Protein 7D7O (pdb70)

Solvent-accessible surface area: 28462 Å² total; per-residue (Å²): 145,205,50,106,58,63,7,66,90,17,25,187,86,20,25,121,102,111,43,45,107,81,32,47,64,75,49,34,0,18,34,139,6,140,45,37,29,109,101,111,64,72,63,22,3,13,53,20,3,22,0,4,33,15,0,23,99,0,0,7,47,19,3,121,24,100,24,8,13,0,2,4,1,6,2,6,0,5,8,6,0,0,6,32,14,30,118,33,21,2,0,0,0,1,24,1,10,56,12,3,0,49,27,0,1,22,94,0,0,57,54,2,7,3,70,60,48,40,14,42,2,51,57,46,124,80,0,83,128,16,37,120,143,34,8,88,0,0,0,0,8,1,4,0,15,6,6,2,52,6,1,27,0,123,123,0,6,73,14,0,176,129,91,137,11,51,1,0,0,11,0,11,13,4,0,13,33,18,6,48,0,29,88,30,40,1,26,0,0,0,0,18,0,4,11,1,2,5,0,75,14,40,5,15,0,0,0,0,0,0,61,29,87,136,18,12,128,63,0,65,86,4,1,24,0,15,0,9,9,4,15,14,39,5,0,47,39,0,6,163,3,0,66,48,0,2,110,8,0,65,79,0,8,93,6,0,110,44,0,1,101,54,0,61,111,33,123,72,10,111,100,11,38,2,1,22,15,156,90,20,137,64,30,123,25,4,63,132,19,9,123,3,28,2,1,2,0,0,0,18,1,74,46,97,117,21,3,76,81,1,34,125,67,20,129,88,12,40,18,1,44,11,4,0,1,36,62,0,5,3,5,0,3,21,102,27,60,156,61,100,67,148,134,42,33,12,55,67,15,0,0,20,0,2,0,0,70,42,90,15,108,64,0,31,102,5,1,33,76,3,5,99,150,207,54,110,60,50,10,70,90,19,30,226,78,26,28,143,92,115,43,44,107,66,34,48,70,74,46,29,0,19,33,136,8,156,54,36,48,144,58,174,55,61,59,18,4,12,38,19,4,22,0,3,32,15,0,21,97,9,0,6,39,12,0,74,22,97,26,6,14,0,2,5,0,4,4,6,0,4,8,6,0,0,5,32,9,31,102,36,23,0,0,0,0,1,35,9,8,59,32,4,0,82,65,0,1,22,98,0,0,66,60,1,13,4,61,60,46,47,13,43,0,47,53,48,127,73,0,84,129,14,42,110,145,37,6,90,0,0,0,0,11,1,4,1,10,2,20,2,50,6,2,24,0,124,122,0,4,68,19,0,173,143,96,132,14,49,1,0,0,11,0,12,14,5,0,15,29,22,6,35,0,16,79,40,42,4,41,0,0,0,1,18,0,4,16,1,2,4,0,80,14,38,3,14,0,0,0,0,0,0,72,36,91,115,18,13,122,59,0,62,79,4,2,23,0,16,0,10,9,5,13,15,36,5,0,47,38,0,10,161,3,2,78,48,0,2,110,8,1,66,80,1,8,94,6,0,116,45,0,1,90,51,0,59,109,30,122,66,13,102,102,9,28,1,3,19,12,158,91,17,142,63,32,129,22,5,62,122,19,7,121,2,24,5,0,1,0,0,1,19,1,60,46,97,121,4,2,76,54,3,42,142,76,18,142,110,11,40,19,2,43,10,4,0,0,35,60,0,6,3,1,0,0,8,85,31,47,22,64,108,34,78,60,120,84,34,178,139,29,26,2,44,82,23,0,0,10,0,2,0,0,66,45,91,16,114,62,0,28,114,6,3,34,73,0,1,94

Nearest PDB structures (foldseek):
  7d7o-assembly1_A-2  TM=1.003E+00  e=6.649E-81  Bacillus cereus ATCC 14579
  7d7o-assembly1_B-2  TM=9.969E-01  e=1.359E-75  Bacillus cereus ATCC 14579
  6khq-assembly1_B-2  TM=9.847E-01  e=4.021E-57  Staphylococcus aureus subsp. aureus Mu50
  4l0o-assembly3_A  TM=9.870E-01  e=3.586E-54  Helicobacter pylori 26695
  8jui-assembly1_A  TM=9.860E-01  e=1.038E-53  Bacillus cereus ATCC 14579

InterPro domains:
  IPR000277 Cys/Met metabolism, pyridoxal phosphate-dependent enzyme [PF01053] (5-376)
  IPR000277 Cys/Met metabolism, pyridoxal phosphate-dependent enzyme [PIRSF001434] (3-377)
  IPR000277 Cys/Met metabolism, pyridoxal phosphate-dependent enzyme [PTHR11808] (5-376)
  IPR000277 Cys/Met metabolism, pyridoxal phosphate-dependent enzyme [cd00614] (19-377)
  IPR015421 Pyridoxal phosphate-dependent transferase, major domain [G3DSA:3.40.640.10] (1-245)
  IPR015422 Pyridoxal phosphate-dependent transferase, small domain [G3DSA:3.90.1150.10] (246-377)
  IPR015424 Pyridoxal phosphate-dependent transferase [SSF53383] (16-376)
  IPR054542 Cys/Met metabolism enzyme, pyridoxal-phosphate attachment site [PS00868] (187-201)

Foldseek 3Di:
DDLLVCLQPVDDQADPPGGHSADDQQQDAADDAPDDCHVPPTGGVLLPDRLQQVLQSSLCSLLVADTKAKFQALLRVLVLLLVLDAQQAEEEEAQQAALSNLQCQPPPCVVRNYHYHHFNLQDVVRVLVPDDPRYAAYEYEALHPPQRDGHQLLSNLVSQVVVNHAYEYACAQQRSLWFRSVVSRHQKYKYRLCAQLLAANPGGMMMMGGHDPVVVVSSSCSSSVVRRHHHRVRSRSSSVSSSCSNVFFVLLQVLQLVQQVLLPPDPFWPDKRWLCDPPHVCVVSCVVRTVGRGNKMKTFGNDPVLQVLLQVQQDQADDDDGANHLGKHKYQCVPPRDSNCVVVPSDSRMMMMHRHNDPSVSNNVRNVVSND/DPLLVCLQVVDPQADPPGGHSADDQPPDAAFDAPDDPHTPPTGGVLLPDRLLQVLQSSLLSLLVADTKAKFQAQLRQLLLLLVLDAALAEEEEAQQAFQSNVCCQPPPCVVRNYHYDHFNLQDLVRVLVVDDPRYAAYEYEALHPPQRDGHQLLSRLVSQVVSNHAYEYACAQQGSSWFRSVVSRHQKYKYQLCAQLLQANPGHMMMMGGHDVVSVVSSSCSSSVVRRHHHRVSSRSSSVSSSCSNVFFVLLQVLQLVLQVLLCPDPQWDDKRWLCPPPHPCVVSSVVRTVGIGSKMKTQGNDPVLLVLLQVQQDQADDDDGANHLGKHKYQCCVPGCVVPDPVCCVVVVRDSRIMMMHRHNPPSVSNSVRSVVSRD

CATH classification: 3.40.640.10 (+1 more: 3.90.1150.10)

Sequence (749 aa):
MRAKTKLIHGIRIGEPSTGSVNVPIYQTSTYKQEAVGKHQGYEYSRTGNPTRAALEEMIAVLENGHAGFAFGSGMAAITATIMLFSKGDHVILTDDVYGGTYRVITKVLNRFGIEHTFVDTTNLEEVEEAIRPNTKAIYVETPTNPLLKITDIKKISTLAKEKDLLTIIDNTFMTPYWQSPISLGADIVLHSATKYLGGHSDVVAGLVVVNSPQLAEDLHFVQNSTGGILGPQDSFLLLRGLKTLGIRMEEHETNSRAIAEFLNNHPKVNKVYYPGLESHQNHELATEQANGFGAIISFDVDSEETLNKVLEKLQYFTLAESLGAVESLISIPSQMTHARRKELGITDTLIRISVGIEDGEDLIEDLAQALAMRAKTKLIHGIRIGEPSTGSVNVPIYQTSTYKQEAVGKHQGYEYSRTGNPTRAALEEMIAVLENGHAGFAFGSGMAAITATIMLFSKGDHVILTDDVYGGTYRVITKVLNRFGIEHTFVDTTNLEEVEEAIRPNTKAIYVETPTNPLLKITDIKKISTLAKEKDLLTIIDNTFMTPYWQSPISLGADIVLHSATKYLGGHSDVVAGLVVVNSPQLAEDLHFVQNSTGGILGPQDSFLLLRGLKTLGIRMEEHETNSRAIAEFLNNHPKVNKVYYPGLESHQNHELATEQANGFGAIISFDVDSEETLNKVLEKLQYFTLAESLGAVESLISIPSQMTHASIPADRRKELGITDTLIRISVGIEDGEDLIEDLAQALA

Radius of gyration: 27.21 Å; Cα contacts (8 Å, |Δi|>4): 1724; chains: 2; bounding box: 66×59×79 Å

Organism: Bacillus cereus (strain ATCC 14579 / DSM 31 / CCUG 7414 / JCM 2152 / NBRC 15305 / NCIMB 9373 / NCTC 2599 / NRRL B-3711) (NCBI:txid226900)

Structure (mmCIF, N/CA/C/O backbone):
data_7D7O
#
_entry.id   7D7O
#
_cell.length_a   116.708
_cell.length_b   116.708
_cell.length_c   147.794
_cell.angle_alpha   90.000
_cell.angle_beta   90.000
_cell.angle_gamma   90.000
#
_symmetry.space_group_name_H-M   'P 43 21 2'
#
loop_
_entity.id
_entity.type
_entity.pdbx_description
1 polymer 'Bifunctional cystathionine gamma-lyase/homocysteine desulfhydrase'
2 non-polymer "PYRIDOXAL-5'-PHOSPHATE"
3 non-polymer GLYCEROL
4 non-polymer 'SULFATE ION'
5 water water
#
loop_
_atom_site.group_PDB
_atom_site.id
_atom_site.type_symbol
_atom_site.label_atom_id
_atom_site.label_alt_id
_atom_site.label_comp_id
_atom_site.label_asym_id
_atom_site.label_entity_id
_atom_site.label_seq_id
_atom_site.pdbx_PDB_ins_code
_atom_site.Cartn_x
_atom_site.Cartn_y
_atom_site.Cartn_z
_atom_site.occupancy
_atom_site.B_iso_or_equiv
_atom_site.auth_seq_id
_atom_site.auth_comp_id
_atom_site.auth_asym_id
_atom_site.auth_atom_id
_atom_site.pdbx_PDB_model_num
ATOM 1 N N . MET A 1 1 ? 2.797 3.245 27.372 1.00 48.27 1 MET A N 1
ATOM 2 C CA . MET A 1 1 ? 4.239 3.195 27.180 1.00 43.86 1 MET A CA 1
ATOM 3 C C . MET A 1 1 ? 4.840 4.442 27.836 1.00 44.49 1 MET A C 1
ATOM 4 O O . MET A 1 1 ? 4.126 5.489 27.900 1.00 36.40 1 MET A O 1
ATOM 9 N N . ARG A 1 2 ? 6.083 4.349 28.329 1.00 36.77 2 ARG A N 1
ATOM 10 C CA . ARG A 1 2 ? 6.771 5.511 28.939 1.00 40.67 2 ARG A CA 1
ATOM 11 C C . ARG A 1 2 ? 7.087 6.528 27.824 1.00 40.32 2 ARG A C 1
ATOM 12 O O . ARG A 1 2 ? 7.038 6.159 26.624 1.00 36.42 2 ARG A O 1
ATOM 20 N N . ALA A 1 3 ? 7.466 7.761 28.190 1.00 43.45 3 ALA A N 1
ATOM 21 C CA . ALA A 1 3 ? 7.667 8.895 27.248 1.00 39.03 3 ALA A CA 1
ATOM 22 C C . ALA A 1 3 ? 8.761 8.572 26.217 1.00 37.01 3 ALA A C 1
ATOM 23 O O . ALA A 1 3 ? 8.524 8.803 25.020 1.00 35.59 3 ALA A O 1
ATOM 25 N N . LYS A 1 4 ? 9.905 8.028 26.643 1.00 37.96 4 LYS A N 1
ATOM 26 C CA . LYS A 1 4 ? 11.017 7.711 25.711 1.00 38.60 4 LYS A CA 1
ATOM 27 C C . LYS A 1 4 ? 10.536 6.741 24.628 1.00 40.72 4 LYS A C 1
ATOM 28 O O . LYS A 1 4 ? 10.991 6.875 23.450 1.00 40.76 4 LYS A O 1
ATOM 34 N N . THR A 1 5 ? 9.638 5.829 25.004 1.00 35.05 5 THR A N 1
ATOM 35 C CA . THR A 1 5 ? 9.122 4.759 24.120 1.00 34.46 5 THR A CA 1
ATOM 36 C C . THR A 1 5 ? 8.185 5.398 23.110 1.00 35.44 5 THR A C 1
ATOM 37 O O . THR A 1 5 ? 8.202 4.985 21.956 1.00 32.81 5 THR A O 1
ATOM 41 N N . LYS A 1 6 ? 7.412 6.397 23.536 1.00 41.13 6 LYS A N 1
ATOM 42 C CA . LYS A 1 6 ? 6.336 7.011 22.711 1.00 41.59 6 LYS A CA 1
ATOM 43 C C . LYS A 1 6 ? 6.997 7.766 21.551 1.00 38.12 6 LYS A C 1
ATOM 44 O O . LYS A 1 6 ? 6.405 7.847 20.470 1.00 40.38 6 LYS A O 1
ATOM 50 N N . LEU A 1 7 ? 8.198 8.300 21.766 1.00 35.96 7 LEU A N 1
ATOM 51 C CA . LEU A 1 7 ? 8.910 9.055 20.709 1.00 36.27 7 LEU A CA 1
ATOM 52 C C . LEU A 1 7 ? 9.296 8.106 19.563 1.00 34.76 7 LEU A C 1
ATOM 53 O O . LEU A 1 7 ? 9.412 8.569 18.437 1.00 34.31 7 LEU A O 1
ATOM 58 N N . ILE A 1 8 ? 9.486 6.819 19.850 1.00 33.92 8 ILE A N 1
ATOM 59 C CA . ILE A 1 8 ? 9.872 5.795 18.846 1.00 32.52 8 ILE A CA 1
ATOM 60 C C . ILE A 1 8 ? 8.621 5.090 18.311 1.00 29.32 8 ILE A C 1
ATOM 61 O O . ILE A 1 8 ? 8.604 4.796 17.123 1.00 30.21 8 ILE A O 1
ATOM 66 N N . HIS A 1 9 ? 7.587 4.863 19.121 1.00 30.87 9 HIS A N 1
ATOM 67 C CA . HIS A 1 9 ? 6.411 4.034 18.726 1.00 31.57 9 HIS A CA 1
ATOM 68 C C . HIS A 1 9 ? 5.078 4.761 18.878 1.00 32.60 9 HIS A C 1
ATOM 69 O O . HIS A 1 9 ? 4.056 4.065 18.921 1.00 28.95 9 HIS A O 1
ATOM 76 N N . GLY A 1 10 ? 5.072 6.089 18.927 1.00 37.09 10 GLY A N 1
ATOM 77 C CA . GLY A 1 10 ? 3.807 6.861 18.953 1.00 39.02 10 GLY A CA 1
ATOM 78 C C . GLY A 1 10 ? 2.873 6.502 17.802 1.00 38.10 10 GLY A C 1
ATOM 79 O O . GLY A 1 10 ? 1.670 6.457 18.057 1.00 44.24 10 GLY A O 1
ATOM 80 N N . ILE A 1 11 ? 3.394 6.328 16.571 1.00 37.98 11 ILE A N 1
ATOM 81 C CA . ILE A 1 11 ? 2.652 5.852 15.353 1.00 41.45 11 ILE A CA 1
ATOM 82 C C . ILE A 1 11 ? 3.155 4.457 14.954 1.00 42.39 11 ILE A C 1
ATOM 83 O O . ILE A 1 11 ? 4.285 4.096 15.328 1.00 38.09 11 ILE A O 1
ATOM 88 N N . ARG A 1 12 ? 2.363 3.741 14.153 1.00 54.11 12 ARG A N 1
ATOM 89 C CA . ARG A 1 12 ? 2.671 2.392 13.603 1.00 61.91 12 ARG A CA 1
ATOM 90 C C . ARG A 1 12 ? 4.012 2.434 12.853 1.00 62.37 12 ARG A C 1
ATOM 91 O O . ARG A 1 12 ? 4.101 3.171 11.848 1.00 66.93 12 ARG A O 1
ATOM 99 N N . ILE A 1 13 ? 5.017 1.694 13.339 1.00 52.94 13 ILE A N 1
ATOM 100 C CA . ILE A 1 13 ? 6.295 1.422 12.617 1.00 52.12 13 ILE A CA 1
ATOM 101 C C . ILE A 1 13 ? 6.033 0.310 11.603 1.00 54.84 13 ILE A C 1
ATOM 102 O O . ILE A 1 13 ? 5.647 -0.793 12.037 1.00 52.97 13 ILE A O 1
ATOM 107 N N . GLY A 1 14 ? 6.310 0.578 10.325 1.00 51.15 14 GLY A N 1
ATOM 108 C CA . GLY A 1 14 ? 6.023 -0.332 9.205 1.00 51.52 14 GLY A CA 1
ATOM 109 C C . GLY A 1 14 ? 4.945 0.272 8.330 1.00 53.89 14 GLY A C 1
ATOM 110 O O 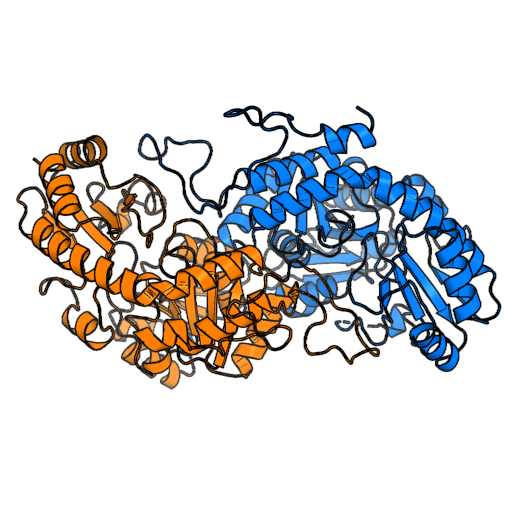. GLY A 1 14 ? 3.766 0.081 8.662 1.00 50.66 14 GLY A O 1
ATOM 111 N N . GLU A 1 15 ? 5.341 1.030 7.299 1.00 52.21 15 GLU A N 1
ATOM 112 C CA . GLU A 1 15 ? 4.407 1.687 6.348 1.00 55.20 15 GLU A CA 1
ATOM 113 C C . GLU A 1 15 ? 3.659 0.559 5.634 1.00 48.59 15 GLU A C 1
ATOM 114 O O . GLU A 1 15 ? 4.249 -0.465 5.298 1.00 42.69 15 GLU A O 1
ATOM 120 N N . PRO A 1 16 ? 2.323 0.660 5.466 1.00 54.93 16 PRO A N 1
ATOM 121 C CA . PRO A 1 16 ? 1.533 -0.453 4.926 1.00 60.83 16 PRO A CA 1
ATOM 122 C C . PRO A 1 16 ? 2.067 -1.149 3.658 1.00 60.90 16 PRO A C 1
ATOM 123 O O . PRO A 1 16 ? 2.177 -2.361 3.656 1.00 72.30 16 PRO A O 1
ATOM 127 N N . SER A 1 17 ? 2.403 -0.390 2.611 1.00 63.80 17 SER A N 1
ATOM 128 C CA . SER A 1 17 ? 2.674 -0.932 1.248 1.00 60.81 17 SER A CA 1
ATOM 129 C C . SER A 1 17 ? 3.969 -1.757 1.178 1.00 54.90 17 SER A C 1
ATOM 130 O O . SER A 1 17 ? 3.964 -2.740 0.428 1.00 54.89 17 SER A O 1
ATOM 133 N N . THR A 1 18 ? 5.039 -1.370 1.883 1.00 43.54 18 THR A N 1
ATOM 134 C CA . THR A 1 18 ? 6.379 -2.012 1.741 1.00 41.50 18 THR A CA 1
ATOM 135 C C . THR A 1 18 ? 6.973 -2.497 3.075 1.00 36.37 18 THR A C 1
ATOM 136 O O . THR A 1 18 ? 8.005 -3.161 3.007 1.00 43.82 18 THR A O 1
ATOM 140 N N . GLY A 1 19 ? 6.427 -2.111 4.236 1.00 37.99 19 GLY A N 1
ATOM 141 C CA . GLY A 1 19 ? 6.984 -2.443 5.573 1.00 35.65 19 GLY A CA 1
ATOM 142 C C . GLY A 1 19 ? 8.147 -1.530 5.979 1.00 34.22 19 GLY A C 1
ATOM 143 O O . GLY A 1 19 ? 8.730 -1.746 7.064 1.00 35.05 19 GLY A O 1
ATOM 144 N N . SER A 1 20 ? 8.513 -0.548 5.151 1.00 30.34 20 SER A N 1
ATOM 145 C CA . SER A 1 20 ? 9.507 0.487 5.541 1.00 32.08 20 SER A CA 1
ATOM 146 C C . SER A 1 20 ? 9.310 0.848 7.008 1.00 32.09 20 SER A C 1
ATOM 147 O O . SER A 1 20 ? 8.197 1.186 7.390 1.00 35.10 20 SER A O 1
ATOM 150 N N . VAL A 1 21 ? 10.387 0.828 7.779 1.00 30.00 21 VAL A N 1
ATOM 151 C CA . VAL A 1 21 ? 10.353 1.211 9.209 1.00 30.19 21 VAL A CA 1
ATOM 152 C C . VAL A 1 21 ? 10.306 2.736 9.298 1.00 28.57 21 VAL A C 1
ATOM 153 O O . VAL A 1 21 ? 10.203 3.218 10.384 1.00 33.95 21 VAL A O 1
ATOM 157 N N . ASN A 1 22 ? 10.431 3.458 8.192 1.00 28.53 22 ASN A N 1
ATOM 158 C CA . ASN A 1 22 ? 10.296 4.934 8.179 1.00 28.65 22 ASN A CA 1
ATOM 159 C C . ASN A 1 22 ? 9.086 5.329 7.355 1.00 29.75 22 ASN A C 1
ATOM 160 O O . ASN A 1 22 ? 8.665 4.540 6.513 1.00 34.86 22 ASN A O 1
ATOM 165 N N . VAL A 1 23 ? 8.599 6.546 7.583 1.00 31.94 23 VAL A N 1
ATOM 166 C CA . VAL A 1 23 ? 7.581 7.225 6.737 1.00 35.93 23 VAL A CA 1
ATOM 167 C C . VAL A 1 23 ? 8.263 7.639 5.440 1.00 35.14 23 VAL A C 1
ATOM 168 O O . VAL A 1 23 ? 9.276 8.338 5.497 1.00 33.47 23 VAL A O 1
ATOM 172 N N . PRO A 1 24 ? 7.732 7.233 4.263 1.00 35.28 24 PRO A N 1
ATOM 173 C CA . PRO A 1 24 ? 8.265 7.672 2.980 1.00 32.09 24 PRO A CA 1
ATOM 174 C C . PRO A 1 24 ? 8.003 9.172 2.821 1.00 30.69 24 PRO A C 1
ATOM 175 O O . PRO A 1 24 ? 7.044 9.680 3.412 1.00 29.27 24 PRO A O 1
ATOM 179 N N . ILE A 1 25 ? 8.840 9.833 2.025 1.00 29.77 25 ILE A N 1
ATOM 180 C CA . ILE A 1 25 ? 8.723 11.283 1.702 1.00 27.11 25 ILE A CA 1
ATOM 181 C C . ILE A 1 25 ? 7.858 11.372 0.455 1.00 27.89 25 ILE A C 1
ATOM 182 O O . ILE A 1 25 ? 8.312 10.986 -0.624 1.00 29.02 25 ILE A O 1
ATOM 187 N N . TYR A 1 26 ? 6.600 11.748 0.630 1.00 27.12 26 TYR A N 1
ATOM 188 C CA . TYR A 1 26 ? 5.641 11.906 -0.480 1.00 27.00 26 TYR A CA 1
ATOM 189 C C . TYR A 1 26 ? 5.850 13.299 -1.091 1.00 29.76 26 TYR A C 1
ATOM 190 O O . TYR A 1 26 ? 5.048 14.247 -0.813 1.00 23.91 26 TYR A O 1
ATOM 199 N N . GLN A 1 27 ? 6.913 13.394 -1.904 1.00 30.19 27 GLN A N 1
ATOM 200 C CA . GLN A 1 27 ? 7.277 14.578 -2.736 1.00 28.51 27 GLN A CA 1
ATOM 201 C C . GLN A 1 27 ? 6.366 14.539 -3.959 1.00 30.10 27 GLN A C 1
ATOM 202 O O . GLN A 1 27 ? 6.760 14.028 -5.016 1.00 27.27 27 GLN A O 1
ATOM 208 N N . THR A 1 28 ? 5.131 14.997 -3.750 1.00 26.96 28 THR A N 1
ATOM 209 C CA . THR A 1 28 ? 3.998 14.865 -4.684 1.00 28.21 28 THR A CA 1
ATOM 210 C C . THR A 1 28 ? 2.983 15.952 -4.361 1.00 25.69 28 THR A C 1
ATOM 211 O O . THR A 1 28 ? 2.848 16.321 -3.168 1.00 28.67 28 THR A O 1
ATOM 215 N N . SER A 1 29 ? 2.336 16.485 -5.379 1.00 27.59 29 SER A N 1
ATOM 216 C CA . SER A 1 29 ? 1.229 17.458 -5.196 1.00 28.15 29 SER A CA 1
ATOM 217 C C . SER A 1 29 ? -0.130 16.760 -5.319 1.00 28.83 29 SER A C 1
ATOM 218 O O . SER A 1 29 ? -1.121 17.316 -4.782 1.00 29.90 29 SER A O 1
ATOM 221 N N . THR A 1 30 ? -0.233 15.628 -6.022 1.00 31.59 30 THR A N 1
ATOM 222 C CA . THR A 1 30 ? -1.582 15.077 -6.332 1.00 34.34 30 THR A CA 1
ATOM 223 C C . THR A 1 30 ? -1.610 13.558 -6.455 1.00 31.89 30 THR A C 1
ATOM 224 O O . THR A 1 30 ? -0.562 12.900 -6.402 1.00 30.70 30 THR A O 1
ATOM 228 N N . TYR A 1 31 ? -2.829 13.027 -6.505 1.00 32.50 31 TYR A N 1
ATOM 229 C CA . TYR A 1 31 ? -3.134 11.600 -6.239 1.00 32.38 31 TYR A CA 1
ATOM 230 C C . TYR A 1 31 ? -4.212 11.177 -7.244 1.00 35.54 31 TYR A C 1
ATOM 231 O O . TYR A 1 31 ? -5.205 11.931 -7.455 1.00 33.89 31 TYR A O 1
ATOM 240 N N . LYS A 1 32 ? -3.957 10.044 -7.906 1.00 37.91 32 LYS A N 1
ATOM 241 C CA . LYS A 1 32 ? -4.855 9.420 -8.896 1.00 38.89 32 LYS A CA 1
ATOM 242 C C . LYS A 1 32 ? -6.084 8.948 -8.130 1.00 37.80 32 LYS A C 1
ATOM 243 O O . LYS A 1 32 ? -5.914 8.286 -7.121 1.00 40.02 32 LYS A O 1
ATOM 249 N N . GLN A 1 33 ? -7.263 9.312 -8.600 1.00 45.13 33 GLN A N 1
ATOM 250 C CA . GLN A 1 33 ? -8.559 8.849 -8.048 1.00 49.83 33 GLN A CA 1
ATOM 251 C C . GLN A 1 33 ? -9.090 7.704 -8.926 1.00 50.19 33 GLN A C 1
ATOM 252 O O . GLN A 1 33 ? -9.065 7.842 -10.177 1.00 49.37 33 GLN A O 1
ATOM 258 N N . GLU A 1 34 ? -9.496 6.610 -8.270 1.00 56.30 34 GLU A N 1
ATOM 259 C CA . GLU A 1 34 ? -10.127 5.396 -8.856 1.00 60.92 34 GLU A CA 1
ATOM 260 C C . GLU A 1 34 ? -11.420 5.801 -9.574 1.00 53.00 34 GLU A C 1
ATOM 261 O O . GLU A 1 34 ? -11.623 5.396 -10.726 1.00 58.01 34 GLU A O 1
ATOM 267 N N . ALA A 1 35 ? -12.265 6.594 -8.927 1.00 53.63 35 ALA A N 1
ATOM 268 C CA . ALA A 1 35 ? -13.498 7.151 -9.524 1.00 56.73 35 ALA A CA 1
ATOM 269 C C . ALA A 1 35 ? -13.633 8.582 -9.019 1.00 64.48 35 ALA A C 1
ATOM 270 O O . ALA A 1 35 ? -12.833 8.948 -8.155 1.00 73.92 35 ALA A O 1
ATOM 272 N N . VAL A 1 36 ? -14.587 9.356 -9.543 1.00 65.83 36 VAL A N 1
ATOM 273 C CA . VAL A 1 36 ? -14.791 10.778 -9.150 1.00 69.28 36 VAL A CA 1
ATOM 274 C C . VAL A 1 36 ? -15.073 10.829 -7.640 1.00 81.23 36 VAL A C 1
ATOM 275 O O . VAL A 1 36 ? -16.210 10.535 -7.229 1.00 79.55 36 VAL A O 1
ATOM 279 N N . GLY A 1 37 ? -14.037 11.153 -6.853 1.00 90.95 37 GLY A N 1
ATOM 280 C CA . GLY A 1 37 ? -14.081 11.328 -5.388 1.00 86.62 37 GLY A CA 1
ATOM 281 C C . GLY A 1 37 ? -13.909 10.017 -4.635 1.00 92.63 37 GLY A C 1
ATOM 282 O O . GLY A 1 37 ? -14.499 9.913 -3.544 1.00 90.91 37 GLY A O 1
ATOM 283 N N . LYS A 1 38 ? -13.120 9.064 -5.163 1.00 102.81 38 LYS A N 1
ATOM 284 C CA . LYS A 1 38 ? -13.022 7.669 -4.630 1.00 104.66 38 LYS A CA 1
ATOM 285 C C . LYS A 1 38 ? -11.596 7.080 -4.739 1.00 105.26 38 LYS A C 1
ATOM 286 O O . LYS A 1 38 ? -11.493 5.842 -4.866 1.00 112.01 38 LYS A O 1
ATOM 292 N N . HIS A 1 39 ? -10.534 7.896 -4.669 1.00 103.03 39 HIS A N 1
ATOM 293 C CA . HIS A 1 39 ? -9.291 7.549 -3.916 1.00 103.96 39 HIS A CA 1
ATOM 294 C C . HIS A 1 39 ? -9.313 8.415 -2.658 1.00 102.33 39 HIS A C 1
ATOM 295 O O . HIS A 1 39 ? -8.929 9.610 -2.729 1.00 91.57 39 HIS A O 1
ATOM 302 N N . GLN A 1 40 ? -9.836 7.829 -1.577 1.00 104.22 40 GLN A N 1
ATOM 303 C CA . GLN A 1 40 ? -10.404 8.556 -0.410 1.00 96.27 40 GLN A CA 1
ATOM 304 C C . GLN A 1 40 ? -9.248 9.231 0.324 1.00 81.57 40 GLN A C 1
ATOM 305 O O . GLN A 1 40 ? -9.231 10.488 0.344 1.00 80.15 40 GLN A O 1
ATOM 311 N N . GLY A 1 41 ? -8.304 8.407 0.804 1.00 61.12 41 GLY A N 1
ATOM 312 C CA . GLY A 1 41 ? -7.183 8.777 1.683 1.00 55.40 41 GLY A CA 1
ATOM 313 C C . GLY A 1 41 ? -6.626 10.154 1.360 1.00 55.80 41 GLY A C 1
ATOM 314 O O . GLY A 1 41 ? -6.634 10.996 2.261 1.00 50.18 41 GLY A O 1
ATOM 315 N N . TYR A 1 42 ? -6.159 10.376 0.122 1.00 47.95 42 TYR A N 1
ATOM 316 C CA . TYR A 1 42 ? -5.405 11.591 -0.280 1.00 45.21 42 TYR A CA 1
ATOM 317 C C . TYR A 1 42 ? -5.857 12.047 -1.662 1.00 41.10 42 TYR A C 1
ATOM 318 O O . TYR A 1 42 ? -6.067 11.208 -2.568 1.00 41.76 42 TYR A O 1
ATOM 327 N N . GLU A 1 43 ? -5.944 13.365 -1.806 1.00 38.64 43 GLU A N 1
ATOM 328 C CA . GLU A 1 43 ? -6.532 14.049 -2.976 1.00 42.50 43 GLU A CA 1
ATOM 329 C C . GLU A 1 43 ? -5.619 15.178 -3.457 1.00 35.76 43 GLU A C 1
ATOM 330 O O . GLU A 1 43 ? -5.442 15.313 -4.666 1.00 40.33 43 GLU A O 1
ATOM 336 N N . TYR A 1 44 ? -5.102 15.983 -2.543 1.00 36.68 44 TYR A N 1
ATOM 337 C CA . TYR A 1 44 ? -4.239 17.148 -2.862 1.00 35.59 44 TYR A CA 1
ATOM 338 C C . TYR A 1 44 ? -3.372 17.476 -1.649 1.00 31.92 44 TYR A C 1
ATOM 339 O O . TYR A 1 44 ? -3.903 17.557 -0.519 1.00 30.23 44 TYR A O 1
ATOM 348 N N . SER A 1 45 ? -2.062 17.643 -1.868 1.00 35.41 45 SER A N 1
ATOM 349 C CA . SER A 1 45 ? -1.045 17.685 -0.786 1.00 32.54 45 SER A CA 1
ATOM 350 C C . SER A 1 45 ? -1.251 18.898 0.129 1.00 36.85 45 SER A C 1
ATOM 351 O O . SER A 1 45 ? -0.879 18.774 1.293 1.00 38.53 45 SER A O 1
ATOM 354 N N . ARG A 1 46 ? -1.842 20.009 -0.343 1.00 34.93 46 ARG A N 1
ATOM 355 C CA . ARG A 1 46 ? -2.189 21.143 0.558 1.00 36.16 46 ARG A CA 1
ATOM 356 C C . ARG A 1 46 ? -3.178 20.662 1.639 1.00 36.55 46 ARG A C 1
ATOM 357 O O . ARG A 1 46 ? -2.984 20.973 2.854 1.00 34.51 46 ARG A O 1
ATOM 365 N N . THR A 1 47 ? -4.193 19.911 1.216 1.00 36.74 47 THR A N 1
ATOM 366 C CA . THR A 1 47 ? -5.314 19.447 2.073 1.00 36.78 47 THR A CA 1
ATOM 367 C C . THR A 1 47 ? -4.808 18.356 3.004 1.00 35.78 47 THR A C 1
ATOM 368 O O . THR A 1 47 ? -5.106 18.440 4.197 1.00 34.18 47 THR A O 1
ATOM 372 N N . GLY A 1 48 ? -4.051 17.399 2.455 1.00 36.77 48 GLY A N 1
ATOM 373 C CA . GLY A 1 48 ? -3.404 16.321 3.222 1.00 36.74 48 GLY A CA 1
ATOM 374 C C . GLY A 1 48 ? -2.289 15.659 2.433 1.00 36.68 48 GLY A C 1
ATOM 375 O O . GLY A 1 48 ? -2.447 15.479 1.215 1.00 37.07 48 GLY A O 1
ATOM 376 N N . ASN A 1 49 ? -1.199 15.316 3.113 1.00 35.92 49 ASN A N 1
ATOM 377 C CA . ASN A 1 49 ? 0.013 14.686 2.536 1.00 32.57 49 ASN A CA 1
ATOM 378 C C . ASN A 1 49 ? 0.441 13.624 3.532 1.00 30.11 49 ASN A C 1
ATOM 379 O O . ASN A 1 49 ? 0.505 13.892 4.728 1.00 33.43 49 ASN A O 1
ATOM 384 N N . PRO A 1 50 ? 0.718 12.386 3.100 1.00 31.92 50 PRO A N 1
ATOM 385 C CA . PRO A 1 50 ? 0.913 11.285 4.053 1.00 30.31 50 PRO A CA 1
ATOM 386 C C . PRO A 1 50 ? 2.108 11.517 4.979 1.00 29.02 50 PRO A C 1
ATOM 387 O O . PRO A 1 50 ? 2.032 11.154 6.099 1.00 29.15 50 PRO A O 1
ATOM 391 N N . THR A 1 51 ? 3.180 12.153 4.498 1.00 28.62 51 THR A N 1
ATOM 392 C CA . THR A 1 51 ? 4.341 12.445 5.372 1.00 28.80 51 THR A CA 1
ATOM 393 C C . THR A 1 51 ? 3.933 13.488 6.406 1.00 24.92 51 THR A C 1
ATOM 394 O O . THR A 1 51 ? 4.287 13.339 7.593 1.00 23.45 51 THR A O 1
ATOM 398 N N . ARG A 1 52 ? 3.248 14.528 5.967 1.00 24.97 52 ARG A N 1
ATOM 399 C CA . ARG A 1 52 ? 2.796 15.579 6.899 1.00 26.39 52 ARG A CA 1
ATOM 400 C C . ARG A 1 52 ? 1.790 14.978 7.886 1.00 28.49 52 ARG A C 1
ATOM 401 O O . ARG A 1 52 ? 1.875 15.295 9.080 1.00 31.44 52 ARG A O 1
ATOM 409 N N . ALA A 1 53 ? 0.940 14.060 7.430 1.00 30.49 53 ALA A N 1
ATOM 410 C CA . ALA A 1 53 ? -0.105 13.436 8.265 1.00 29.56 53 ALA A CA 1
ATOM 411 C C . ALA A 1 53 ? 0.554 12.605 9.367 1.00 29.32 53 ALA A C 1
ATOM 412 O O . ALA A 1 53 ? 0.114 12.706 10.532 1.00 26.76 53 ALA A O 1
ATOM 414 N N . ALA A 1 54 ? 1.581 11.810 9.052 1.00 27.75 54 ALA A N 1
ATOM 415 C CA . ALA A 1 54 ? 2.293 11.051 10.100 1.00 26.82 54 ALA A CA 1
ATOM 416 C C . ALA A 1 54 ? 2.793 12.045 11.169 1.00 28.47 54 ALA A C 1
ATOM 417 O O . ALA A 1 54 ? 2.662 11.779 12.381 1.00 26.25 54 ALA A O 1
ATOM 419 N N . LEU A 1 55 ? 3.353 13.176 10.738 1.00 28.13 55 LEU A N 1
ATOM 420 C CA . LEU A 1 55 ? 3.917 14.203 11.658 1.00 30.86 55 LEU A CA 1
ATOM 421 C C . LEU A 1 55 ? 2.784 14.784 12.525 1.00 26.47 55 LEU A C 1
ATOM 422 O O . LEU A 1 55 ? 2.950 14.911 13.744 1.00 25.29 55 LEU A O 1
ATOM 427 N N . GLU A 1 56 ? 1.666 15.118 11.904 1.00 30.73 56 GLU A N 1
ATOM 428 C CA . GLU A 1 56 ? 0.483 15.696 12.589 1.00 32.34 56 GLU A CA 1
ATOM 429 C C . GLU A 1 56 ? -0.046 14.682 13.607 1.00 31.56 56 GLU A C 1
ATOM 430 O O . GLU A 1 56 ? -0.370 15.080 14.741 1.00 29.86 56 GLU A O 1
ATOM 436 N N . GLU A 1 57 ? -0.086 13.400 13.250 1.00 32.05 57 GLU A N 1
ATOM 437 C CA . GLU A 1 57 ? -0.512 12.346 14.215 1.00 30.34 57 GLU A CA 1
ATOM 438 C C . GLU A 1 57 ? 0.506 12.258 15.357 1.00 29.52 57 GLU A C 1
ATOM 439 O O . GLU A 1 57 ? 0.094 12.226 16.518 1.00 27.51 57 GLU A O 1
ATOM 445 N N . MET A 1 58 ? 1.802 12.269 15.045 1.00 29.09 58 MET A N 1
ATOM 446 C CA . MET A 1 58 ? 2.843 12.094 16.075 1.00 28.86 58 MET A CA 1
ATOM 447 C C . MET A 1 58 ? 2.698 13.206 17.110 1.00 26.74 58 MET A C 1
ATOM 448 O O . MET A 1 58 ? 2.733 12.904 18.268 1.00 29.80 58 MET A O 1
ATOM 453 N N . ILE A 1 59 ? 2.562 14.468 16.720 1.00 28.49 59 ILE A N 1
ATOM 454 C CA . ILE A 1 59 ? 2.569 15.564 17.724 1.00 27.69 59 ILE A CA 1
ATOM 455 C C . ILE A 1 59 ? 1.269 15.492 18.546 1.00 27.85 59 ILE A C 1
ATOM 456 O O . ILE A 1 59 ? 1.345 15.721 19.768 1.00 26.02 59 ILE A O 1
ATOM 461 N N . ALA A 1 60 ? 0.151 15.075 17.961 1.00 25.25 60 ALA A N 1
ATOM 462 C CA . ALA A 1 60 ? -1.090 14.878 18.735 1.00 28.42 60 ALA A CA 1
ATOM 463 C C . ALA A 1 60 ? -0.828 13.784 19.773 1.00 31.05 60 ALA A C 1
ATOM 464 O O . ALA A 1 60 ? -1.174 13.991 20.964 1.00 32.03 60 ALA A O 1
ATOM 466 N N . VAL A 1 61 ? -0.172 12.691 19.380 1.00 31.63 61 VAL A N 1
ATOM 467 C CA . VAL A 1 61 ? 0.054 11.567 20.329 1.00 32.71 61 VAL A CA 1
ATOM 468 C C . VAL A 1 61 ? 0.963 12.092 21.445 1.00 30.99 61 VAL A C 1
ATOM 469 O O . VAL A 1 61 ? 0.693 11.811 22.567 1.00 29.30 61 VAL A O 1
ATOM 473 N N . LEU A 1 62 ? 1.989 12.885 21.144 1.00 30.98 62 LEU A N 1
ATOM 474 C CA . LEU A 1 62 ? 2.987 13.284 22.163 1.00 29.62 62 LEU A CA 1
ATOM 475 C C . LEU A 1 62 ? 2.388 14.298 23.158 1.00 30.09 62 LEU A C 1
ATOM 476 O O . LEU A 1 62 ? 2.939 14.377 24.262 1.00 26.94 62 LEU A O 1
ATOM 481 N N . GLU A 1 63 ? 1.363 15.070 22.783 1.00 32.22 63 GLU A N 1
ATOM 482 C CA . GLU A 1 63 ? 0.693 16.055 23.680 1.00 33.61 63 GLU A CA 1
ATOM 483 C C . GLU A 1 63 ? -0.637 15.475 24.193 1.00 35.45 63 GLU A C 1
ATOM 484 O O . GLU A 1 63 ? -1.333 16.185 24.924 1.00 34.48 63 GLU A O 1
ATOM 490 N N . ASN A 1 64 ? -0.967 14.238 23.812 1.00 39.95 64 ASN A N 1
ATOM 491 C CA . ASN A 1 64 ? -2.218 13.544 24.206 1.00 38.94 64 ASN A CA 1
ATOM 492 C C . ASN A 1 64 ? -3.391 14.436 23.813 1.00 36.21 64 ASN A C 1
ATOM 493 O O . ASN A 1 64 ? -4.181 14.814 24.683 1.00 38.11 64 ASN A O 1
ATOM 498 N N . GLY A 1 65 ? -3.471 14.809 22.539 1.00 35.64 65 GLY A N 1
ATOM 499 C CA . GLY A 1 65 ? -4.524 15.699 22.029 1.00 31.97 65 GLY A CA 1
ATOM 500 C C . GLY A 1 65 ? -5.328 15.030 20.953 1.00 32.26 65 GLY A C 1
ATOM 501 O O . GLY A 1 65 ? -5.021 13.879 20.613 1.00 38.78 65 GLY A O 1
ATOM 502 N N . HIS A 1 66 ? -6.285 15.745 20.373 1.00 32.77 66 HIS A N 1
ATOM 503 C CA . HIS A 1 66 ? -7.232 15.155 19.405 1.00 33.26 66 HIS A CA 1
ATOM 504 C C . HIS A 1 66 ? -6.613 15.088 17.998 1.00 33.11 66 HIS A C 1
ATOM 505 O O . HIS A 1 66 ? -6.660 14.003 17.403 1.00 34.17 66 HIS A O 1
ATOM 512 N N . ALA A 1 67 ? -6.071 16.197 17.470 1.00 34.19 67 ALA A N 1
ATOM 513 C CA . ALA A 1 67 ? -5.486 16.302 16.115 1.00 32.23 67 ALA A CA 1
ATOM 514 C C . ALA A 1 67 ? -4.295 17.258 16.133 1.00 34.75 67 ALA A C 1
ATOM 515 O O . ALA A 1 67 ? -4.266 18.197 16.996 1.00 31.15 67 ALA A O 1
ATOM 517 N N . GLY A 1 68 ? -3.356 16.998 15.217 1.00 32.20 68 GLY A N 1
ATOM 518 C CA . GLY A 1 68 ? -2.141 17.796 14.969 1.00 30.52 68 GLY A CA 1
ATOM 519 C C . GLY A 1 68 ? -2.212 18.477 13.610 1.00 29.08 68 GLY A C 1
ATOM 520 O O . GLY A 1 68 ? -2.892 17.942 12.703 1.00 27.71 68 GLY A O 1
ATOM 521 N N . PHE A 1 69 ? -1.518 19.613 13.471 1.00 26.83 69 PHE A N 1
ATOM 522 C CA . PHE A 1 69 ? -1.419 20.435 12.249 1.00 27.55 69 PHE A CA 1
ATOM 523 C C . PHE A 1 69 ? 0.014 20.962 12.114 1.00 29.51 69 PHE A C 1
ATOM 524 O O . PHE A 1 69 ? 0.580 21.425 13.123 1.00 29.37 69 PHE A O 1
ATOM 532 N N . ALA A 1 70 ? 0.575 20.862 10.903 1.00 30.90 70 ALA A N 1
ATOM 533 C CA . ALA A 1 70 ? 1.979 21.202 10.585 1.00 28.60 70 ALA A CA 1
ATOM 534 C C . ALA A 1 70 ? 2.002 22.375 9.613 1.00 26.33 70 ALA A C 1
ATOM 535 O O . ALA A 1 70 ? 1.376 22.272 8.536 1.00 30.15 70 ALA A O 1
ATOM 537 N N . PHE A 1 71 ? 2.742 23.413 9.983 1.00 24.20 71 PHE A N 1
ATOM 538 C CA . PHE A 1 71 ? 2.794 24.735 9.303 1.00 26.18 71 PHE A CA 1
ATOM 539 C C . PHE A 1 71 ? 4.263 25.022 8.933 1.00 25.11 71 PHE A C 1
ATOM 540 O O . PHE A 1 71 ? 5.163 24.401 9.483 1.00 25.19 71 PHE A O 1
ATOM 548 N N . GLY A 1 72 ? 4.493 25.908 7.974 1.00 26.46 72 GLY A N 1
ATOM 549 C CA . GLY A 1 72 ? 5.831 26.229 7.438 1.00 29.25 72 GLY A CA 1
ATOM 550 C C . GLY A 1 72 ? 6.745 26.900 8.443 1.00 28.53 72 GLY A C 1
ATOM 551 O O . GLY A 1 72 ? 7.936 27.000 8.147 1.00 35.26 72 GLY A O 1
ATOM 552 N N . SER A 1 73 ? 6.226 27.368 9.577 1.00 29.62 73 SER A N 1
ATOM 553 C CA . SER A 1 73 ? 7.021 27.954 10.689 1.00 30.70 73 SER A CA 1
ATOM 554 C C . SER A 1 73 ? 6.201 27.976 11.983 1.00 31.06 73 SER A C 1
ATOM 555 O O . SER A 1 73 ? 4.958 27.762 11.921 1.00 27.19 73 SER A O 1
ATOM 558 N N . GLY A 1 74 ? 6.864 28.267 13.110 1.00 32.02 74 GLY A N 1
ATOM 559 C CA . GLY A 1 74 ? 6.184 28.584 14.379 1.00 34.13 74 GLY A CA 1
ATOM 560 C C . GLY A 1 74 ? 5.232 29.746 14.173 1.00 34.32 74 GLY A C 1
ATOM 561 O O . GLY A 1 74 ? 4.051 29.645 14.556 1.00 25.60 74 GLY A O 1
ATOM 562 N N . MET A 1 75 ? 5.688 30.786 13.476 1.00 31.52 75 MET A N 1
ATOM 563 C CA . MET A 1 75 ? 4.834 31.973 13.258 1.00 32.13 75 MET A CA 1
ATOM 564 C C . MET A 1 75 ? 3.621 31.628 12.396 1.00 31.93 75 MET A C 1
ATOM 565 O O . MET A 1 75 ? 2.556 32.222 12.641 1.00 31.98 75 MET A O 1
ATOM 570 N N . ALA A 1 76 ? 3.723 30.691 11.452 1.00 31.69 76 ALA A N 1
ATOM 571 C CA . ALA A 1 76 ? 2.541 30.284 10.658 1.00 32.97 76 ALA A CA 1
ATOM 572 C C . ALA A 1 76 ? 1.555 29.506 11.559 1.00 32.47 76 ALA A C 1
ATOM 573 O O . ALA A 1 76 ? 0.303 29.692 11.424 1.00 27.77 76 ALA A O 1
ATOM 575 N N . ALA A 1 77 ? 2.082 28.710 12.496 1.00 30.17 77 ALA A N 1
ATOM 576 C CA . ALA A 1 77 ? 1.297 27.970 13.514 1.00 28.51 77 ALA A CA 1
ATOM 577 C C . ALA A 1 77 ? 0.558 28.977 14.404 1.00 30.45 77 ALA A C 1
ATOM 578 O O . ALA A 1 77 ? -0.679 28.867 14.549 1.00 29.15 77 ALA A O 1
ATOM 580 N N . ILE A 1 78 ? 1.295 29.951 14.934 1.00 28.96 78 ILE A N 1
ATOM 581 C CA . ILE A 1 78 ? 0.733 31.023 15.799 1.00 31.88 78 ILE A CA 1
ATOM 582 C C . ILE A 1 78 ? -0.326 31.812 15.011 1.00 26.89 78 ILE A C 1
ATOM 583 O O . ILE A 1 78 ? -1.422 31.993 15.549 1.00 34.23 78 ILE A O 1
ATOM 588 N N . THR A 1 79 ? -0.069 32.194 13.759 1.00 28.45 79 THR A N 1
ATOM 589 C CA . THR A 1 79 ? -0.993 33.027 12.926 1.00 27.47 79 THR A CA 1
ATOM 590 C C . THR A 1 79 ? -2.274 32.239 12.590 1.00 31.08 79 THR A C 1
ATOM 591 O O . THR A 1 79 ? -3.362 32.802 12.687 1.00 26.05 79 THR A O 1
ATOM 595 N N . ALA A 1 80 ? -2.168 30.972 12.199 1.00 28.06 80 ALA A N 1
ATOM 596 C CA . ALA A 1 80 ? -3.339 30.140 11.844 1.00 29.49 80 ALA A CA 1
ATOM 597 C C . ALA A 1 80 ? -4.238 30.018 13.084 1.00 29.65 80 ALA A C 1
ATOM 598 O O . ALA A 1 80 ? -5.472 30.128 12.929 1.00 31.89 80 ALA A O 1
ATOM 600 N N . THR A 1 81 ? -3.630 29.884 14.272 1.00 29.86 81 THR A N 1
ATOM 601 C CA . THR A 1 81 ? -4.330 29.718 15.571 1.00 32.21 81 THR A CA 1
ATOM 602 C C . THR A 1 81 ? -5.131 30.987 15.897 1.00 35.35 81 THR A C 1
ATOM 603 O O . THR A 1 81 ? -6.337 30.855 16.164 1.00 31.91 81 THR A O 1
ATOM 607 N N . ILE A 1 82 ? -4.525 32.172 15.783 1.00 34.38 82 ILE A N 1
ATOM 608 C CA . ILE A 1 82 ? -5.218 33.451 16.100 1.00 32.50 82 ILE A CA 1
ATOM 609 C C . ILE A 1 82 ? -6.255 33.696 15.017 1.00 33.65 82 ILE A C 1
ATOM 610 O O . ILE A 1 82 ? -7.269 34.346 15.323 1.00 38.17 82 ILE A O 1
ATOM 615 N N . MET A 1 83 ? -6.031 33.199 13.795 1.00 35.82 83 MET A N 1
ATOM 616 C CA . MET A 1 83 ? -7.007 33.382 12.688 1.00 36.38 83 MET A CA 1
ATOM 617 C C . MET A 1 83 ? -8.212 32.429 12.851 1.00 36.13 83 MET A C 1
ATOM 618 O O . MET A 1 83 ? -9.137 32.535 12.042 1.00 35.25 83 MET A O 1
ATOM 623 N N . LEU A 1 84 ? -8.244 31.580 13.888 1.00 35.89 84 LEU A N 1
ATOM 624 C CA . LEU A 1 84 ? -9.508 30.946 14.370 1.00 34.99 84 LEU A CA 1
ATOM 625 C C . LEU A 1 84 ? -10.517 32.030 14.767 1.00 35.87 84 LEU A C 1
ATOM 626 O O . LEU A 1 84 ? -11.741 31.779 14.593 1.00 37.19 84 LEU A O 1
ATOM 631 N N . PHE A 1 85 ? -10.034 33.162 15.297 1.00 35.45 85 PHE A N 1
ATOM 632 C CA . PHE A 1 85 ? -10.864 34.294 15.801 1.00 36.10 85 PHE A CA 1
ATOM 633 C C . PHE A 1 85 ? -11.111 35.268 14.649 1.00 35.11 85 PHE A C 1
ATOM 634 O O . PHE A 1 85 ? -10.510 35.061 13.592 1.00 36.62 85 PHE A O 1
ATOM 642 N N . SER A 1 86 ? -11.940 36.298 14.865 1.00 34.64 86 SER A N 1
ATOM 643 C CA . SER A 1 86 ? -12.467 37.227 13.830 1.00 33.13 86 SER A CA 1
ATOM 644 C C . SER A 1 86 ? -12.365 38.674 14.306 1.00 33.02 86 SER A C 1
ATOM 645 O O . SER A 1 86 ? -12.262 38.889 15.509 1.00 33.78 86 SER A O 1
ATOM 648 N N . LYS A 1 87 ? -12.474 39.618 13.377 1.00 32.08 87 LYS A N 1
ATOM 649 C CA . LYS A 1 87 ? -12.632 41.059 13.661 1.00 34.90 87 LYS A CA 1
ATOM 650 C C . LYS A 1 87 ? -13.602 41.182 14.839 1.00 35.58 87 LYS A C 1
ATOM 651 O O . LYS A 1 87 ? -14.684 40.542 14.777 1.00 33.59 87 LYS A O 1
ATOM 657 N N . GLY A 1 88 ? -13.182 41.861 15.906 1.00 34.42 88 GLY A N 1
ATOM 658 C CA . GLY A 1 88 ? -14.026 42.162 17.077 1.00 36.92 88 GLY A CA 1
ATOM 659 C C . GLY A 1 88 ? -13.728 41.275 18.269 1.00 36.88 88 GLY A C 1
ATOM 660 O O . GLY A 1 88 ? -14.143 41.651 19.365 1.00 41.75 88 GLY A O 1
ATOM 661 N N . ASP A 1 89 ? -13.053 40.142 18.063 1.00 32.61 89 ASP A N 1
ATOM 662 C CA . ASP A 1 89 ? -12.556 39.259 19.135 1.00 34.11 89 ASP A CA 1
ATOM 663 C C . ASP A 1 89 ? -11.312 39.862 19.804 1.00 33.09 89 ASP A C 1
ATOM 664 O O . ASP A 1 89 ? -10.552 40.600 19.164 1.00 36.83 89 ASP A O 1
ATOM 669 N N . HIS A 1 90 ? -11.118 39.511 21.073 1.00 33.56 90 HIS A N 1
ATOM 670 C CA . HIS A 1 90 ? -10.030 40.002 21.951 1.00 32.74 90 HIS A CA 1
ATOM 671 C C . HIS A 1 90 ? -9.240 38.797 22.467 1.00 32.56 90 HIS A C 1
ATOM 672 O O . HIS A 1 90 ? -9.847 37.731 22.813 1.00 28.92 90 HIS A O 1
ATOM 679 N N . VAL A 1 91 ? -7.926 38.957 22.541 1.00 31.85 91 VAL A N 1
ATOM 680 C CA . VAL A 1 91 ? -7.022 37.904 23.063 1.00 30.47 91 VAL A CA 1
ATOM 681 C C . VAL A 1 91 ? -6.206 38.518 24.194 1.00 30.12 91 VAL A C 1
ATOM 682 O O . VAL A 1 91 ? -5.797 39.667 24.035 1.00 30.16 91 VAL A O 1
ATOM 686 N N . ILE A 1 92 ? -6.024 37.797 25.303 1.00 27.86 92 ILE A N 1
ATOM 687 C CA . ILE A 1 92 ? -5.084 38.186 26.383 1.00 29.89 92 ILE A CA 1
ATOM 688 C C . ILE A 1 92 ? -3.811 37.372 26.177 1.00 32.48 92 ILE A C 1
ATOM 689 O O . ILE A 1 92 ? -3.951 36.146 25.994 1.00 29.99 92 ILE A O 1
ATOM 694 N N . LEU A 1 93 ? -2.635 38.012 26.245 1.00 32.66 93 LEU A N 1
ATOM 695 C CA . LEU A 1 93 ? -1.321 37.337 26.046 1.00 32.01 93 LEU A CA 1
ATOM 696 C C . LEU A 1 93 ? -0.398 37.641 27.217 1.00 31.62 93 LEU A C 1
ATOM 697 O O . LEU A 1 93 ? -0.403 38.780 27.729 1.00 29.70 93 LEU A O 1
ATOM 702 N N . THR A 1 94 ? 0.366 36.641 27.634 1.00 31.49 94 THR A N 1
ATOM 703 C CA . THR A 1 94 ? 1.597 36.816 28.426 1.00 32.42 94 THR A CA 1
ATOM 704 C C . THR A 1 94 ? 2.331 38.057 27.884 1.00 36.71 94 THR A C 1
ATOM 705 O O . THR A 1 94 ? 2.555 38.140 26.648 1.00 36.57 94 THR A O 1
ATOM 709 N N . ASP A 1 95 ? 2.682 38.994 28.767 1.00 36.65 95 ASP A N 1
ATOM 710 C CA . ASP A 1 95 ? 3.320 40.281 28.398 1.00 41.34 95 ASP A CA 1
ATOM 711 C C . ASP A 1 95 ? 4.712 40.054 27.788 1.00 36.82 95 ASP A C 1
ATOM 712 O O . ASP A 1 95 ? 5.071 40.877 26.994 1.00 36.54 95 ASP A O 1
ATOM 717 N N . ASP A 1 96 ? 5.472 39.008 28.118 1.00 37.28 96 ASP A N 1
ATOM 718 C CA . ASP A 1 96 ? 6.825 38.848 27.519 1.00 39.71 96 ASP A CA 1
ATOM 719 C C . ASP A 1 96 ? 6.851 37.599 26.626 1.00 42.58 96 ASP A C 1
ATOM 720 O O . ASP A 1 96 ? 7.809 36.795 26.699 1.00 45.61 96 ASP A O 1
ATOM 725 N N . VAL A 1 97 ? 5.850 37.468 25.754 1.00 43.12 97 VAL A N 1
ATOM 726 C CA . VAL A 1 97 ? 5.867 36.464 24.653 1.00 41.94 97 VAL A CA 1
ATOM 727 C C . VAL A 1 97 ? 7.042 36.802 23.733 1.00 45.09 97 VAL A C 1
ATOM 728 O O . VAL A 1 97 ? 7.380 37.998 23.608 1.00 45.37 97 VAL A O 1
ATOM 732 N N . TYR A 1 98 ? 7.587 35.781 23.079 1.00 42.78 98 TYR A N 1
ATOM 733 C CA . TYR A 1 98 ? 8.472 35.856 21.888 1.00 45.23 98 TYR A CA 1
ATOM 734 C C . TYR A 1 98 ? 8.146 37.089 21.027 1.00 39.32 98 TYR A C 1
ATOM 735 O O . TYR A 1 98 ? 6.977 37.385 20.786 1.00 39.97 98 TYR A O 1
ATOM 744 N N . GLY A 1 99 ? 9.174 37.787 20.547 1.00 42.47 99 GLY A N 1
ATOM 745 C CA . GLY A 1 99 ? 9.041 39.040 19.773 1.00 41.51 99 GLY A CA 1
ATOM 746 C C . GLY A 1 99 ? 8.230 38.850 18.505 1.00 42.51 99 GLY A C 1
ATOM 747 O O . GLY A 1 99 ? 7.529 39.798 18.096 1.00 43.70 99 GLY A O 1
ATOM 748 N N . GLY A 1 100 ? 8.325 37.671 17.882 1.00 38.29 100 GLY A N 1
ATOM 749 C CA . GLY A 1 100 ? 7.558 37.344 16.664 1.00 36.52 100 GLY A CA 1
ATOM 750 C C . GLY A 1 100 ? 6.052 37.323 16.921 1.00 34.12 100 GLY A C 1
ATOM 751 O O . GLY A 1 100 ? 5.292 37.788 16.044 1.00 28.61 100 GLY A O 1
ATOM 752 N N . THR A 1 101 ? 5.637 36.774 18.062 1.00 33.81 101 THR A N 1
ATOM 753 C CA . THR A 1 101 ? 4.216 36.750 18.492 1.00 37.23 101 THR A CA 1
ATOM 754 C C . THR A 1 101 ? 3.805 38.190 18.796 1.00 32.15 101 THR A C 1
ATOM 755 O O . THR A 1 101 ? 2.717 38.623 18.379 1.00 32.45 101 THR A O 1
ATOM 759 N N . TYR A 1 102 ? 4.672 38.924 19.470 1.00 36.97 102 TYR A N 1
ATOM 760 C CA . TYR A 1 102 ? 4.438 40.360 19.782 1.00 36.81 102 TYR A CA 1
ATOM 761 C C . TYR A 1 102 ? 4.177 41.119 18.477 1.00 32.72 102 TYR A C 1
ATOM 762 O O . TYR A 1 102 ? 3.196 41.908 18.379 1.00 32.54 102 TYR A O 1
ATOM 771 N N . ARG A 1 103 ? 4.981 40.831 17.458 1.00 32.87 103 ARG A N 1
ATOM 772 C CA . ARG A 1 103 ? 4.936 41.590 16.183 1.00 32.63 103 ARG A CA 1
ATOM 773 C C . ARG A 1 103 ? 3.659 41.238 15.412 1.00 32.21 103 ARG A C 1
ATOM 774 O O . ARG A 1 103 ? 3.022 42.153 14.819 1.00 29.50 103 ARG A O 1
ATOM 782 N N . VAL A 1 104 ? 3.298 39.961 15.351 1.00 28.22 104 VAL A N 1
ATOM 783 C CA . VAL A 1 104 ? 2.155 39.536 14.496 1.00 30.86 104 VAL A CA 1
ATOM 784 C C . VAL A 1 104 ? 0.844 40.022 15.134 1.00 29.76 104 VAL A C 1
ATOM 785 O O . VAL A 1 104 ? -0.092 40.347 14.390 1.00 33.28 104 VAL A O 1
ATOM 789 N N . ILE A 1 105 ? 0.759 39.995 16.461 1.00 32.48 105 ILE A N 1
ATOM 790 C CA . ILE A 1 105 ? -0.403 40.516 17.233 1.00 33.33 105 ILE A CA 1
ATOM 791 C C . ILE A 1 105 ? -0.520 42.036 17.009 1.00 31.09 105 ILE A C 1
ATOM 792 O O . ILE A 1 105 ? -1.638 42.493 16.687 1.00 29.11 105 ILE A O 1
ATOM 797 N N . THR A 1 106 ? 0.580 42.779 17.119 1.00 30.07 106 THR A N 1
ATOM 798 C CA . THR A 1 106 ? 0.562 44.267 17.150 1.00 33.34 106 THR A CA 1
ATOM 799 C C . THR A 1 106 ? 0.731 44.910 15.772 1.00 36.76 106 THR A C 1
ATOM 800 O O . THR A 1 106 ? 0.250 46.059 15.616 1.00 40.36 106 THR A O 1
ATOM 804 N N . LYS A 1 107 ? 1.357 44.252 14.791 1.00 38.17 107 LYS A N 1
ATOM 805 C CA . LYS A 1 107 ? 1.661 44.900 13.476 1.00 35.38 107 LYS A CA 1
ATOM 806 C C . LYS A 1 107 ? 0.930 44.230 12.303 1.00 34.25 107 LYS A C 1
ATOM 807 O O . LYS A 1 107 ? 0.864 44.842 11.254 1.00 36.80 107 LYS A O 1
ATOM 813 N N . VAL A 1 108 ? 0.408 43.014 12.457 1.00 31.01 108 VAL A N 1
ATOM 814 C CA . VAL A 1 108 ? -0.335 42.329 11.367 1.00 31.97 108 VAL A CA 1
ATOM 815 C C . VAL A 1 108 ? -1.805 42.180 11.797 1.00 30.56 108 VAL A C 1
ATOM 816 O O . VAL A 1 108 ? -2.663 42.785 11.112 1.00 32.03 108 VAL A O 1
ATOM 820 N N . LEU A 1 109 ? -2.088 41.405 12.849 1.00 26.98 109 LEU A N 1
ATOM 821 C CA . LEU A 1 109 ? -3.479 40.944 13.137 1.00 29.93 109 LEU A CA 1
ATOM 822 C C . LEU A 1 109 ? -4.329 42.087 13.725 1.00 31.79 109 LEU A C 1
ATOM 823 O O . LEU A 1 109 ? -5.564 42.012 13.608 1.00 31.43 109 LEU A O 1
ATOM 828 N N . ASN A 1 110 ? -3.700 43.152 14.234 1.00 34.00 110 ASN A N 1
ATOM 829 C CA . ASN A 1 110 ? -4.392 44.395 14.670 1.00 37.81 110 ASN A CA 1
ATOM 830 C C . ASN A 1 110 ? -5.099 45.020 13.461 1.00 40.04 110 ASN A C 1
ATOM 831 O O . ASN A 1 110 ? -6.224 45.499 13.628 1.00 44.08 110 ASN A O 1
ATOM 836 N N . ARG A 1 111 ? -4.489 44.956 12.275 1.00 40.98 111 ARG A N 1
ATOM 837 C CA . ARG A 1 111 ? -5.042 45.547 11.022 1.00 37.88 111 ARG A CA 1
ATOM 838 C C . ARG A 1 111 ? -6.284 44.772 10.573 1.00 38.38 111 ARG A C 1
ATOM 839 O O . ARG A 1 111 ? -7.050 45.324 9.794 1.00 44.66 111 ARG A O 1
ATOM 847 N N . PHE A 1 112 ? -6.487 43.569 11.108 1.00 38.72 112 PHE A N 1
ATOM 848 C CA . PHE A 1 112 ? -7.642 42.673 10.845 1.00 42.29 112 PHE A CA 1
ATOM 849 C C . PHE A 1 112 ? -8.671 42.733 11.983 1.00 42.36 112 PHE A C 1
ATOM 850 O O . PHE A 1 112 ? -9.592 41.904 11.974 1.00 41.02 112 PHE A O 1
ATOM 858 N N . GLY A 1 113 ? -8.526 43.662 12.937 1.00 44.63 113 GLY A N 1
ATOM 859 C CA . GLY A 1 113 ? -9.547 43.919 13.974 1.00 43.98 113 GLY A CA 1
ATOM 860 C C . GLY A 1 113 ? -9.511 42.883 15.077 1.00 40.45 113 GLY A C 1
ATOM 861 O O . GLY A 1 113 ? -10.476 42.758 15.829 1.00 34.85 113 GLY A O 1
ATOM 862 N N . ILE A 1 114 ? -8.422 42.144 15.189 1.00 41.96 114 ILE A N 1
ATOM 863 C CA . ILE A 1 114 ? -8.194 41.290 16.379 1.00 42.78 114 ILE A CA 1
ATOM 864 C C . ILE A 1 114 ? -7.534 42.168 17.436 1.00 38.92 114 ILE A C 1
ATOM 865 O O . ILE A 1 114 ? -6.500 42.793 17.133 1.00 43.18 114 ILE A O 1
ATOM 870 N N . GLU A 1 115 ? -8.185 42.278 18.597 1.00 37.24 115 GLU A N 1
ATOM 871 C CA . GLU A 1 115 ? -7.774 43.183 19.697 1.00 36.47 115 GLU A CA 1
ATOM 872 C C . GLU A 1 115 ? -6.975 42.361 20.687 1.00 31.74 115 GLU A C 1
ATOM 873 O O . GLU A 1 115 ? -7.230 41.166 20.780 1.00 29.36 115 GLU A O 1
ATOM 879 N N . HIS A 1 116 ? -6.040 42.978 21.398 1.00 31.22 116 HIS A N 1
ATOM 880 C CA . HIS A 1 116 ? -5.181 42.243 22.363 1.00 32.98 116 HIS A CA 1
ATOM 881 C C . HIS A 1 116 ? -5.023 43.063 23.638 1.00 32.57 116 HIS A C 1
ATOM 882 O O . HIS A 1 116 ? -5.178 44.302 23.577 1.00 29.66 116 HIS A O 1
ATOM 889 N N . THR A 1 117 ? -4.670 42.388 24.730 1.00 34.17 117 THR A N 1
ATOM 890 C CA . THR A 1 117 ? -4.074 42.992 25.947 1.00 32.41 117 THR A CA 1
ATOM 891 C C . THR A 1 117 ? -2.897 42.103 26.341 1.00 32.50 117 THR A C 1
ATOM 892 O O . THR A 1 117 ? -3.073 40.843 26.361 1.00 33.30 117 THR A O 1
ATOM 896 N N . PHE A 1 118 ? -1.741 42.725 26.587 1.00 32.81 118 PHE A N 1
ATOM 897 C CA . PHE A 1 118 ? -0.532 42.073 27.152 1.00 33.26 118 PHE A CA 1
ATOM 898 C C . PHE A 1 118 ? -0.633 42.214 28.667 1.00 32.66 118 PHE A C 1
ATOM 899 O O . PHE A 1 118 ? -0.868 43.309 29.136 1.00 32.34 118 PHE A O 1
ATOM 907 N N . VAL A 1 119 ? -0.481 41.122 29.398 1.00 32.30 119 VAL A N 1
ATOM 908 C CA . VAL A 1 119 ? -0.752 41.081 30.856 1.00 37.03 119 VAL A CA 1
ATOM 909 C C . VAL A 1 119 ? 0.338 40.264 31.527 1.00 35.79 119 VAL A C 1
ATOM 910 O O . VAL A 1 119 ? 0.766 39.262 30.910 1.00 39.80 119 VAL A O 1
ATOM 914 N N . ASP A 1 120 ? 0.672 40.572 32.779 1.00 37.24 120 ASP A N 1
ATOM 915 C CA . ASP A 1 120 ? 1.546 39.686 33.595 1.00 37.28 120 ASP A CA 1
ATOM 916 C C . ASP A 1 120 ? 0.747 38.442 33.998 1.00 37.54 120 ASP A C 1
ATOM 917 O O . ASP A 1 120 ? 0.051 38.493 35.013 1.00 40.77 120 ASP A O 1
ATOM 922 N N . THR A 1 121 ? 0.872 37.344 33.250 1.00 36.44 121 THR A N 1
ATOM 923 C CA . THR A 1 121 ? 0.088 36.099 33.480 1.00 35.26 121 THR A CA 1
ATOM 924 C C . THR A 1 121 ? 0.591 35.370 34.728 1.00 35.69 121 THR A C 1
ATOM 925 O O . THR A 1 121 ? -0.035 34.361 35.113 1.00 38.56 121 THR A O 1
ATOM 929 N N . THR A 1 122 ? 1.655 35.862 35.362 1.00 33.40 122 THR A N 1
ATOM 930 C CA . THR A 1 122 ? 2.058 35.399 36.713 1.00 35.78 122 THR A CA 1
ATOM 931 C C . THR A 1 122 ? 1.065 35.959 37.729 1.00 35.09 122 THR A C 1
ATOM 932 O O . THR A 1 122 ? 1.008 35.431 38.814 1.00 33.58 122 THR A O 1
ATOM 936 N N . ASN A 1 123 ? 0.295 36.985 37.382 1.00 38.16 123 ASN A N 1
ATOM 937 C CA . ASN A 1 123 ? -0.645 37.622 38.338 1.00 38.88 123 ASN A CA 1
ATOM 938 C C . ASN A 1 123 ? -2.090 37.298 37.934 1.00 33.30 123 ASN A C 1
ATOM 939 O O . ASN A 1 123 ? -2.620 38.002 37.083 1.00 30.66 123 ASN A O 1
ATOM 944 N N . LEU A 1 124 ? -2.698 36.265 38.490 1.00 34.35 124 LEU A N 1
ATOM 945 C CA . LEU A 1 124 ? -4.012 35.767 37.993 1.00 36.42 124 LEU A CA 1
ATOM 946 C C . LEU A 1 124 ? -5.105 36.809 38.204 1.00 39.72 124 LEU A C 1
ATOM 947 O O . LEU A 1 124 ? -6.114 36.764 37.507 1.00 40.76 124 LEU A O 1
ATOM 952 N N . GLU A 1 125 ? -4.928 37.708 39.156 1.00 42.90 125 GLU A N 1
ATOM 953 C CA . GLU A 1 125 ? -5.915 38.778 39.397 1.00 42.76 125 GLU A CA 1
ATOM 954 C C . GLU A 1 125 ? -5.901 39.726 38.194 1.00 41.29 125 GLU A C 1
ATOM 955 O O . GLU A 1 125 ? -6.992 40.165 37.759 1.00 36.06 125 GLU A O 1
ATOM 961 N N . GLU A 1 126 ? -4.710 40.086 37.703 1.00 37.95 126 GLU A N 1
ATOM 962 C CA . GLU A 1 126 ? -4.544 41.015 36.555 1.00 41.49 126 GLU A CA 1
ATOM 963 C C . GLU A 1 126 ? -5.085 40.346 35.285 1.00 38.68 126 GLU A C 1
ATOM 964 O O . GLU A 1 126 ? -5.741 41.031 34.494 1.00 37.74 126 GLU A O 1
ATOM 970 N N . VAL A 1 127 ? -4.894 39.034 35.145 1.00 37.60 127 VAL A N 1
ATOM 971 C CA . VAL A 1 127 ? -5.428 38.242 33.998 1.00 36.78 127 VAL A CA 1
ATOM 972 C C . VAL A 1 127 ? -6.964 38.329 34.009 1.00 36.75 127 VAL A C 1
ATOM 973 O O . VAL A 1 127 ? -7.541 38.758 32.997 1.00 35.07 127 VAL A O 1
ATOM 977 N N . GLU A 1 128 ? -7.599 38.033 35.142 1.00 36.64 128 GLU A N 1
ATOM 978 C CA . GLU A 1 128 ? -9.079 38.140 35.283 1.00 39.56 128 GLU A CA 1
ATOM 979 C C . GLU A 1 128 ? -9.548 39.578 35.008 1.00 36.21 128 GLU A C 1
ATOM 980 O O . GLU A 1 128 ? -10.592 39.751 34.357 1.00 37.37 128 GLU A O 1
ATOM 986 N N . GLU A 1 129 ? -8.795 40.590 35.428 1.00 34.87 129 GLU A N 1
ATOM 987 C CA . GLU A 1 129 ? -9.232 42.001 35.275 1.00 36.64 129 GLU A CA 1
ATOM 988 C C . GLU A 1 129 ? -9.113 42.406 33.813 1.00 37.07 129 GLU A C 1
ATOM 989 O O . GLU A 1 129 ? -9.675 43.454 33.425 1.00 36.45 129 GLU A O 1
ATOM 995 N N . ALA A 1 130 ? -8.346 41.656 33.027 1.00 35.55 130 ALA A N 1
ATOM 996 C CA . ALA A 1 130 ? -8.111 42.020 31.614 1.00 34.56 130 ALA A CA 1
ATOM 997 C C . ALA A 1 130 ? -9.258 41.472 30.752 1.00 30.32 130 ALA A C 1
ATOM 998 O O . ALA A 1 130 ? -9.328 41.860 29.583 1.00 29.89 130 ALA A O 1
ATOM 1000 N N . ILE A 1 131 ? -10.085 40.570 31.287 1.00 29.42 131 ILE A N 1
ATOM 1001 C CA . ILE A 1 131 ? -11.159 39.911 30.486 1.00 29.00 131 ILE A CA 1
ATOM 1002 C C . ILE A 1 131 ? -12.152 40.997 30.095 1.00 31.00 131 ILE A C 1
ATOM 1003 O O . ILE A 1 131 ? -12.513 41.765 30.962 1.00 32.87 131 ILE A O 1
ATOM 1008 N N . ARG A 1 132 ? -12.414 41.145 28.800 1.00 34.22 132 ARG A N 1
ATOM 1009 C CA . ARG A 1 132 ? -13.493 41.989 28.218 1.00 33.62 132 ARG A CA 1
ATOM 1010 C C . ARG A 1 132 ? -14.668 41.098 27.800 1.00 34.30 132 ARG A C 1
ATOM 1011 O O . ARG A 1 132 ? -14.542 39.872 27.709 1.00 34.26 132 ARG A O 1
ATOM 1019 N N . PRO A 1 133 ? -15.846 41.692 27.514 1.00 36.67 133 PRO A N 1
ATOM 1020 C CA . PRO A 1 133 ? -16.938 40.976 26.846 1.00 33.79 133 PRO A CA 1
ATOM 1021 C C . PRO A 1 133 ? -16.561 40.286 25.524 1.00 36.38 133 PRO A C 1
ATOM 1022 O O . PRO A 1 133 ? -17.046 39.200 25.266 1.00 33.13 133 PRO A O 1
ATOM 1026 N N . ASN A 1 134 ? -15.675 40.896 24.726 1.00 35.62 134 ASN A N 1
ATOM 1027 C CA . ASN A 1 134 ? -15.299 40.357 23.390 1.00 33.70 134 ASN A CA 1
ATOM 1028 C C . ASN A 1 134 ? -14.066 39.433 23.516 1.00 33.08 134 ASN A C 1
ATOM 1029 O O . ASN A 1 134 ? -13.546 39.002 22.488 1.00 35.14 134 ASN A O 1
ATOM 1034 N N . THR A 1 135 ? -13.642 39.077 24.725 1.00 33.32 135 THR A N 1
ATOM 1035 C CA . THR A 1 135 ? -12.473 38.179 24.942 1.00 33.69 135 THR A CA 1
ATOM 1036 C C . THR A 1 135 ? -12.849 36.743 24.530 1.00 32.59 135 THR A C 1
ATOM 1037 O O . THR A 1 135 ? -13.946 36.256 24.884 1.00 32.43 135 THR A O 1
ATOM 1041 N N . LYS A 1 136 ? -11.980 36.068 23.790 1.00 31.70 136 LYS A N 1
ATOM 1042 C CA . LYS A 1 136 ? -12.255 34.675 23.350 1.00 33.70 136 LYS A CA 1
ATOM 1043 C C . LYS A 1 136 ? -11.174 33.733 23.864 1.00 33.71 136 LYS A C 1
ATOM 1044 O O . LYS A 1 136 ? -11.411 32.509 23.917 1.00 36.20 136 LYS A O 1
ATOM 1050 N N . ALA A 1 137 ? -9.992 34.253 24.172 1.00 33.46 137 ALA A N 1
ATOM 1051 C CA . ALA A 1 137 ? -8.846 33.371 24.442 1.00 33.99 137 ALA A CA 1
ATOM 1052 C C . ALA A 1 137 ? -7.818 34.084 25.301 1.00 28.62 137 ALA A C 1
ATOM 1053 O O . ALA A 1 137 ? -7.708 35.329 25.260 1.00 28.83 137 ALA A O 1
ATOM 1055 N N . ILE A 1 138 ? -7.180 33.270 26.120 1.00 26.14 138 ILE A N 1
ATOM 1056 C CA . ILE A 1 138 ? -5.969 33.604 26.902 1.00 29.09 138 ILE A CA 1
ATOM 1057 C C . ILE A 1 138 ? -4.838 32.809 26.266 1.00 29.96 138 ILE A C 1
ATOM 1058 O O . ILE A 1 138 ? -4.999 31.550 26.135 1.00 26.35 138 ILE A O 1
ATOM 1063 N N . TYR A 1 139 ? -3.765 33.515 25.887 1.00 28.58 139 TYR A N 1
ATOM 1064 C CA . TYR A 1 139 ? -2.554 32.944 25.248 1.00 32.86 139 TYR A CA 1
ATOM 1065 C C . TYR A 1 139 ? -1.370 33.075 26.210 1.00 29.50 139 TYR A C 1
ATOM 1066 O O . TYR A 1 139 ? -0.995 34.178 26.619 1.00 32.05 139 TYR A O 1
ATOM 1075 N N . VAL A 1 140 ? -0.760 31.962 26.534 1.00 30.19 140 VAL A N 1
ATOM 1076 C CA . VAL A 1 140 ? 0.292 31.905 27.577 1.00 32.86 140 VAL A CA 1
ATOM 1077 C C . VAL A 1 140 ? 1.494 31.175 26.983 1.00 33.33 140 VAL A C 1
ATOM 1078 O O . VAL A 1 140 ? 1.314 30.105 26.350 1.00 34.03 140 VAL A O 1
ATOM 1082 N N . GLU A 1 141 ? 2.662 31.753 27.222 1.00 34.79 141 GLU A N 1
ATOM 1083 C CA . GLU A 1 141 ? 4.005 31.196 26.936 1.00 35.68 141 GLU A CA 1
ATOM 1084 C C . GLU A 1 141 ? 4.690 30.961 28.284 1.00 32.90 141 GLU A C 1
ATOM 1085 O O . GLU A 1 141 ? 4.799 31.907 29.064 1.00 32.43 141 GLU A O 1
ATOM 1091 N N . THR A 1 142 ? 5.048 29.726 28.600 1.00 31.79 142 THR A N 1
ATOM 1092 C CA . THR A 1 142 ? 5.753 29.419 29.868 1.00 33.84 142 THR A CA 1
ATOM 1093 C C . THR A 1 142 ? 6.690 28.238 29.657 1.00 31.16 142 THR A C 1
ATOM 1094 O O . THR A 1 142 ? 6.244 27.184 29.218 1.00 31.02 142 THR A O 1
ATOM 1098 N N . PRO A 1 143 ? 7.996 28.360 29.998 1.00 33.59 143 PRO A N 1
ATOM 1099 C CA . PRO A 1 143 ? 8.616 29.637 30.357 1.00 31.41 143 PRO A CA 1
ATOM 1100 C C . PRO A 1 143 ? 8.703 30.611 29.172 1.00 35.26 143 PRO A C 1
ATOM 1101 O O . PRO A 1 143 ? 8.645 30.181 28.054 1.00 41.58 143 PRO A O 1
ATOM 1105 N N . THR A 1 144 ? 8.862 31.903 29.445 1.00 34.73 144 THR A N 1
ATOM 1106 C CA . THR A 1 144 ? 8.964 32.953 28.409 1.00 37.96 144 THR A CA 1
ATOM 1107 C C . THR A 1 144 ? 10.403 33.102 27.907 1.00 44.91 144 THR A C 1
ATOM 1108 O O . THR A 1 144 ? 11.378 32.706 28.633 1.00 39.76 144 THR A O 1
ATOM 1112 N N . ASN A 1 145 ? 10.470 33.634 26.683 1.00 49.38 145 ASN A N 1
ATOM 1113 C CA . ASN A 1 145 ? 11.669 33.988 25.892 1.00 52.38 145 ASN A CA 1
ATOM 1114 C C . ASN A 1 145 ? 11.805 35.505 25.981 1.00 50.98 145 ASN A C 1
ATOM 1115 O O . ASN A 1 145 ? 10.951 36.217 25.467 1.00 57.41 145 ASN A O 1
ATOM 1120 N N . PRO A 1 146 ? 12.858 36.061 26.619 1.00 51.93 146 PRO A N 1
ATOM 1121 C CA . PRO A 1 146 ? 13.947 35.283 27.215 1.00 54.53 146 PRO A CA 1
ATOM 1122 C C . PRO A 1 146 ? 14.139 35.267 28.744 1.00 55.02 146 PRO A C 1
ATOM 1123 O O . PRO A 1 146 ? 15.180 34.787 29.187 1.00 57.24 146 PRO A O 1
ATOM 1127 N N . LEU A 1 147 ? 13.171 35.770 29.516 1.00 49.60 147 LEU A N 1
ATOM 1128 C CA . LEU A 1 147 ? 13.312 35.963 30.987 1.00 52.00 147 LEU A CA 1
ATOM 1129 C C . LEU A 1 147 ? 12.838 34.725 31.764 1.00 44.79 147 LEU A C 1
ATOM 1130 O O . LEU A 1 147 ? 13.029 34.695 32.987 1.00 44.33 147 LEU A O 1
ATOM 1135 N N . LEU A 1 148 ? 12.269 33.726 31.085 1.00 46.27 148 LEU A N 1
ATOM 1136 C CA . LEU A 1 148 ? 11.849 32.423 31.687 1.00 39.11 148 LEU A CA 1
ATOM 1137 C C . LEU A 1 148 ? 10.825 32.618 32.835 1.00 36.86 148 LEU A C 1
ATOM 1138 O O . LEU A 1 148 ? 10.831 31.839 33.763 1.00 39.49 148 LEU A O 1
ATOM 1143 N N . LYS A 1 149 ? 9.926 33.607 32.750 1.00 42.54 149 LYS A N 1
ATOM 1144 C CA . LYS A 1 149 ? 8.810 33.780 33.717 1.00 39.20 149 LYS A CA 1
ATOM 1145 C C . LYS A 1 149 ? 7.877 32.584 33.572 1.00 34.23 149 LYS A C 1
ATOM 1146 O O . LYS A 1 149 ? 7.608 32.209 32.410 1.00 34.86 149 LYS A O 1
ATOM 1152 N N . ILE A 1 150 ? 7.435 32.017 34.702 1.00 33.08 150 ILE A N 1
ATOM 1153 C CA . ILE A 1 150 ? 6.577 30.800 34.815 1.00 32.90 150 ILE A CA 1
ATOM 1154 C C . ILE A 1 150 ? 5.127 31.219 35.103 1.00 34.10 150 ILE A C 1
ATOM 1155 O O . ILE A 1 150 ? 4.903 31.899 36.107 1.00 34.83 150 ILE A O 1
ATOM 1160 N N . THR A 1 151 ? 4.180 30.775 34.279 1.00 35.69 151 THR A N 1
ATOM 1161 C CA . THR A 1 151 ? 2.726 31.034 34.425 1.00 36.00 151 THR A CA 1
ATOM 1162 C C . THR A 1 151 ? 2.083 29.707 34.791 1.00 37.71 151 THR A C 1
ATOM 1163 O O . THR A 1 151 ? 2.587 28.676 34.340 1.00 38.91 151 THR A O 1
ATOM 1167 N N . ASP A 1 152 ? 1.056 29.761 35.634 1.00 39.70 152 ASP A N 1
ATOM 1168 C CA . ASP A 1 152 ? 0.328 28.590 36.174 1.00 39.95 152 ASP A CA 1
ATOM 1169 C C . ASP A 1 152 ? -0.675 28.136 35.114 1.00 38.05 152 ASP A C 1
ATOM 1170 O O . ASP A 1 152 ? -1.700 28.808 34.925 1.00 38.51 152 ASP A O 1
ATOM 1175 N N . ILE A 1 153 ? -0.386 27.043 34.421 1.00 36.82 153 ILE A N 1
ATOM 1176 C CA . ILE A 1 153 ? -1.233 26.638 33.268 1.00 39.07 153 ILE A CA 1
ATOM 1177 C C . ILE A 1 153 ? -2.588 26.182 33.811 1.00 37.51 153 ILE A C 1
ATOM 1178 O O . ILE A 1 153 ? -3.580 26.533 33.186 1.00 33.94 153 ILE A O 1
ATOM 1183 N N . LYS A 1 154 ? -2.605 25.415 34.910 1.00 41.07 154 LYS A N 1
ATOM 1184 C CA . LYS A 1 154 ? -3.852 24.878 35.529 1.00 42.80 154 LYS A CA 1
ATOM 1185 C C . LYS A 1 154 ? -4.759 26.017 36.012 1.00 38.73 154 LYS A C 1
ATOM 1186 O O . LYS A 1 154 ? -5.980 25.942 35.747 1.00 38.35 154 LYS A O 1
ATOM 1192 N N . LYS A 1 155 ? -4.203 27.054 36.637 1.00 38.50 155 LYS A N 1
ATOM 1193 C CA . LYS A 1 155 ? -5.014 28.197 37.137 1.00 40.03 155 LYS A CA 1
ATOM 1194 C C . LYS A 1 155 ? -5.481 29.058 35.969 1.00 38.62 155 LYS A C 1
ATOM 1195 O O . LYS A 1 155 ? -6.657 29.497 36.000 1.00 38.38 155 LYS A O 1
ATOM 1201 N N . ILE A 1 156 ? -4.649 29.254 34.944 1.00 38.67 156 ILE A N 1
ATOM 1202 C CA . ILE A 1 156 ? -5.070 30.053 33.754 1.00 41.68 156 ILE A CA 1
ATOM 1203 C C . ILE A 1 156 ? -6.228 29.320 33.056 1.00 38.08 156 ILE A C 1
ATOM 1204 O O . ILE A 1 156 ? -7.219 30.001 32.715 1.00 35.26 156 ILE A O 1
ATOM 1209 N N . SER A 1 157 ? -6.096 28.000 32.850 1.00 36.76 157 SER A N 1
ATOM 1210 C CA . SER A 1 157 ? -7.100 27.106 32.206 1.00 39.71 157 SER A CA 1
ATOM 1211 C C . SER A 1 157 ? -8.433 27.117 32.953 1.00 35.41 157 SER A C 1
ATOM 1212 O O . SER A 1 157 ? -9.488 27.146 32.276 1.00 36.69 157 SER A O 1
ATOM 1215 N N . THR A 1 158 ? -8.391 27.047 34.287 1.00 38.76 158 THR A N 1
ATOM 1216 C CA . THR A 1 158 ? -9.599 27.022 35.163 1.00 38.73 158 THR A CA 1
ATOM 1217 C C . THR A 1 158 ? -10.353 28.354 35.043 1.00 37.84 158 THR A C 1
ATOM 1218 O O . THR A 1 158 ? -11.580 28.307 34.826 1.00 39.13 158 THR A O 1
ATOM 1222 N N . LEU A 1 159 ? -9.632 29.480 35.106 1.00 34.06 159 LEU A N 1
ATOM 1223 C CA . LEU A 1 159 ? -10.188 30.844 34.902 1.00 36.09 159 LEU A CA 1
ATOM 1224 C C . LEU A 1 159 ? -10.781 30.936 33.489 1.00 39.13 159 LEU A C 1
ATOM 1225 O O . LEU A 1 159 ? -11.946 31.338 33.388 1.00 37.24 159 LEU A O 1
ATOM 1230 N N . ALA A 1 160 ? -10.047 30.509 32.445 1.00 37.34 160 ALA A N 1
ATOM 1231 C CA . ALA A 1 160 ? -10.509 30.553 31.039 1.00 35.83 160 ALA A CA 1
ATOM 1232 C C . ALA A 1 160 ? -11.825 29.779 30.920 1.00 36.57 160 ALA A C 1
ATOM 1233 O O . ALA A 1 160 ? -12.755 30.299 30.310 1.00 34.63 160 ALA A O 1
ATOM 1235 N N . LYS A 1 161 ? -11.868 28.552 31.438 1.00 41.88 161 LYS A N 1
ATOM 1236 C CA . LYS A 1 161 ? -13.041 27.649 31.289 1.00 44.69 161 LYS A CA 1
ATOM 1237 C C . LYS A 1 161 ? -14.251 28.275 32.006 1.00 46.48 161 LYS A C 1
ATOM 1238 O O . LYS A 1 161 ? -15.334 28.286 31.409 1.00 50.14 161 LYS A O 1
ATOM 1244 N N . GLU A 1 162 ? -14.055 28.855 33.191 1.00 42.21 162 GLU A N 1
ATOM 1245 C CA . GLU A 1 162 ? -15.118 29.532 33.974 1.00 45.19 162 GLU A CA 1
ATOM 1246 C C . GLU A 1 162 ? -15.689 30.703 33.189 1.00 41.71 162 GLU A C 1
ATOM 1247 O O . GLU A 1 162 ? -16.844 31.018 33.405 1.00 40.37 162 GLU A O 1
ATOM 1253 N N . LYS A 1 163 ? -14.894 31.345 32.344 1.00 41.11 163 LYS A N 1
ATOM 1254 C CA . LYS A 1 163 ? -15.308 32.575 31.616 1.00 43.46 163 LYS A CA 1
ATOM 1255 C C . LYS A 1 163 ? -15.506 32.291 30.117 1.00 40.54 163 LYS A C 1
ATOM 1256 O O . LYS A 1 163 ? -15.617 33.283 29.360 1.00 39.75 163 LYS A O 1
ATOM 1262 N N . ASP A 1 164 ? -15.558 31.005 29.712 1.00 43.06 164 ASP A N 1
ATOM 1263 C CA . ASP A 1 164 ? -15.951 30.536 28.348 1.00 44.67 164 ASP A CA 1
ATOM 1264 C C . ASP A 1 164 ? -14.842 30.919 27.340 1.00 36.68 164 ASP A C 1
ATOM 1265 O O . ASP A 1 164 ? -15.135 31.297 26.214 1.00 31.62 164 ASP A O 1
ATOM 1270 N N . LEU A 1 165 ? -13.584 30.820 27.742 1.00 34.84 165 LEU A N 1
ATOM 1271 C CA . LEU A 1 165 ? -12.425 31.255 26.925 1.00 30.83 165 LEU A CA 1
ATOM 1272 C C . LEU A 1 165 ? -11.621 30.012 26.596 1.00 30.57 165 LEU A C 1
ATOM 1273 O O . LEU A 1 165 ? -11.512 29.146 27.464 1.00 31.22 165 LEU A O 1
ATOM 1278 N N . LEU A 1 166 ? -10.998 29.998 25.423 1.00 32.70 166 LEU A N 1
ATOM 1279 C CA . LEU A 1 166 ? -9.983 28.986 25.066 1.00 35.15 166 LEU A CA 1
ATOM 1280 C C . LEU A 1 166 ? -8.654 29.355 25.737 1.00 35.48 166 LEU A C 1
ATOM 1281 O O . LEU A 1 166 ? -8.338 30.590 25.872 1.00 36.73 166 LEU A O 1
ATOM 1286 N N . THR A 1 167 ? -7.912 28.329 26.145 1.00 32.96 167 THR A N 1
ATOM 1287 C CA . THR A 1 167 ? -6.518 28.425 26.633 1.00 38.64 167 THR A CA 1
ATOM 1288 C C . THR A 1 167 ? -5.590 27.938 25.519 1.00 37.29 167 THR A C 1
ATOM 1289 O O . THR A 1 167 ? -5.758 26.762 25.077 1.00 35.48 167 THR A O 1
ATOM 1293 N N . ILE A 1 168 ? -4.689 28.816 25.057 1.00 36.39 168 ILE A N 1
ATOM 1294 C CA . ILE A 1 168 ? -3.635 28.514 24.039 1.00 37.10 168 ILE A CA 1
ATOM 1295 C C . ILE A 1 168 ? -2.272 28.589 24.732 1.00 36.60 168 ILE A C 1
ATOM 1296 O O . ILE A 1 168 ? -1.994 29.615 25.356 1.00 39.10 168 ILE A O 1
ATOM 1301 N N . ILE A 1 169 ? -1.468 27.531 24.643 1.00 36.60 169 ILE A N 1
ATOM 1302 C CA . ILE A 1 169 ? -0.125 27.455 25.291 1.00 35.76 169 ILE A CA 1
ATOM 1303 C C . ILE A 1 169 ? 0.928 27.216 24.208 1.00 32.53 169 ILE A C 1
ATOM 1304 O O . ILE A 1 169 ? 0.842 26.179 23.535 1.00 31.97 169 ILE A O 1
ATOM 1309 N N . ASP A 1 170 ? 1.888 28.131 24.113 1.00 30.40 170 ASP A N 1
ATOM 1310 C CA . ASP A 1 170 ? 3.179 27.950 23.415 1.00 31.51 170 ASP A CA 1
ATOM 1311 C C . ASP A 1 170 ? 4.098 27.144 24.347 1.00 29.93 170 ASP A C 1
ATOM 1312 O O . ASP A 1 170 ? 4.701 27.731 25.265 1.00 29.41 170 ASP A O 1
ATOM 1317 N N . ASN A 1 171 ? 4.160 25.830 24.117 1.00 27.43 171 ASN A N 1
ATOM 1318 C CA . ASN A 1 171 ? 5.001 24.838 24.836 1.00 27.34 171 ASN A CA 1
ATOM 1319 C C . ASN A 1 171 ? 6.374 24.639 24.158 1.00 28.14 171 ASN A C 1
ATOM 1320 O O . ASN A 1 171 ? 7.023 23.552 24.370 1.00 27.24 171 ASN A O 1
ATOM 1325 N N . THR A 1 172 ? 6.862 25.619 23.407 1.00 28.02 172 THR A N 1
ATOM 1326 C CA . THR A 1 172 ? 8.116 25.474 22.624 1.00 32.24 172 THR A CA 1
ATOM 1327 C C . THR A 1 172 ? 9.280 25.106 23.553 1.00 31.39 172 THR A C 1
ATOM 1328 O O . THR A 1 172 ? 9.885 24.044 23.306 1.00 32.82 172 THR A O 1
ATOM 1332 N N . PHE A 1 173 ? 9.520 25.903 24.604 1.00 32.59 173 PHE A N 1
ATOM 1333 C CA . PHE A 1 173 ? 10.727 25.807 25.483 1.00 33.00 173 PHE A CA 1
ATOM 1334 C C . PHE A 1 173 ? 10.760 24.489 26.264 1.00 33.60 173 PHE A C 1
ATOM 1335 O O . PHE A 1 173 ? 11.875 23.951 26.433 1.00 32.47 173 PHE A O 1
ATOM 1343 N N . MET A 1 174 ? 9.611 24.004 26.747 1.00 30.50 174 MET A N 1
ATOM 1344 C CA . MET A 1 174 ? 9.510 22.775 27.573 1.00 32.72 174 MET A CA 1
ATOM 1345 C C . MET A 1 174 ? 9.459 21.523 26.689 1.00 31.71 174 MET A C 1
ATOM 1346 O O . MET A 1 174 ? 9.956 20.489 27.123 1.00 32.44 174 MET A O 1
ATOM 1351 N N . THR A 1 175 ? 8.910 21.617 25.478 1.00 29.77 175 THR A N 1
ATOM 1352 C CA . THR A 1 175 ? 8.592 20.467 24.597 1.00 30.16 175 THR A CA 1
ATOM 1353 C C . THR A 1 175 ? 7.549 19.584 25.288 1.00 27.68 175 THR A C 1
ATOM 1354 O O . THR A 1 175 ? 7.369 19.626 26.500 1.00 28.64 175 THR A O 1
ATOM 1358 N N . PRO A 1 176 ? 6.874 18.713 24.529 1.00 28.13 176 PRO A N 1
ATOM 1359 C CA . PRO A 1 176 ? 5.956 17.733 25.095 1.00 30.48 176 PRO A CA 1
ATOM 1360 C C . PRO A 1 176 ? 6.631 16.813 26.112 1.00 30.60 176 PRO A C 1
ATOM 1361 O O . PRO A 1 176 ? 5.940 16.164 26.843 1.00 30.78 176 PRO A O 1
ATOM 1365 N N . TYR A 1 177 ? 7.952 16.700 26.053 1.00 32.85 177 TYR A N 1
ATOM 1366 C CA . TYR A 1 177 ? 8.689 15.753 26.915 1.00 34.13 177 TYR A CA 1
ATOM 1367 C C . TYR A 1 177 ? 8.648 16.233 28.377 1.00 33.75 177 TYR A C 1
ATOM 1368 O O . TYR A 1 177 ? 8.569 15.380 29.245 1.00 29.09 177 TYR A O 1
ATOM 1377 N N . TRP A 1 178 ? 8.734 17.548 28.637 1.00 31.81 178 TRP A N 1
ATOM 1378 C CA . TRP A 1 178 ? 8.828 18.110 30.015 1.00 32.58 178 TRP A CA 1
ATOM 1379 C C . TRP A 1 178 ? 7.487 18.635 30.536 1.00 31.28 178 TRP A C 1
ATOM 1380 O O . TRP A 1 178 ? 7.373 18.677 31.742 1.00 38.29 178 TRP A O 1
ATOM 1391 N N . GLN A 1 179 ? 6.544 19.063 29.696 1.00 33.50 179 GLN A N 1
ATOM 1392 C CA . GLN A 1 179 ? 5.305 19.770 30.144 1.00 32.96 179 GLN A CA 1
ATOM 1393 C C . GLN A 1 179 ? 4.143 19.316 29.279 1.00 31.28 179 GLN A C 1
ATOM 1394 O O . GLN A 1 179 ? 4.364 19.174 28.092 1.00 35.30 179 GLN A O 1
ATOM 1400 N N . SER A 1 180 ? 2.955 19.100 29.843 1.00 32.45 180 SER A N 1
ATOM 1401 C CA . SER A 1 180 ? 1.760 18.625 29.097 1.00 35.36 180 SER A CA 1
ATOM 1402 C C . SER A 1 180 ? 0.572 19.583 29.225 1.00 36.64 180 SER A C 1
ATOM 1403 O O . SER A 1 180 ? -0.379 19.298 29.941 1.00 36.88 180 SER A O 1
ATOM 1406 N N . PRO A 1 181 ? 0.552 20.737 28.520 1.00 35.00 181 PRO A N 1
ATOM 1407 C CA . PRO A 1 181 ? -0.526 21.710 28.693 1.00 35.01 181 PRO A CA 1
ATOM 1408 C C . PRO A 1 181 ? -1.970 21.181 28.602 1.00 38.02 181 PRO A C 1
ATOM 1409 O O . PRO A 1 181 ? -2.803 21.711 29.307 1.00 38.42 181 PRO A O 1
ATOM 1413 N N . ILE A 1 182 ? -2.258 20.202 27.740 1.00 38.01 182 ILE A N 1
ATOM 1414 C CA . ILE A 1 182 ? -3.650 19.699 27.541 1.00 40.51 182 ILE A CA 1
ATOM 1415 C C . ILE A 1 182 ? -4.101 18.990 28.815 1.00 40.82 182 ILE A C 1
ATOM 1416 O O . ILE A 1 182 ? -5.234 19.228 29.267 1.00 41.42 182 ILE A O 1
ATOM 1421 N N . SER A 1 183 ? -3.208 18.200 29.393 1.00 41.35 183 SER A N 1
ATOM 1422 C CA . SER A 1 183 ? -3.378 17.541 30.713 1.00 43.59 183 SER A CA 1
ATOM 1423 C C . SER A 1 183 ? -3.669 18.588 31.818 1.00 42.41 183 SER A C 1
ATOM 1424 O O . SER A 1 183 ? -4.412 18.257 32.749 1.00 38.06 183 SER A O 1
ATOM 1427 N N . LEU A 1 184 ? -3.218 19.844 31.686 1.00 40.03 184 LEU A N 1
ATOM 1428 C CA . LEU A 1 184 ? -3.422 20.894 32.711 1.00 36.71 184 LEU A CA 1
ATOM 1429 C C . LEU A 1 184 ? -4.585 21.822 32.342 1.00 37.93 184 LEU A C 1
ATOM 1430 O O . LEU A 1 184 ? -4.768 22.807 33.076 1.00 40.65 184 LEU A O 1
ATOM 1435 N N . GLY A 1 185 ? -5.355 21.517 31.292 1.00 37.14 185 GLY A N 1
ATOM 1436 C CA . GLY A 1 185 ? -6.596 22.231 30.917 1.00 36.19 185 GLY A CA 1
ATOM 1437 C C . GLY A 1 185 ? -6.504 22.983 29.587 1.00 35.12 185 GLY A C 1
ATOM 1438 O O . GLY A 1 185 ? -7.518 23.527 29.157 1.00 34.11 185 GLY A O 1
ATOM 1439 N N . ALA A 1 186 ? -5.352 23.022 28.912 1.00 33.37 186 ALA A N 1
ATOM 1440 C CA . ALA A 1 186 ? -5.190 23.807 27.659 1.00 33.66 186 ALA A CA 1
ATOM 1441 C C . ALA A 1 186 ? -6.047 23.181 26.559 1.00 31.35 186 ALA A C 1
ATOM 1442 O O . ALA A 1 186 ? -6.108 21.946 26.503 1.00 31.29 186 ALA A O 1
ATOM 1444 N N . ASP A 1 187 ? -6.692 24.014 25.739 1.00 31.34 187 ASP A N 1
ATOM 1445 C CA . ASP A 1 187 ? -7.469 23.589 24.542 1.00 33.15 187 ASP A CA 1
ATOM 1446 C C . ASP A 1 187 ? -6.529 23.450 23.334 1.00 33.77 187 ASP A C 1
ATOM 1447 O O . ASP A 1 187 ? -6.765 22.568 22.464 1.00 30.49 187 ASP A O 1
ATOM 1452 N N . ILE A 1 188 ? -5.512 24.318 23.261 1.00 34.46 188 ILE A N 1
ATOM 1453 C CA . ILE A 1 188 ? -4.567 24.405 22.107 1.00 34.95 188 ILE A CA 1
ATOM 1454 C C . ILE A 1 188 ? -3.141 24.500 22.642 1.00 34.74 188 ILE A C 1
ATOM 1455 O O . ILE A 1 188 ? -2.855 25.414 23.477 1.00 33.15 188 ILE A O 1
ATOM 1460 N N . VAL A 1 189 ? -2.276 23.608 22.169 1.00 33.22 189 VAL A N 1
ATOM 1461 C CA . VAL A 1 189 ? -0.825 23.680 22.486 1.00 35.32 189 VAL A CA 1
ATOM 1462 C C . VAL A 1 189 ? -0.072 23.806 21.163 1.00 34.88 189 VAL A C 1
ATOM 1463 O O . VAL A 1 189 ? -0.472 23.146 20.184 1.00 33.56 189 VAL A O 1
ATOM 1467 N N . LEU A 1 190 ? 0.919 24.703 21.107 1.00 33.20 190 LEU A N 1
ATOM 1468 C CA . LEU A 1 190 ? 1.640 24.981 19.846 1.00 31.37 190 LEU A CA 1
ATOM 1469 C C . LEU A 1 190 ? 3.147 25.095 20.070 1.00 29.84 190 LEU A C 1
ATOM 1470 O O . LEU A 1 190 ? 3.606 25.249 21.204 1.00 28.96 190 LEU A O 1
ATOM 1475 N N . HIS A 1 191 ? 3.884 24.885 18.994 1.00 32.10 191 HIS A N 1
ATOM 1476 C CA . HIS A 1 191 ? 5.358 24.712 19.002 1.00 29.67 191 HIS A CA 1
ATOM 1477 C C . HIS A 1 191 ? 5.979 25.401 17.802 1.00 27.03 191 HIS A C 1
ATOM 1478 O O . HIS A 1 191 ? 5.516 25.240 16.694 1.00 27.22 191 HIS A O 1
ATOM 1485 N N . SER A 1 192 ? 7.035 26.142 18.053 1.00 29.05 192 SER A N 1
ATOM 1486 C CA . SER A 1 192 ? 8.070 26.385 17.045 1.00 27.13 192 SER A CA 1
ATOM 1487 C C . SER A 1 192 ? 8.914 25.122 16.984 1.00 30.79 192 SER A C 1
ATOM 1488 O O . SER A 1 192 ? 9.819 24.988 17.828 1.00 34.08 192 SER A O 1
ATOM 1491 N N . ALA A 1 193 ? 8.593 24.232 16.043 1.00 30.71 193 ALA A N 1
ATOM 1492 C CA . ALA A 1 193 ? 9.266 22.932 15.878 1.00 28.20 193 ALA A CA 1
ATOM 1493 C C . ALA A 1 193 ? 10.682 23.191 15.387 1.00 28.71 193 ALA A C 1
ATOM 1494 O O . ALA A 1 193 ? 11.462 22.244 15.453 1.00 29.70 193 ALA A O 1
ATOM 1496 N N . THR A 1 194 ? 10.942 24.414 14.883 1.00 30.30 194 THR A N 1
ATOM 1497 C CA . THR A 1 194 ? 12.277 24.955 14.503 1.00 29.01 194 THR A CA 1
ATOM 1498 C C . THR A 1 194 ? 13.289 24.801 15.635 1.00 30.47 194 THR A C 1
ATOM 1499 O O . THR A 1 194 ? 14.496 24.867 15.336 1.00 29.72 194 THR A O 1
ATOM 1503 N N . LYS A 1 195 ? 12.835 24.731 16.896 1.00 30.30 195 LYS A N 1
ATOM 1504 C CA . LYS A 1 195 ? 13.719 24.726 18.089 1.00 30.85 195 LYS A CA 1
ATOM 1505 C C . LYS A 1 195 ? 13.947 23.265 18.506 1.00 31.75 195 LYS A C 1
ATOM 1506 O O . LYS A 1 195 ? 14.589 22.552 17.725 1.00 31.39 195 LYS A O 1
ATOM 1512 N N . TYR A 1 196 ? 13.460 22.813 19.666 1.00 30.30 196 TYR A N 1
ATOM 1513 C CA . TYR A 1 196 ? 13.866 21.489 20.225 1.00 30.25 196 TYR A CA 1
ATOM 1514 C C . TYR A 1 196 ? 13.310 20.349 19.369 1.00 28.85 196 TYR A C 1
ATOM 1515 O O . TYR A 1 196 ? 13.981 19.265 19.349 1.00 29.04 196 TYR A O 1
ATOM 1524 N N . LEU A 1 197 ? 12.112 20.493 18.785 1.00 26.23 197 LEU A N 1
ATOM 1525 C CA . LEU A 1 197 ? 11.421 19.306 18.207 1.00 27.29 197 LEU A CA 1
ATOM 1526 C C . LEU A 1 197 ? 12.260 18.790 17.037 1.00 27.21 197 LEU A C 1
ATOM 1527 O O . LEU A 1 197 ? 12.569 17.601 17.047 1.00 29.46 197 LEU A O 1
ATOM 1532 N N . GLY A 1 198 ? 12.675 19.664 16.122 1.00 25.65 198 GLY A N 1
ATOM 1533 C CA . GLY A 1 198 ? 13.638 19.315 15.073 1.00 26.87 198 GLY A CA 1
ATOM 1534 C C . GLY A 1 198 ? 15.013 19.082 15.654 1.00 24.17 198 GLY A C 1
ATOM 1535 O O . GLY A 1 198 ? 15.629 18.068 15.308 1.00 28.11 198 GLY A O 1
ATOM 1536 N N . GLY A 1 199 ? 15.488 20.017 16.469 1.00 25.25 199 GLY A N 1
ATOM 1537 C CA . GLY A 1 199 ? 16.618 19.818 17.392 1.00 28.38 199 GLY A CA 1
ATOM 1538 C C . GLY A 1 199 ? 17.985 20.003 16.744 1.00 29.91 199 GLY A C 1
ATOM 1539 O O . GLY A 1 199 ? 18.988 19.910 17.489 1.00 29.29 199 GLY A O 1
ATOM 1540 N N . HIS A 1 200 ? 18.064 20.206 15.429 1.00 28.65 200 HIS A N 1
ATOM 1541 C CA . HIS A 1 200 ? 19.367 20.174 14.708 1.00 30.32 200 HIS A CA 1
ATOM 1542 C C . HIS A 1 200 ? 19.512 21.432 13.848 1.00 28.95 200 HIS A C 1
ATOM 1543 O O . HIS A 1 200 ? 20.187 21.370 12.798 1.00 28.65 200 HIS A O 1
ATOM 1550 N N . SER A 1 201 ? 18.860 22.523 14.237 1.00 28.40 201 SER A N 1
ATOM 1551 C CA . SER A 1 201 ? 18.988 23.832 13.551 1.00 29.85 201 SER A CA 1
ATOM 1552 C C . SER A 1 201 ? 18.808 23.692 12.038 1.00 28.94 201 SER A C 1
ATOM 1553 O O . SER A 1 201 ? 19.443 24.483 11.296 1.00 31.24 201 SER A O 1
ATOM 1556 N N . ASP A 1 202 ? 18.032 22.721 11.540 1.00 26.55 202 ASP A N 1
ATOM 1557 C CA . ASP A 1 202 ? 17.991 22.507 10.079 1.00 26.52 202 ASP A CA 1
ATOM 1558 C C . ASP A 1 202 ? 16.563 22.447 9.530 1.00 28.37 202 ASP A C 1
ATOM 1559 O O . ASP A 1 202 ? 16.443 22.114 8.333 1.00 28.54 202 ASP A O 1
ATOM 1564 N N . VAL A 1 203 ? 15.536 22.739 10.325 1.00 24.25 203 VAL A N 1
ATOM 1565 C CA . VAL A 1 203 ? 14.137 22.848 9.814 1.00 25.16 203 VAL A CA 1
ATOM 1566 C C . VAL A 1 203 ? 13.474 24.078 10.431 1.00 22.94 203 VAL A C 1
ATOM 1567 O O . VAL A 1 203 ? 13.680 24.349 11.591 1.00 26.51 203 VAL A O 1
ATOM 1571 N N . VAL A 1 204 ? 12.713 24.798 9.643 1.00 24.66 204 VAL A N 1
ATOM 1572 C CA . VAL A 1 204 ? 11.775 25.832 10.132 1.00 23.17 204 VAL A CA 1
ATOM 1573 C C . VAL A 1 204 ? 10.385 25.215 9.994 1.00 21.63 204 VAL A C 1
ATOM 1574 O O . VAL A 1 204 ? 10.018 24.880 8.893 1.00 26.07 204 VAL A O 1
ATOM 1578 N N . ALA A 1 205 ? 9.662 25.115 11.093 1.00 23.31 205 ALA A N 1
ATOM 1579 C CA . ALA A 1 205 ? 8.369 24.424 11.202 1.00 24.50 205 ALA A CA 1
ATOM 1580 C C . ALA A 1 205 ? 7.637 24.896 12.453 1.00 27.26 205 ALA A C 1
ATOM 1581 O O . ALA A 1 205 ? 8.300 25.224 13.465 1.00 28.88 205 ALA A O 1
ATOM 1583 N N . GLY A 1 206 ? 6.299 24.896 12.365 1.00 27.68 206 GLY A N 1
ATOM 1584 C CA . GLY A 1 206 ? 5.363 25.033 13.485 1.00 29.03 206 GLY A CA 1
ATOM 1585 C C . GLY A 1 206 ? 4.373 23.878 13.516 1.00 28.54 206 GLY A C 1
ATOM 1586 O O . GLY A 1 206 ? 4.030 23.342 12.444 1.00 25.80 206 GLY A O 1
ATOM 1587 N N . LEU A 1 207 ? 3.985 23.494 14.727 1.00 29.72 207 LEU A N 1
ATOM 1588 C CA . LEU A 1 207 ? 2.984 22.442 15.028 1.00 30.58 207 LEU A CA 1
ATOM 1589 C C . LEU A 1 207 ? 1.912 23.028 15.960 1.00 32.36 207 LEU A C 1
ATOM 1590 O O . LEU A 1 207 ? 2.270 23.769 16.902 1.00 34.67 207 LEU A O 1
ATOM 1595 N N . VAL A 1 208 ? 0.649 22.662 15.733 1.00 32.47 208 VAL A N 1
ATOM 1596 C CA . VAL A 1 208 ? -0.482 22.961 16.651 1.00 29.19 208 VAL A CA 1
ATOM 1597 C C . VAL A 1 208 ? -1.204 21.651 16.961 1.00 30.30 208 VAL A C 1
ATOM 1598 O O . VAL A 1 208 ? -1.444 20.870 16.021 1.00 28.60 208 VAL A O 1
ATOM 1602 N N . VAL A 1 209 ? -1.490 21.403 18.243 1.00 31.02 209 VAL A N 1
ATOM 1603 C CA . VAL A 1 209 ? -2.387 20.301 18.670 1.00 32.11 209 VAL A CA 1
ATOM 1604 C C . VAL A 1 209 ? -3.630 20.910 19.322 1.00 33.07 209 VAL A C 1
ATOM 1605 O O . VAL A 1 209 ? -3.476 21.844 20.098 1.00 32.61 209 VAL A O 1
ATOM 1609 N N . VAL A 1 210 ? -4.809 20.406 18.970 1.00 34.73 210 VAL A N 1
ATOM 1610 C CA . VAL A 1 210 ? -6.113 20.847 19.536 1.00 35.71 210 VAL A CA 1
ATOM 1611 C C . VAL A 1 210 ? -6.721 19.667 20.296 1.00 37.00 210 VAL A C 1
ATOM 1612 O O . VAL A 1 210 ? -6.320 18.489 20.037 1.00 31.61 210 VAL A O 1
ATOM 1616 N N . ASN A 1 211 ? -7.640 19.975 21.213 1.00 36.97 211 ASN A N 1
ATOM 1617 C CA . ASN A 1 211 ? -8.187 18.993 22.192 1.00 40.72 211 ASN A CA 1
ATOM 1618 C C . ASN A 1 211 ? -9.621 18.604 21.816 1.00 41.05 211 ASN A C 1
ATOM 1619 O O . ASN A 1 211 ? -10.258 17.941 22.650 1.00 45.58 211 ASN A O 1
ATOM 1624 N N . SER A 1 212 ? -10.117 18.984 20.632 1.00 42.21 212 SER A N 1
ATOM 1625 C CA . SER A 1 212 ? -11.554 18.817 20.298 1.00 40.37 212 SER A CA 1
ATOM 1626 C C . SER A 1 212 ? -11.772 18.656 18.799 1.00 44.58 212 SER A C 1
ATOM 1627 O O . SER A 1 212 ? -11.031 19.220 17.989 1.00 43.40 212 SER A O 1
ATOM 1630 N N . PRO A 1 213 ? -12.780 17.837 18.399 1.00 47.44 213 PRO A N 1
ATOM 1631 C CA . PRO A 1 213 ? -13.157 17.692 16.993 1.00 46.22 213 PRO A CA 1
ATOM 1632 C C . PRO A 1 213 ? -13.535 19.017 16.314 1.00 45.72 213 PRO A C 1
ATOM 1633 O O . PRO A 1 213 ? -13.194 19.203 15.156 1.00 43.17 213 PRO A O 1
ATOM 1637 N N . GLN A 1 214 ? -14.224 19.898 17.034 1.00 43.56 214 GLN A N 1
ATOM 1638 C CA . GLN A 1 214 ? -14.665 21.216 16.514 1.00 44.63 214 GLN A CA 1
ATOM 1639 C C . GLN A 1 214 ? -13.427 22.057 16.176 1.00 40.10 214 GLN A C 1
ATOM 1640 O O . GLN A 1 214 ? -13.387 22.620 15.094 1.00 39.41 214 GLN A O 1
ATOM 1646 N N . LEU A 1 215 ? -12.452 22.145 17.075 1.00 38.59 215 LEU A N 1
ATOM 1647 C CA . LEU A 1 215 ? -11.204 22.930 16.828 1.00 38.09 215 LEU A CA 1
ATOM 1648 C C . LEU A 1 215 ? -10.385 22.318 15.689 1.00 32.68 215 LEU A C 1
ATOM 1649 O O . LEU A 1 215 ? -9.734 23.071 14.960 1.00 33.67 215 LEU A O 1
ATOM 1654 N N . ALA A 1 216 ? -10.400 21.003 15.537 1.00 35.33 216 ALA A N 1
ATOM 1655 C CA . ALA A 1 216 ? -9.649 20.299 14.472 1.00 33.66 216 ALA A CA 1
ATOM 1656 C C . ALA A 1 216 ? -10.279 20.639 13.124 1.00 34.13 216 ALA A C 1
ATOM 1657 O O . ALA A 1 216 ? -9.520 20.944 12.202 1.00 35.06 216 ALA A O 1
ATOM 1659 N N . GLU A 1 217 ? -11.610 20.663 13.029 1.00 33.88 217 GLU A N 1
ATOM 1660 C CA . GLU A 1 217 ? -12.302 21.080 11.783 1.00 38.68 217 GLU A CA 1
ATOM 1661 C C . GLU A 1 217 ? -11.967 22.543 11.479 1.00 36.77 217 GLU A C 1
ATOM 1662 O O . GLU A 1 217 ? -11.693 22.858 10.333 1.00 37.94 217 GLU A O 1
ATOM 1668 N N . ASP A 1 218 ? -12.025 23.406 12.479 1.00 36.31 218 ASP A N 1
ATOM 1669 C CA . ASP A 1 218 ? -11.831 24.866 12.306 1.00 36.44 218 ASP A CA 1
ATOM 1670 C C . ASP A 1 218 ? -10.365 25.176 11.974 1.00 33.87 218 ASP A C 1
ATOM 1671 O O . ASP A 1 218 ? -10.135 26.037 11.128 1.00 29.59 218 ASP A O 1
ATOM 1676 N N . LEU A 1 219 ? -9.394 24.519 12.605 1.00 34.89 219 LEU A N 1
ATOM 1677 C CA . LEU A 1 219 ? -7.966 24.801 12.274 1.00 32.42 219 LEU A CA 1
ATOM 1678 C C . LEU A 1 219 ? -7.672 24.179 10.906 1.00 33.58 219 LEU A C 1
ATOM 1679 O O . LEU A 1 219 ? -7.028 24.842 10.092 1.00 31.23 219 LEU A O 1
ATOM 1684 N N . HIS A 1 220 ? -8.165 22.966 10.622 1.00 34.09 220 HIS A N 1
ATOM 1685 C CA . HIS A 1 220 ? -7.969 22.333 9.289 1.00 33.14 220 HIS A CA 1
ATOM 1686 C C . HIS A 1 220 ? -8.463 23.270 8.183 1.00 33.80 220 HIS A C 1
ATOM 1687 O O . HIS A 1 220 ? -7.763 23.447 7.163 1.00 31.29 220 HIS A O 1
ATOM 1694 N N . PHE A 1 221 ? -9.644 23.859 8.359 1.00 32.35 221 PHE A N 1
ATOM 1695 C CA . PHE A 1 221 ? -10.212 24.780 7.353 1.00 32.87 221 PHE A CA 1
ATOM 1696 C C . PHE A 1 221 ? -9.218 25.932 7.134 1.00 31.21 221 PHE A C 1
ATOM 1697 O O . PHE A 1 221 ? -9.015 26.282 5.975 1.00 32.25 221 PHE A O 1
ATOM 1705 N N . VAL A 1 222 ? -8.636 26.493 8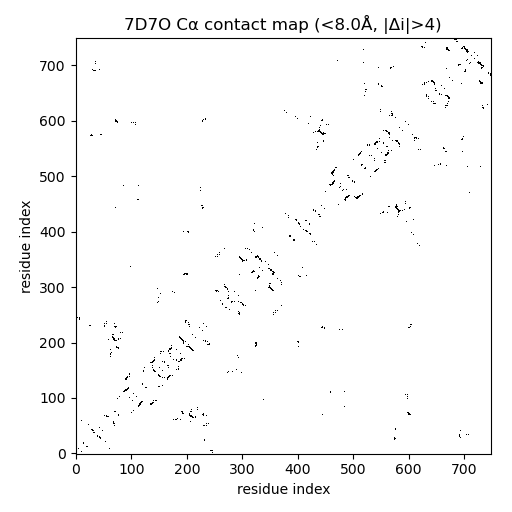.201 1.00 32.38 222 VAL A N 1
ATOM 1706 C CA . VAL A 1 222 ? -7.704 27.655 8.108 1.00 34.87 222 VAL A CA 1
ATOM 1707 C C . VAL A 1 222 ? -6.411 27.227 7.379 1.00 35.13 222 VAL A C 1
ATOM 1708 O O . VAL A 1 222 ? -5.950 28.020 6.547 1.00 34.15 222 VAL A O 1
ATOM 1712 N N . GLN A 1 223 ? -5.843 26.057 7.721 1.00 31.63 223 GLN A N 1
ATOM 1713 C CA . GLN A 1 223 ? -4.577 25.508 7.165 1.00 33.18 223 GLN A CA 1
ATOM 1714 C C . GLN A 1 223 ? -4.791 25.207 5.680 1.00 35.43 223 GLN A C 1
ATOM 1715 O O . GLN A 1 223 ? -3.906 25.495 4.887 1.00 29.91 223 GLN A O 1
ATOM 1721 N N . ASN A 1 224 ? -5.935 24.617 5.332 1.00 35.73 224 ASN A N 1
ATOM 1722 C CA . ASN A 1 224 ? -6.259 24.251 3.937 1.00 36.01 224 ASN A CA 1
ATOM 1723 C C . ASN A 1 224 ? -6.567 25.503 3.115 1.00 37.37 224 ASN A C 1
ATOM 1724 O O . ASN A 1 224 ? -6.209 25.489 1.926 1.00 39.31 224 ASN A O 1
ATOM 1729 N N . SER A 1 225 ? -7.190 26.528 3.709 1.00 33.52 225 SER A N 1
ATOM 1730 C CA . SER A 1 225 ? -7.650 27.751 2.996 1.00 32.04 225 SER A CA 1
ATOM 1731 C C . SER A 1 225 ? -6.505 28.738 2.811 1.00 28.00 225 SER A C 1
ATOM 1732 O O . SER A 1 225 ? -6.432 29.271 1.720 1.00 30.78 225 SER A O 1
ATOM 1735 N N . THR A 1 226 ? -5.711 28.984 3.850 1.00 28.22 226 THR A N 1
ATOM 1736 C CA . THR A 1 226 ? -4.590 29.958 3.856 1.00 29.51 226 THR A CA 1
ATOM 1737 C C . THR A 1 226 ? -3.270 29.235 3.513 1.00 33.50 226 THR A C 1
ATOM 1738 O O . THR A 1 226 ? -2.309 29.920 3.134 1.00 32.40 226 THR A O 1
ATOM 1742 N N . GLY A 1 227 ? -3.206 27.913 3.645 1.00 29.59 227 GLY A N 1
ATOM 1743 C CA . GLY A 1 227 ? -2.164 27.076 3.010 1.00 31.43 227 GLY A CA 1
ATOM 1744 C C . GLY A 1 227 ? -0.722 27.268 3.493 1.00 29.97 227 GLY A C 1
ATOM 1745 O O . GLY A 1 227 ? 0.161 26.926 2.704 1.00 32.03 227 GLY A O 1
ATOM 1746 N N . GLY A 1 228 ? -0.460 27.692 4.735 1.00 27.39 228 GLY A N 1
ATOM 1747 C CA . GLY A 1 228 ? 0.899 27.828 5.304 1.00 29.04 228 GLY A CA 1
ATOM 1748 C C . GLY A 1 228 ? 1.492 26.495 5.768 1.00 27.75 228 GLY A C 1
ATOM 1749 O O . GLY A 1 228 ? 1.965 26.413 6.940 1.00 26.09 228 GLY A O 1
ATOM 1750 N N . ILE A 1 229 ? 1.456 25.479 4.907 1.00 27.04 229 ILE A N 1
ATOM 1751 C CA . ILE A 1 229 ? 1.731 24.053 5.274 1.00 28.17 229 ILE A CA 1
ATOM 1752 C C . ILE A 1 229 ? 3.240 23.817 5.361 1.00 28.26 229 ILE A C 1
ATOM 1753 O O . ILE A 1 229 ? 4.017 24.611 4.813 1.00 32.87 229 ILE A O 1
ATOM 1758 N N . LEU A 1 230 ? 3.627 22.745 6.034 1.00 29.66 230 LEU A N 1
ATOM 1759 C CA . LEU A 1 230 ? 5.009 22.228 6.066 1.00 26.23 230 LEU A CA 1
ATOM 1760 C C . LEU A 1 230 ? 5.130 21.222 4.924 1.00 29.06 230 LEU A C 1
ATOM 1761 O O . LEU A 1 230 ? 4.165 20.462 4.699 1.00 28.00 230 LEU A O 1
ATOM 1766 N N . GLY A 1 231 ? 6.222 21.294 4.152 1.00 26.78 231 GLY A N 1
ATOM 1767 C CA . GLY A 1 231 ? 6.395 20.405 3.001 1.00 25.65 231 GLY A CA 1
ATOM 1768 C C . GLY A 1 231 ? 6.800 19.049 3.544 1.00 21.73 231 GLY A C 1
ATOM 1769 O O . GLY A 1 231 ? 7.090 18.933 4.729 1.00 24.11 231 GLY A O 1
ATOM 1770 N N . PRO A 1 232 ? 6.792 18.001 2.712 1.00 21.12 232 PRO A N 1
ATOM 1771 C CA . PRO A 1 232 ? 7.075 16.637 3.184 1.00 21.79 232 PRO A CA 1
ATOM 1772 C C . PRO A 1 232 ? 8.550 16.324 3.509 1.00 21.63 232 PRO A C 1
ATOM 1773 O O . PRO A 1 232 ? 8.808 15.562 4.361 1.00 25.56 232 PRO A O 1
ATOM 1777 N N . GLN A 1 233 ? 9.507 16.931 2.829 1.00 25.58 233 GLN A N 1
ATOM 1778 C CA . GLN A 1 233 ? 10.940 16.780 3.218 1.00 26.29 233 GLN A CA 1
ATOM 1779 C C . GLN A 1 233 ? 11.153 17.342 4.642 1.00 27.33 233 GLN A C 1
ATOM 1780 O O . GLN A 1 233 ? 11.797 16.667 5.487 1.00 23.45 233 GLN A O 1
ATOM 1786 N N . ASP A 1 234 ? 10.629 18.544 4.928 1.00 27.89 234 ASP A N 1
ATOM 1787 C CA . ASP A 1 234 ? 10.750 19.158 6.277 1.00 26.61 234 ASP A CA 1
ATOM 1788 C C . ASP A 1 234 ? 9.980 18.300 7.289 1.00 24.64 234 ASP A C 1
ATOM 1789 O O . ASP A 1 234 ? 10.442 18.160 8.434 1.00 24.93 234 ASP A O 1
ATOM 1794 N N . SER A 1 235 ? 8.808 17.791 6.904 1.00 23.88 235 SER A N 1
ATOM 1795 C CA . SER A 1 235 ? 7.995 16.930 7.789 1.00 23.68 235 SER A CA 1
ATOM 1796 C C . SER A 1 235 ? 8.851 15.707 8.164 1.00 23.56 235 SER A C 1
ATOM 1797 O O . SER A 1 235 ? 8.913 15.375 9.338 1.00 25.88 235 SER A O 1
ATOM 1800 N N . PHE A 1 236 ? 9.529 15.090 7.196 1.00 24.75 236 PHE A N 1
ATOM 1801 C CA . PHE A 1 236 ? 10.373 13.883 7.426 1.00 24.43 236 PHE A CA 1
ATOM 1802 C C . PHE A 1 236 ? 11.519 14.222 8.379 1.00 25.15 236 PHE A C 1
ATOM 1803 O O . PHE A 1 236 ? 11.830 13.405 9.260 1.00 22.68 236 PHE A O 1
ATOM 1811 N N . LEU A 1 237 ? 12.168 15.380 8.199 1.00 26.77 237 LEU A N 1
ATOM 1812 C CA . LEU A 1 237 ? 13.340 15.731 9.044 1.00 28.56 237 LEU A CA 1
ATOM 1813 C C . LEU A 1 237 ? 12.834 15.973 10.465 1.00 27.75 237 LEU A C 1
ATOM 1814 O O . LEU A 1 237 ? 13.542 15.641 11.417 1.00 23.94 237 LEU A O 1
ATOM 1819 N N . LEU A 1 238 ? 11.634 16.542 10.597 1.00 27.85 238 LEU A N 1
ATOM 1820 C CA . LEU A 1 238 ? 11.009 16.820 11.915 1.00 28.79 238 LEU A CA 1
ATOM 1821 C C . LEU A 1 238 ? 10.644 15.495 12.595 1.00 26.20 238 LEU A C 1
ATOM 1822 O O . LEU A 1 238 ? 10.959 15.324 13.757 1.00 30.03 238 LEU A O 1
ATOM 1827 N N . LEU A 1 239 ? 10.033 14.562 11.887 1.00 28.53 239 LEU A N 1
ATOM 1828 C CA . LEU A 1 239 ? 9.771 13.215 12.449 1.00 29.79 239 LEU A CA 1
ATOM 1829 C C . LEU A 1 239 ? 11.082 12.629 12.925 1.00 28.46 239 LEU A C 1
ATOM 1830 O O . LEU A 1 239 ? 11.114 12.133 14.041 1.00 29.71 239 LEU A O 1
ATOM 1835 N N . ARG A 1 240 ? 12.124 12.703 12.098 1.00 32.38 240 ARG A N 1
ATOM 1836 C CA . ARG A 1 240 ? 13.467 12.179 12.474 1.00 32.28 240 ARG A CA 1
ATOM 1837 C C . ARG A 1 240 ? 13.949 12.861 13.774 1.00 32.83 240 ARG A C 1
ATOM 1838 O O . ARG A 1 240 ? 14.302 12.147 14.714 1.00 26.45 240 ARG A O 1
ATOM 1846 N N . GLY A 1 241 ? 13.875 14.194 13.863 1.00 34.49 241 GLY A N 1
ATOM 1847 C CA . GLY A 1 241 ? 14.234 14.943 15.088 1.00 31.15 241 GLY A CA 1
ATOM 1848 C C . GLY A 1 241 ? 13.537 14.429 16.331 1.00 27.81 241 GLY A C 1
ATOM 1849 O O . GLY A 1 241 ? 14.210 14.220 17.354 1.00 29.52 241 GLY A O 1
ATOM 1850 N N . LEU A 1 242 ? 12.214 14.252 16.259 1.00 30.70 242 LEU A N 1
ATOM 1851 C CA . LEU A 1 242 ? 11.363 13.821 17.389 1.00 30.72 242 LEU A CA 1
ATOM 1852 C C . LEU A 1 242 ? 11.916 12.533 17.997 1.00 30.28 242 LEU A C 1
ATOM 1853 O O . LEU A 1 242 ? 11.825 12.385 19.247 1.00 30.96 242 LEU A O 1
ATOM 1858 N N . LYS A 1 243 ? 12.473 11.649 17.168 1.00 33.46 243 LYS A N 1
ATOM 1859 C CA . LYS A 1 243 ? 13.006 10.330 17.614 1.00 32.14 243 LYS A CA 1
ATOM 1860 C C . LYS A 1 243 ? 13.984 10.532 18.778 1.00 29.29 243 LYS A C 1
ATOM 1861 O O . LYS A 1 243 ? 13.958 9.705 19.688 1.00 27.60 243 LYS A O 1
ATOM 1867 N N . THR A 1 244 ? 14.829 11.582 18.773 1.00 29.77 244 THR A N 1
ATOM 1868 C CA . THR A 1 244 ? 15.863 11.759 19.828 1.00 30.88 244 THR A CA 1
ATOM 1869 C C . THR A 1 244 ? 15.495 12.868 20.835 1.00 31.92 244 THR A C 1
ATOM 1870 O O . THR A 1 244 ? 16.415 13.289 21.615 1.00 28.21 244 THR A O 1
ATOM 1874 N N . LEU A 1 245 ? 14.225 13.295 20.881 1.00 32.38 245 LEU A N 1
ATOM 1875 C CA . LEU A 1 245 ? 13.797 14.441 21.734 1.00 31.55 245 LEU A CA 1
ATOM 1876 C C . LEU A 1 245 ? 14.083 14.108 23.196 1.00 31.52 245 LEU A C 1
ATOM 1877 O O . LEU A 1 245 ? 14.668 14.963 23.887 1.00 33.77 245 LEU A O 1
ATOM 1882 N N . GLY A 1 246 ? 13.711 12.909 23.635 1.00 29.28 246 GLY A N 1
ATOM 1883 C CA . GLY A 1 246 ? 13.865 12.507 25.045 1.00 30.81 246 GLY A CA 1
ATOM 1884 C C . GLY A 1 246 ? 15.327 12.554 25.463 1.00 33.26 246 GLY A C 1
ATOM 1885 O O . GLY A 1 246 ? 15.659 13.286 26.394 1.00 34.16 246 GLY A O 1
ATOM 1886 N N . ILE A 1 247 ? 16.193 11.847 24.746 1.00 29.81 247 ILE A N 1
ATOM 1887 C CA . ILE A 1 247 ? 17.611 11.724 25.157 1.00 27.71 247 ILE A CA 1
ATOM 1888 C C . ILE A 1 247 ? 18.256 13.108 24.997 1.00 29.97 247 ILE A C 1
ATOM 1889 O O . ILE A 1 247 ? 19.100 13.450 25.827 1.00 30.85 247 ILE A O 1
ATOM 1894 N N . ARG A 1 248 ? 17.833 13.904 24.017 1.00 29.76 248 ARG A N 1
ATOM 1895 C CA . ARG A 1 248 ? 18.361 15.288 23.861 1.00 31.91 248 ARG A CA 1
ATOM 1896 C C . ARG A 1 248 ? 17.972 16.105 25.090 1.00 31.86 248 ARG A C 1
ATOM 1897 O O . ARG A 1 248 ? 18.880 16.671 25.696 1.00 30.64 248 ARG A O 1
ATOM 1905 N N . MET A 1 249 ? 16.682 16.209 25.415 1.00 33.06 249 MET A N 1
ATOM 1906 C CA . MET A 1 249 ? 16.211 17.070 26.537 1.00 32.93 249 MET A CA 1
ATOM 1907 C C . MET A 1 249 ? 16.861 16.599 27.861 1.00 31.07 249 MET A C 1
ATOM 1908 O O . MET A 1 249 ? 17.150 17.435 28.692 1.00 29.24 249 MET A O 1
ATOM 1913 N N . GLU A 1 250 ? 17.078 15.302 28.064 1.00 29.00 250 GLU A N 1
ATOM 1914 C CA . GLU A 1 250 ? 17.715 14.789 29.298 1.00 31.37 250 GLU A CA 1
ATOM 1915 C C . GLU A 1 250 ? 19.142 15.363 29.390 1.00 29.32 250 GLU A C 1
ATOM 1916 O O . GLU A 1 250 ? 19.558 15.787 30.497 1.00 27.40 250 GLU A O 1
ATOM 1922 N N . GLU A 1 251 ? 19.871 15.404 28.281 1.00 29.50 251 GLU A N 1
ATOM 1923 C CA . GLU A 1 251 ? 21.297 15.856 28.282 1.00 31.85 251 GLU A CA 1
ATOM 1924 C C . GLU A 1 251 ? 21.329 17.380 28.412 1.00 32.76 251 GLU A C 1
ATOM 1925 O O . GLU A 1 251 ? 22.217 17.923 29.102 1.00 34.06 251 GLU A O 1
ATOM 1931 N N . HIS A 1 252 ? 20.410 18.044 27.719 1.00 32.71 252 HIS A N 1
ATOM 1932 C CA . HIS A 1 252 ? 20.178 19.504 27.833 1.00 36.25 252 HIS A CA 1
ATOM 1933 C C . HIS A 1 252 ? 19.983 19.862 29.311 1.00 34.90 252 HIS A C 1
ATOM 1934 O O . HIS A 1 252 ? 20.571 20.841 29.780 1.00 33.13 252 HIS A O 1
ATOM 1941 N N . GLU A 1 253 ? 19.116 19.110 29.987 1.00 33.98 253 GLU A N 1
ATOM 1942 C CA . GLU A 1 253 ? 18.703 19.305 31.407 1.00 34.25 253 GLU A CA 1
ATOM 1943 C C . GLU A 1 253 ? 19.947 19.246 32.307 1.00 32.87 253 GLU A C 1
ATOM 1944 O O . GLU A 1 253 ? 20.290 20.268 32.909 1.00 41.53 253 GLU A O 1
ATOM 1950 N N . THR A 1 254 ? 20.641 18.112 32.311 1.00 30.70 254 THR A N 1
ATOM 1951 C CA . THR A 1 254 ? 21.892 17.878 33.066 1.00 34.14 254 THR A CA 1
ATOM 1952 C C . THR A 1 254 ? 22.876 19.024 32.823 1.00 34.02 254 THR A C 1
ATOM 1953 O O . THR A 1 254 ? 23.389 19.559 33.797 1.00 36.98 254 THR A O 1
ATOM 1957 N N . ASN A 1 255 ? 23.083 19.438 31.584 1.00 32.61 255 ASN A N 1
ATOM 1958 C CA . ASN A 1 255 ? 24.108 20.459 31.280 1.00 33.43 255 ASN A CA 1
ATOM 1959 C C . ASN A 1 255 ? 23.646 21.798 31.864 1.00 34.47 255 ASN A C 1
ATOM 1960 O O . ASN A 1 255 ? 24.500 22.551 32.362 1.00 35.72 255 ASN A O 1
ATOM 1965 N N . SER A 1 256 ? 22.364 22.127 31.698 1.00 34.43 256 SER A N 1
ATOM 1966 C CA . SER A 1 256 ? 21.801 23.481 31.952 1.00 36.16 256 SER A CA 1
ATOM 1967 C C . SER A 1 256 ? 21.737 23.769 33.463 1.00 39.68 256 SER A C 1
ATOM 1968 O O . SER A 1 256 ? 22.097 24.892 33.871 1.00 39.60 256 SER A O 1
ATOM 1971 N N . ARG A 1 257 ? 21.323 22.793 34.270 1.00 37.79 257 ARG A N 1
ATOM 1972 C CA . ARG A 1 257 ? 21.280 22.933 35.749 1.00 39.19 257 ARG A CA 1
ATOM 1973 C C . ARG A 1 257 ? 22.672 23.256 36.287 1.00 38.79 257 ARG A C 1
ATOM 1974 O O . ARG A 1 257 ? 22.772 24.172 37.111 1.00 41.27 257 ARG A O 1
ATOM 1982 N N . ALA A 1 258 ? 23.690 22.499 35.876 1.00 36.61 258 ALA A N 1
ATOM 1983 C CA . ALA A 1 258 ? 25.088 22.750 36.293 1.00 37.68 258 ALA A CA 1
ATOM 1984 C C . ALA A 1 258 ? 25.505 24.159 35.841 1.00 39.45 258 ALA A C 1
ATOM 1985 O O . ALA A 1 258 ? 26.086 24.899 36.670 1.00 46.67 258 ALA A O 1
ATOM 1987 N N . ILE A 1 259 ? 25.152 24.578 34.620 1.00 37.16 259 ILE A N 1
ATOM 1988 C CA . ILE A 1 259 ? 25.533 25.925 34.100 1.00 41.53 259 ILE A CA 1
ATOM 1989 C C . ILE A 1 259 ? 24.799 27.042 34.870 1.00 43.71 259 ILE A C 1
ATOM 1990 O O . ILE A 1 259 ? 25.411 28.121 35.088 1.00 40.77 259 ILE A O 1
ATOM 1995 N N . ALA A 1 260 ? 23.517 26.863 35.192 1.00 43.37 260 ALA A N 1
ATOM 1996 C CA . ALA A 1 260 ? 22.727 27.899 35.898 1.00 45.89 260 ALA A CA 1
ATOM 1997 C C . ALA A 1 260 ? 23.350 28.077 37.291 1.00 47.45 260 ALA A C 1
ATOM 1998 O O . ALA A 1 260 ? 23.556 29.235 37.705 1.00 42.72 260 ALA A O 1
ATOM 2000 N N . GLU A 1 261 ? 23.683 26.952 37.940 1.00 48.68 261 GLU A N 1
ATOM 2001 C CA . GLU A 1 261 ? 24.322 26.893 39.280 1.00 51.14 261 GLU A CA 1
ATOM 2002 C C . GLU A 1 261 ? 25.654 27.662 39.232 1.00 49.09 261 GLU A C 1
ATOM 2003 O O . GLU A 1 261 ? 25.832 28.571 40.046 1.00 48.55 261 GLU A O 1
ATOM 2009 N N . PHE A 1 262 ? 26.534 27.375 38.273 1.00 50.45 262 PHE A N 1
ATOM 2010 C CA . PHE A 1 262 ? 27.855 28.048 38.168 1.00 50.75 262 PHE A CA 1
ATOM 2011 C C . PHE A 1 262 ? 27.654 29.535 37.845 1.00 51.85 262 PHE A C 1
ATOM 2012 O O . PHE A 1 262 ? 28.336 30.371 38.468 1.00 48.69 262 PHE A O 1
ATOM 2020 N N . LEU A 1 263 ? 26.751 29.875 36.923 1.00 51.31 263 LEU A N 1
ATOM 2021 C CA . LEU A 1 263 ? 26.578 31.295 36.500 1.00 52.96 263 LEU A CA 1
ATOM 2022 C C . LEU A 1 263 ? 26.028 32.120 37.670 1.00 55.47 263 LEU A C 1
ATOM 2023 O O . LEU A 1 263 ? 26.341 33.333 37.757 1.00 51.85 263 LEU A O 1
ATOM 2028 N N . ASN A 1 264 ? 25.226 31.491 38.527 1.00 52.60 264 ASN A N 1
ATOM 2029 C CA . ASN A 1 264 ? 24.487 32.180 39.615 1.00 54.99 264 ASN A CA 1
ATOM 2030 C C . ASN A 1 264 ? 25.418 32.497 40.790 1.00 54.05 264 ASN A C 1
ATOM 2031 O O . ASN A 1 264 ? 25.001 33.258 41.657 1.00 50.29 264 ASN A O 1
ATOM 2036 N N . ASN A 1 265 ? 26.613 31.912 40.799 1.00 55.43 265 ASN A N 1
ATOM 2037 C CA . ASN A 1 265 ? 27.629 32.019 41.871 1.00 54.88 265 ASN A CA 1
ATOM 2038 C C . ASN A 1 265 ? 28.896 32.646 41.288 1.00 56.85 265 ASN A C 1
ATOM 2039 O O . ASN A 1 265 ? 29.974 32.241 41.720 1.00 68.78 265 ASN A O 1
ATOM 2044 N N . HIS A 1 266 ? 28.783 33.569 40.330 1.00 58.30 266 HIS A N 1
ATOM 2045 C CA . HIS A 1 266 ? 29.948 34.143 39.609 1.00 54.01 266 HIS A CA 1
ATOM 2046 C C . HIS A 1 266 ? 30.054 35.634 39.891 1.00 56.87 266 HIS A C 1
ATOM 2047 O O . HIS A 1 266 ? 29.078 36.366 39.739 1.00 55.13 266 HIS A O 1
ATOM 2054 N N . PRO A 1 267 ? 31.263 36.125 40.253 1.00 62.74 267 PRO A N 1
ATOM 2055 C CA . PRO A 1 267 ? 31.498 37.554 40.483 1.00 59.89 267 PRO A CA 1
ATOM 2056 C C . PRO A 1 267 ? 31.019 38.529 39.399 1.00 59.90 267 PRO A C 1
ATOM 2057 O O . PRO A 1 267 ? 30.545 39.582 39.770 1.00 55.98 267 PRO A O 1
ATOM 2061 N N . LYS A 1 268 ? 31.149 38.184 38.109 1.00 64.94 268 LYS A N 1
ATOM 2062 C CA . LYS A 1 268 ? 30.863 39.119 36.975 1.00 62.96 268 LYS A CA 1
ATOM 2063 C C . LYS A 1 268 ? 29.383 39.062 36.562 1.00 58.25 268 LYS A C 1
ATOM 2064 O O . LYS A 1 268 ? 28.969 39.892 35.707 1.00 51.34 268 LYS A O 1
ATOM 2070 N N . VAL A 1 269 ? 28.613 38.142 37.152 1.00 55.00 269 VAL A N 1
ATOM 2071 C CA . VAL A 1 269 ? 27.182 37.889 36.808 1.00 51.72 269 VAL A CA 1
ATOM 2072 C C . VAL A 1 269 ? 26.349 38.272 38.031 1.00 50.84 269 VAL A C 1
ATOM 2073 O O . VAL A 1 269 ? 26.511 37.605 39.064 1.00 50.20 269 VAL A O 1
ATOM 2077 N N . ASN A 1 270 ? 25.463 39.256 37.922 1.00 48.84 270 ASN A N 1
ATOM 2078 C CA . ASN A 1 270 ? 24.756 39.775 39.123 1.00 57.18 270 ASN A CA 1
ATOM 2079 C C . ASN A 1 270 ? 23.297 39.293 39.118 1.00 57.43 270 ASN A C 1
ATOM 2080 O O . ASN A 1 270 ? 22.705 39.266 40.221 1.00 61.46 270 ASN A O 1
ATOM 2085 N N . LYS A 1 271 ? 22.747 38.849 37.985 1.00 51.50 271 LYS A N 1
ATOM 2086 C CA . LYS A 1 271 ? 21.449 38.122 37.999 1.00 55.97 271 LYS A CA 1
ATOM 2087 C C . LYS A 1 271 ? 21.423 36.994 36.952 1.00 54.65 271 LYS A C 1
ATOM 2088 O O . LYS A 1 271 ? 21.965 37.180 35.849 1.00 55.30 271 LYS A O 1
ATOM 2094 N N . VAL A 1 272 ? 20.753 35.890 37.286 1.00 46.15 272 VAL A N 1
ATOM 2095 C CA . VAL A 1 272 ? 20.582 34.691 36.415 1.00 47.43 272 VAL A CA 1
ATOM 2096 C C . VAL A 1 272 ? 19.112 34.285 36.390 1.00 44.09 272 VAL A C 1
ATOM 2097 O O . VAL A 1 272 ? 18.600 34.015 37.459 1.00 44.71 272 VAL A O 1
ATOM 2101 N N . TYR A 1 273 ? 18.496 34.169 35.208 1.00 44.45 273 TYR A N 1
ATOM 2102 C CA . TYR A 1 273 ? 17.125 33.626 35.013 1.00 39.78 273 TYR A CA 1
ATOM 2103 C C . TYR A 1 273 ? 17.190 32.162 34.580 1.00 42.47 273 TYR A C 1
ATOM 2104 O O . TYR A 1 273 ? 17.777 31.841 33.521 1.00 45.88 273 TYR A O 1
ATOM 2113 N N . TYR A 1 274 ? 16.587 31.286 35.369 1.00 39.03 274 TYR A N 1
ATOM 2114 C CA . TYR A 1 274 ? 16.516 29.851 35.052 1.00 34.84 274 TYR A CA 1
ATOM 2115 C C . TYR A 1 274 ? 15.559 29.168 36.004 1.00 34.09 274 TYR A C 1
ATOM 2116 O O . TYR A 1 274 ? 15.798 29.175 37.202 1.00 42.08 274 TYR A O 1
ATOM 2125 N N . PRO A 1 275 ? 14.504 28.488 35.502 1.00 38.85 275 PRO A N 1
ATOM 2126 C CA . PRO A 1 275 ? 13.463 27.947 36.380 1.00 38.34 275 PRO A CA 1
ATOM 2127 C C . PRO A 1 275 ? 13.989 27.056 37.521 1.00 40.07 275 PRO A C 1
ATOM 2128 O O . PRO A 1 275 ? 13.308 26.888 38.493 1.00 44.27 275 PRO A O 1
ATOM 2132 N N . GLY A 1 276 ? 15.178 26.482 37.386 1.00 38.66 276 GLY A N 1
ATOM 2133 C CA . GLY A 1 276 ? 15.670 25.448 38.315 1.00 40.63 276 GLY A CA 1
ATOM 2134 C C . GLY A 1 276 ? 16.377 26.030 39.528 1.00 38.86 276 GLY A C 1
ATOM 2135 O O . GLY A 1 276 ? 16.715 25.262 40.420 1.00 36.13 276 GLY A O 1
ATOM 2136 N N . LEU A 1 277 ? 16.637 27.335 39.546 1.00 42.37 277 LEU A N 1
ATOM 2137 C CA . LEU A 1 277 ? 17.176 28.029 40.743 1.00 41.35 277 LEU A CA 1
ATOM 2138 C C . LEU A 1 277 ? 16.015 28.298 41.700 1.00 41.87 277 LEU A C 1
ATOM 2139 O O . LEU A 1 277 ? 15.026 28.912 41.243 1.00 39.13 277 LEU A O 1
ATOM 2144 N N . GLU A 1 278 ? 16.174 27.946 42.978 1.00 50.26 278 GLU A N 1
ATOM 2145 C CA . GLU A 1 278 ? 15.218 28.267 44.086 1.00 51.58 278 GLU A CA 1
ATOM 2146 C C . GLU A 1 278 ? 14.895 29.768 44.134 1.00 47.86 278 GLU A C 1
ATOM 2147 O O . GLU A 1 278 ? 13.742 30.105 44.419 1.00 52.23 278 GLU A O 1
ATOM 2153 N N . SER A 1 279 ? 15.849 30.639 43.809 1.00 45.06 279 SER A N 1
ATOM 2154 C CA . SER A 1 279 ? 15.669 32.118 43.782 1.00 44.78 279 SER A CA 1
ATOM 2155 C C . SER A 1 279 ? 14.722 32.575 42.672 1.00 43.95 279 SER A C 1
ATOM 2156 O O . SER A 1 279 ? 14.219 33.714 42.783 1.00 42.71 279 SER A O 1
ATOM 2159 N N . HIS A 1 280 ? 14.492 31.764 41.632 1.00 44.56 280 HIS A N 1
ATOM 2160 C CA . HIS A 1 280 ? 13.683 32.151 40.438 1.00 42.28 280 HIS A CA 1
ATOM 2161 C C . HIS A 1 280 ? 12.201 32.306 40.834 1.00 40.41 280 HIS A C 1
ATOM 2162 O O . HIS A 1 280 ? 11.651 31.393 41.474 1.00 37.43 280 HIS A O 1
ATOM 2169 N N . GLN A 1 281 ? 11.558 33.405 40.455 1.00 40.02 281 GLN A N 1
ATOM 2170 C CA . GLN A 1 281 ? 10.103 33.594 40.730 1.00 47.59 281 GLN A CA 1
ATOM 2171 C C . GLN A 1 281 ? 9.380 32.318 40.298 1.00 46.10 281 GLN A C 1
ATOM 2172 O O . GLN A 1 281 ? 9.501 31.945 39.124 1.00 48.58 281 GLN A O 1
ATOM 2178 N N . ASN A 1 282 ? 8.666 31.671 41.209 1.00 44.63 282 ASN A N 1
ATOM 2179 C CA . ASN A 1 282 ? 7.763 30.526 40.921 1.00 44.75 282 ASN A CA 1
ATOM 2180 C C . ASN A 1 282 ? 8.572 29.271 40.603 1.00 42.46 282 ASN A C 1
ATOM 2181 O O . ASN A 1 282 ? 8.018 28.366 39.934 1.00 44.81 282 ASN A O 1
ATOM 2186 N N . HIS A 1 283 ? 9.807 29.179 41.079 1.00 37.96 283 HIS A N 1
ATOM 2187 C CA . HIS A 1 283 ? 10.561 27.901 41.030 1.00 39.19 283 HIS A CA 1
ATOM 2188 C C . HIS A 1 283 ? 9.658 26.733 41.456 1.00 41.22 283 HIS A C 1
ATOM 2189 O O . HIS A 1 283 ? 9.742 25.665 40.834 1.00 41.91 283 HIS A O 1
ATOM 2196 N N . GLU A 1 284 ? 8.845 26.912 42.497 1.00 46.05 284 GLU A N 1
ATOM 2197 C CA . GLU A 1 284 ? 8.037 25.830 43.121 1.00 46.69 284 GLU A CA 1
ATOM 2198 C C . GLU A 1 284 ? 7.041 25.287 42.085 1.00 42.90 284 GLU A C 1
ATOM 2199 O O . GLU A 1 284 ? 6.972 24.037 41.917 1.00 39.38 284 GLU A O 1
ATOM 2205 N N . LEU A 1 285 ? 6.305 26.197 41.435 1.00 41.50 285 LEU A N 1
ATOM 2206 C CA . LEU A 1 285 ? 5.343 25.960 40.309 1.00 43.44 285 LEU A CA 1
ATOM 2207 C C . LEU A 1 285 ? 6.061 25.272 39.133 1.00 40.94 285 LEU A C 1
ATOM 2208 O O . LEU A 1 285 ? 5.499 24.319 38.556 1.00 37.92 285 LEU A O 1
ATOM 2213 N N . ALA A 1 286 ? 7.276 25.725 38.814 1.00 39.22 286 ALA A N 1
ATOM 2214 C CA . ALA A 1 286 ? 8.127 25.154 37.748 1.00 38.94 286 ALA A CA 1
ATOM 2215 C C . ALA A 1 286 ? 8.362 23.664 38.023 1.00 38.65 286 ALA A C 1
ATOM 2216 O O . ALA A 1 286 ? 8.267 22.876 37.050 1.00 42.50 286 ALA A O 1
ATOM 2218 N N . THR A 1 287 ? 8.619 23.272 39.282 1.00 39.55 287 THR A N 1
ATOM 2219 C CA . THR A 1 287 ? 8.873 21.850 39.662 1.00 38.93 287 THR A CA 1
ATOM 2220 C C . THR A 1 287 ? 7.562 21.070 39.611 1.00 39.29 287 THR A C 1
ATOM 2221 O O . THR A 1 287 ? 7.644 19.847 39.569 1.00 37.67 287 THR A O 1
ATOM 2225 N N . GLU A 1 288 ? 6.408 21.748 39.627 1.00 41.08 288 GLU A N 1
ATOM 2226 C CA . GLU A 1 288 ? 5.087 21.087 39.804 1.00 43.64 288 GLU A CA 1
ATOM 2227 C C . GLU A 1 288 ? 4.458 20.842 38.425 1.00 41.50 288 GLU A C 1
ATOM 2228 O O . GLU A 1 288 ? 4.046 19.688 38.192 1.00 41.33 288 GLU A O 1
ATOM 2234 N N . GLN A 1 289 ? 4.387 21.864 37.553 1.00 35.59 289 GLN A N 1
ATOM 2235 C CA . GLN A 1 289 ? 3.677 21.760 36.246 1.00 35.66 289 GLN A CA 1
ATOM 2236 C C . GLN A 1 289 ? 4.590 21.196 35.153 1.00 33.62 289 GLN A C 1
ATOM 2237 O O . GLN A 1 289 ? 4.041 20.821 34.137 1.00 35.19 289 GLN A O 1
ATOM 2243 N N . ALA A 1 290 ? 5.905 21.076 35.362 1.00 37.40 290 ALA A N 1
ATOM 2244 C CA . ALA A 1 290 ? 6.846 20.492 34.373 1.00 35.85 290 ALA A CA 1
ATOM 2245 C C . ALA A 1 290 ? 7.856 19.564 35.057 1.00 34.77 290 ALA A C 1
ATOM 2246 O O . ALA A 1 290 ? 8.228 19.832 36.231 1.00 34.35 290 ALA A O 1
ATOM 2248 N N . ASN A 1 291 ? 8.323 18.538 34.330 1.00 35.49 291 ASN A N 1
ATOM 2249 C CA . ASN A 1 291 ? 9.322 17.549 34.813 1.00 33.08 291 ASN A CA 1
ATOM 2250 C C . ASN A 1 291 ? 10.763 18.024 34.563 1.00 32.59 291 ASN A C 1
ATOM 2251 O O . ASN A 1 291 ? 11.692 17.340 35.010 1.00 30.76 291 ASN A O 1
ATOM 2256 N N . GLY A 1 292 ? 10.976 19.185 33.959 1.00 30.98 292 GLY A N 1
ATOM 2257 C CA . GLY A 1 292 ? 12.349 19.704 33.796 1.00 30.13 292 GLY A CA 1
ATOM 2258 C C . GLY A 1 292 ? 12.344 21.206 33.780 1.00 31.75 292 GLY A C 1
ATOM 2259 O O . GLY A 1 292 ? 11.253 21.764 33.592 1.00 28.99 292 GLY A O 1
ATOM 2260 N N . PHE A 1 293 ? 13.507 21.833 33.973 1.00 30.21 293 PHE A N 1
ATOM 2261 C CA . PHE A 1 293 ? 13.655 23.313 34.025 1.00 35.70 293 PHE A CA 1
ATOM 2262 C C . PHE A 1 293 ? 14.029 23.880 32.647 1.00 36.26 293 PHE A C 1
ATOM 2263 O O . PHE A 1 293 ? 13.976 25.130 32.432 1.00 37.29 293 PHE A O 1
ATOM 2271 N N . GLY A 1 294 ? 14.444 23.005 31.726 1.00 37.52 294 GLY A N 1
ATOM 2272 C CA . GLY A 1 294 ? 14.717 23.369 30.323 1.00 34.37 294 GLY A CA 1
ATOM 2273 C C . GLY A 1 294 ? 16.171 23.720 30.142 1.00 32.05 294 GLY A C 1
ATOM 2274 O O . GLY A 1 294 ? 16.953 23.450 31.062 1.00 29.76 294 GLY A O 1
ATOM 2275 N N . ALA A 1 295 ? 16.528 24.302 29.000 1.00 30.33 295 ALA A N 1
ATOM 2276 C CA . ALA A 1 295 ? 17.946 24.478 28.632 1.00 32.83 295 ALA A CA 1
ATOM 2277 C C . ALA A 1 295 ? 18.182 25.883 28.120 1.00 31.66 295 ALA A C 1
ATOM 2278 O O . ALA A 1 295 ? 19.195 26.078 27.446 1.00 32.46 295 ALA A O 1
ATOM 2280 N N . ILE A 1 296 ? 17.287 26.816 28.436 1.00 31.78 296 ILE A N 1
ATOM 2281 C CA . ILE A 1 296 ? 17.507 28.256 28.138 1.00 33.47 296 ILE A CA 1
ATOM 2282 C C . ILE A 1 296 ? 17.879 28.971 29.451 1.00 38.77 296 ILE A C 1
ATOM 2283 O O . ILE A 1 296 ? 17.120 28.861 30.432 1.00 39.52 296 ILE A O 1
ATOM 2288 N N . ILE A 1 297 ? 19.025 29.660 29.461 1.00 39.41 297 ILE A N 1
ATOM 2289 C CA . ILE A 1 297 ? 19.500 30.500 30.591 1.00 39.71 297 ILE A CA 1
ATOM 2290 C C . ILE A 1 297 ? 19.728 31.931 30.083 1.00 42.20 297 ILE A C 1
ATOM 2291 O O . ILE A 1 297 ? 20.429 32.123 29.083 1.00 41.02 297 ILE A O 1
ATOM 2296 N N . SER A 1 298 ? 19.175 32.910 30.777 1.00 43.20 298 SER A N 1
ATOM 2297 C CA . SER A 1 298 ? 19.454 34.349 30.558 1.00 44.82 298 SER A CA 1
ATOM 2298 C C . SER A 1 298 ? 20.173 34.893 31.793 1.00 46.34 298 SER A C 1
ATOM 2299 O O . SER A 1 298 ? 19.764 34.555 32.912 1.00 47.85 298 SER A O 1
ATOM 2302 N N . PHE A 1 299 ? 21.262 35.628 31.604 1.00 49.38 299 PHE A N 1
ATOM 2303 C CA . PHE A 1 299 ? 22.094 36.132 32.720 1.00 48.69 299 PHE A CA 1
ATOM 2304 C C . PHE A 1 299 ? 22.531 37.559 32.395 1.00 52.93 299 PHE A C 1
ATOM 2305 O O . PHE A 1 299 ? 22.788 37.870 31.212 1.00 53.62 299 PHE A O 1
ATOM 2313 N N . ASP A 1 300 ? 22.520 38.418 33.421 1.00 55.79 300 ASP A N 1
ATOM 2314 C CA . ASP A 1 300 ? 22.933 39.843 33.330 1.00 57.72 300 ASP A CA 1
ATOM 2315 C C . ASP A 1 300 ? 24.361 39.989 33.857 1.00 53.30 300 ASP A C 1
ATOM 2316 O O . ASP A 1 300 ? 24.547 39.851 35.071 1.00 59.72 300 ASP A O 1
ATOM 2321 N N . VAL A 1 301 ? 25.332 40.232 32.973 1.00 54.08 301 VAL A N 1
ATOM 2322 C CA . VAL A 1 301 ? 26.756 40.466 33.370 1.00 58.73 301 VAL A CA 1
ATOM 2323 C C . VAL A 1 301 ? 26.898 41.916 33.873 1.00 61.74 301 VAL A C 1
ATOM 2324 O O . VAL A 1 301 ? 25.985 42.753 33.620 1.00 59.87 301 VAL A O 1
ATOM 2328 N N . ASP A 1 302 ? 28.016 42.215 34.539 1.00 66.05 302 ASP A N 1
ATOM 2329 C CA . ASP A 1 302 ? 28.244 43.503 35.258 1.00 66.88 302 ASP A CA 1
ATOM 2330 C C . ASP A 1 302 ? 28.385 44.698 34.291 1.00 66.75 302 ASP A C 1
ATOM 2331 O O . ASP A 1 302 ? 28.026 45.804 34.709 1.00 58.46 302 ASP A O 1
ATOM 2336 N N . SER A 1 303 ? 28.890 44.523 33.063 1.00 68.87 303 SER A N 1
ATOM 2337 C CA . SER A 1 303 ? 29.163 45.655 32.131 1.00 69.07 303 SER A CA 1
ATOM 2338 C C . SER A 1 303 ? 29.223 45.227 30.658 1.00 68.12 303 SER A C 1
ATOM 2339 O O . SER A 1 303 ? 29.569 44.057 30.379 1.00 64.72 303 SER A O 1
ATOM 2342 N N . GLU A 1 304 ? 28.978 46.195 29.766 1.00 70.54 304 GLU A N 1
ATOM 2343 C CA . GLU A 1 304 ? 29.163 46.099 28.292 1.00 72.95 304 GLU A CA 1
ATOM 2344 C C . GLU A 1 304 ? 30.503 45.417 28.005 1.00 74.45 304 GLU A C 1
ATOM 2345 O O . GLU A 1 304 ? 30.536 44.558 27.112 1.00 71.64 304 GLU A O 1
ATOM 2351 N N . GLU A 1 305 ? 31.569 45.782 28.724 1.00 72.05 305 GLU A N 1
ATOM 2352 C CA . GLU A 1 305 ? 32.929 45.257 28.428 1.00 75.12 305 GLU A CA 1
ATOM 2353 C C . GLU A 1 305 ? 32.995 43.766 28.784 1.00 75.08 305 GLU A C 1
ATOM 2354 O O . GLU A 1 305 ? 33.752 43.048 28.102 1.00 75.52 305 GLU A O 1
ATOM 2360 N N . THR A 1 306 ? 32.231 43.297 29.775 1.00 70.15 306 THR A N 1
ATOM 2361 C CA . THR A 1 306 ? 32.149 41.843 30.103 1.00 66.20 306 THR A CA 1
ATOM 2362 C C . THR A 1 306 ? 31.453 41.121 28.937 1.00 55.32 306 THR A C 1
ATOM 2363 O O . THR A 1 306 ? 32.019 40.148 28.424 1.00 52.28 306 THR A O 1
ATOM 2367 N N . LEU A 1 307 ? 30.296 41.622 28.513 1.00 50.26 307 LEU A N 1
ATOM 2368 C CA . LEU A 1 307 ? 29.466 41.052 27.421 1.00 51.65 307 LEU A CA 1
ATOM 2369 C C . LEU A 1 307 ? 30.344 40.849 26.176 1.00 56.05 307 LEU A C 1
ATOM 2370 O O . LEU A 1 307 ? 30.611 39.681 25.839 1.00 53.16 307 LEU A O 1
ATOM 2375 N N . ASN A 1 308 ? 30.804 41.946 25.561 1.00 59.67 308 ASN A N 1
ATOM 2376 C CA . ASN A 1 308 ? 31.709 41.988 24.376 1.00 61.16 308 ASN A CA 1
ATOM 2377 C C . ASN A 1 308 ? 32.831 40.953 24.469 1.00 59.75 308 ASN A C 1
ATOM 2378 O O . ASN A 1 308 ? 33.123 40.299 23.443 1.00 57.84 308 ASN A O 1
ATOM 2383 N N . LYS A 1 309 ? 33.466 40.843 25.631 1.00 54.74 309 LYS A N 1
ATOM 2384 C CA . LYS A 1 309 ? 34.642 39.964 25.821 1.00 61.04 309 LYS A CA 1
ATOM 2385 C C . LYS A 1 309 ? 34.175 38.505 25.926 1.00 61.93 309 LYS A C 1
ATOM 2386 O O . LYS A 1 309 ? 34.971 37.615 25.548 1.00 58.60 309 LYS A O 1
ATOM 2392 N N . VAL A 1 310 ? 32.950 38.268 26.419 1.00 61.59 310 VAL A N 1
ATOM 2393 C CA . VAL A 1 310 ? 32.308 36.916 26.475 1.00 57.69 310 VAL A CA 1
ATOM 2394 C C . VAL A 1 310 ? 32.077 36.445 25.030 1.00 56.02 310 VAL A C 1
ATOM 2395 O O . VAL A 1 310 ? 32.483 35.308 24.688 1.00 51.48 310 VAL A O 1
ATOM 2399 N N . LEU A 1 311 ? 31.469 37.307 24.211 1.00 58.27 311 LEU A N 1
ATOM 2400 C CA . LEU A 1 311 ? 31.172 37.046 22.778 1.00 56.23 311 LEU A CA 1
ATOM 2401 C C . LEU A 1 311 ? 32.455 36.651 22.039 1.00 56.82 311 LEU A C 1
ATOM 2402 O O . LEU A 1 311 ? 32.444 35.616 21.362 1.00 61.02 311 LEU A O 1
ATOM 2407 N N . GLU A 1 312 ? 33.536 37.411 22.184 1.00 58.31 312 GLU A N 1
ATOM 2408 C CA . GLU A 1 312 ? 34.742 37.203 21.341 1.00 61.77 312 GLU A CA 1
ATOM 2409 C C . GLU A 1 312 ? 35.562 36.013 21.860 1.00 57.10 312 GLU A C 1
ATOM 2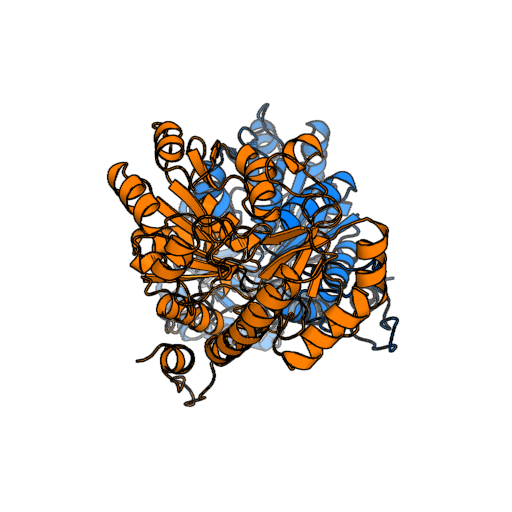410 O O . GLU A 1 312 ? 36.383 35.530 21.078 1.00 61.57 312 GLU A O 1
ATOM 2416 N N . LYS A 1 313 ? 35.329 35.507 23.078 1.00 52.97 313 LYS A N 1
ATOM 2417 C CA . LYS A 1 313 ? 36.198 34.458 23.689 1.00 52.63 313 LYS A CA 1
ATOM 2418 C C . LYS A 1 313 ? 35.508 33.091 23.779 1.00 49.50 313 LYS A C 1
ATOM 2419 O O . LYS A 1 313 ? 36.225 32.078 24.017 1.00 51.18 313 LYS A O 1
ATOM 2425 N N . LEU A 1 314 ? 34.182 33.033 23.654 1.00 45.70 314 LEU A N 1
ATOM 2426 C CA . LEU A 1 314 ? 33.448 31.749 23.834 1.00 48.73 314 LEU A CA 1
ATOM 2427 C C . LEU A 1 314 ? 33.815 30.809 22.682 1.00 43.23 314 LEU A C 1
ATOM 2428 O O . LEU A 1 314 ? 33.818 31.262 21.543 1.00 39.87 314 LEU A O 1
ATOM 2433 N N . GLN A 1 315 ? 34.138 29.553 22.971 1.00 48.80 315 GLN A N 1
ATOM 2434 C CA . GLN A 1 315 ? 34.591 28.588 21.931 1.00 52.48 315 GLN A CA 1
ATOM 2435 C C . GLN A 1 315 ? 33.447 27.692 21.424 1.00 46.76 315 GLN A C 1
ATOM 2436 O O . GLN A 1 315 ? 33.534 27.301 20.271 1.00 48.26 315 GLN A O 1
ATOM 2442 N N . TYR A 1 316 ? 32.446 27.341 22.239 1.00 42.03 316 TYR A N 1
ATOM 2443 C CA . TYR A 1 316 ? 31.431 26.296 21.919 1.00 41.28 316 TYR A CA 1
ATOM 2444 C C . TYR A 1 316 ? 30.009 26.855 21.792 1.00 39.23 316 TYR A C 1
ATOM 2445 O O . TYR A 1 316 ? 29.138 26.088 21.384 1.00 41.06 316 TYR A O 1
ATOM 2454 N N . PHE A 1 317 ? 29.793 28.131 22.109 1.00 39.72 317 PHE A N 1
ATOM 2455 C CA . PHE A 1 317 ? 28.508 28.845 21.917 1.00 39.28 317 PHE A CA 1
ATOM 2456 C C . PHE A 1 317 ? 28.655 29.632 20.621 1.00 39.24 317 PHE A C 1
ATOM 2457 O O . PHE A 1 317 ? 29.628 30.365 20.551 1.00 36.51 317 PHE A O 1
ATOM 2465 N N . THR A 1 318 ? 27.763 29.448 19.642 1.00 36.63 318 THR A N 1
ATOM 2466 C CA . THR A 1 318 ? 27.788 30.164 18.344 1.00 34.99 318 THR A CA 1
ATOM 2467 C C . THR A 1 318 ? 26.840 31.358 18.458 1.00 34.48 318 THR A C 1
ATOM 2468 O O . THR A 1 318 ? 25.690 31.139 18.882 1.00 32.76 318 THR A O 1
ATOM 2472 N N . LEU A 1 319 ? 27.324 32.555 18.126 1.00 31.45 319 LEU A N 1
ATOM 2473 C CA . LEU A 1 319 ? 26.526 33.798 18.096 1.00 34.58 319 LEU A CA 1
ATOM 2474 C C . LEU A 1 319 ? 25.535 33.713 16.939 1.00 35.96 319 LEU A C 1
ATOM 2475 O O . LEU A 1 319 ? 25.936 33.892 15.772 1.00 41.86 319 LEU A O 1
ATOM 2480 N N . ALA A 1 320 ? 24.271 33.467 17.250 1.00 35.66 320 ALA A N 1
ATOM 2481 C CA . ALA A 1 320 ? 23.242 33.222 16.218 1.00 37.69 320 ALA A CA 1
ATOM 2482 C C . ALA A 1 320 ? 21.852 33.433 16.800 1.00 36.39 320 ALA A C 1
ATOM 2483 O O . ALA A 1 320 ? 21.687 33.440 18.023 1.00 34.58 320 ALA A O 1
ATOM 2485 N N . GLU A 1 321 ? 20.891 33.597 15.913 1.00 36.73 321 GLU A N 1
ATOM 2486 C CA . GLU A 1 321 ? 19.472 33.569 16.306 1.00 38.20 321 GLU A CA 1
ATOM 2487 C C . GLU A 1 321 ? 19.088 32.114 16.547 1.00 38.29 321 GLU A C 1
ATOM 2488 O O . GLU A 1 321 ? 19.868 31.224 16.156 1.00 35.98 321 GLU A O 1
ATOM 2494 N N . SER A 1 322 ? 17.945 31.924 17.210 1.00 36.94 322 SER A N 1
ATOM 2495 C CA . SER A 1 322 ? 17.248 30.633 17.418 1.00 36.84 322 SER A CA 1
ATOM 2496 C C . SER A 1 322 ? 17.829 29.888 18.622 1.00 33.57 322 SER A C 1
ATOM 2497 O O . SER A 1 322 ? 18.744 30.374 19.253 1.00 33.77 322 SER A O 1
ATOM 2500 N N . LEU A 1 323 ? 17.303 28.704 18.906 1.00 32.31 323 LEU A N 1
ATOM 2501 C CA . LEU A 1 323 ? 17.667 27.924 20.107 1.00 30.09 323 LEU A CA 1
ATOM 2502 C C . LEU A 1 323 ? 17.099 26.512 19.931 1.00 29.45 323 LEU A C 1
ATOM 2503 O O . LEU A 1 323 ? 16.494 26.236 18.872 1.00 30.83 323 LEU A O 1
ATOM 2508 N N . GLY A 1 324 ? 17.337 25.643 20.894 1.00 27.42 324 GLY A N 1
ATOM 2509 C CA . GLY A 1 324 ? 16.796 24.275 20.897 1.00 29.38 324 GLY A CA 1
ATOM 2510 C C . GLY A 1 324 ? 17.669 23.295 20.140 1.00 32.91 324 GLY A C 1
ATOM 2511 O O . GLY A 1 324 ? 17.235 22.130 19.965 1.00 34.73 324 GLY A O 1
ATOM 2512 N N . ALA A 1 325 ? 18.874 23.692 19.734 1.00 30.43 325 ALA A N 1
ATOM 2513 C CA . ALA A 1 325 ? 19.720 22.854 18.863 1.00 31.06 325 ALA A CA 1
ATOM 2514 C C . ALA A 1 325 ? 20.722 22.074 19.706 1.00 29.86 325 ALA A C 1
ATOM 2515 O O . ALA A 1 325 ? 21.003 22.478 20.825 1.00 29.24 325 ALA A O 1
ATOM 2517 N N . VAL A 1 326 ? 21.207 20.969 19.150 1.00 31.15 326 VAL A N 1
ATOM 2518 C CA . VAL A 1 326 ? 22.257 20.120 19.757 1.00 32.05 326 VAL A CA 1
ATOM 2519 C C . VAL A 1 326 ? 23.523 20.973 19.966 1.00 29.82 326 VAL A C 1
ATOM 2520 O O . VAL A 1 326 ? 24.283 20.612 20.855 1.00 28.40 326 VAL A O 1
ATOM 2524 N N . GLU A 1 327 ? 23.742 22.044 19.205 1.00 31.19 327 GLU A N 1
ATOM 2525 C CA . GLU A 1 327 ? 24.916 22.952 19.415 1.00 36.94 327 GLU A CA 1
ATOM 2526 C C . GLU A 1 327 ? 24.549 24.235 20.207 1.00 35.69 327 GLU A C 1
ATOM 2527 O O . GLU A 1 327 ? 23.478 24.851 19.986 1.00 28.09 327 GLU A O 1
ATOM 2533 N N . SER A 1 328 ? 25.443 24.678 21.090 1.00 32.19 328 SER A N 1
ATOM 2534 C CA . SER A 1 328 ? 25.140 25.808 22.006 1.00 33.32 328 SER A CA 1
ATOM 2535 C C . SER A 1 328 ? 25.088 27.100 21.186 1.00 33.41 328 SER A C 1
ATOM 2536 O O . SER A 1 328 ? 25.870 27.264 20.216 1.00 28.82 328 SER A O 1
ATOM 2539 N N . LEU A 1 329 ? 24.083 27.916 21.473 1.00 32.22 329 LEU A N 1
ATOM 2540 C CA . LEU A 1 329 ? 23.876 29.218 20.808 1.00 34.84 329 LEU A CA 1
ATOM 2541 C C . LEU A 1 329 ? 23.896 30.293 21.889 1.00 33.03 329 LEU A C 1
ATOM 2542 O O . LEU A 1 329 ? 23.605 29.972 23.042 1.00 35.38 329 LEU A O 1
ATOM 2547 N N . ILE A 1 330 ? 24.274 31.501 21.501 1.00 33.59 330 ILE A N 1
ATOM 2548 C CA . ILE A 1 330 ? 24.312 32.708 22.362 1.00 35.04 330 ILE A CA 1
ATOM 2549 C C . ILE A 1 330 ? 23.669 33.817 21.543 1.00 35.15 330 ILE A C 1
ATOM 2550 O O . ILE A 1 330 ? 23.869 33.817 20.319 1.00 37.51 330 ILE A O 1
ATOM 2555 N N . SER A 1 331 ? 22.823 34.632 22.176 1.00 36.00 331 SER A N 1
ATOM 2556 C CA . SER A 1 331 ? 22.279 35.883 21.597 1.00 37.98 331 SER A CA 1
ATOM 2557 C C . SER A 1 331 ? 22.259 36.986 22.663 1.00 39.87 331 SER A C 1
ATOM 2558 O O . SER A 1 331 ? 22.305 36.653 23.855 1.00 39.96 331 SER A O 1
ATOM 2561 N N . ILE A 1 332 ? 22.251 38.250 22.226 1.00 43.53 332 ILE A N 1
ATOM 2562 C CA . ILE A 1 332 ? 22.102 39.468 23.076 1.00 45.18 332 ILE A CA 1
ATOM 2563 C C . ILE A 1 332 ? 20.732 40.059 22.779 1.00 48.33 332 ILE A C 1
ATOM 2564 O O . ILE A 1 332 ? 20.592 40.815 21.821 1.00 50.99 332 ILE A O 1
ATOM 2569 N N . PRO A 1 333 ? 19.682 39.696 23.547 1.00 45.19 333 PRO A N 1
ATOM 2570 C CA . PRO A 1 333 ? 18.319 40.146 23.265 1.00 49.91 333 PRO A CA 1
ATOM 2571 C C . PRO A 1 333 ? 18.171 41.652 23.008 1.00 52.66 333 PRO A C 1
ATOM 2572 O O . PRO A 1 333 ? 17.281 42.027 22.285 1.00 53.77 333 PRO A O 1
ATOM 2576 N N . SER A 1 334 ? 19.026 42.467 23.640 1.00 68.00 334 SER A N 1
ATOM 2577 C CA . SER A 1 334 ? 19.026 43.951 23.563 1.00 65.17 334 SER A CA 1
ATOM 2578 C C . SER A 1 334 ? 19.453 44.418 22.168 1.00 70.63 334 SER A C 1
ATOM 2579 O O . SER A 1 334 ? 19.043 45.510 21.781 1.00 76.85 334 SER A O 1
ATOM 2582 N N . GLN A 1 335 ? 20.266 43.633 21.454 1.00 71.51 335 GLN A N 1
ATOM 2583 C CA . GLN A 1 335 ? 20.813 43.992 20.116 1.00 66.16 335 GLN A CA 1
ATOM 2584 C C . GLN A 1 335 ? 20.326 43.023 19.022 1.00 65.18 335 GLN A C 1
ATOM 2585 O O . GLN A 1 335 ? 20.687 43.259 17.862 1.00 65.62 335 GLN A O 1
ATOM 2591 N N . MET A 1 336 ? 19.549 41.980 19.353 1.00 65.01 336 MET A N 1
ATOM 2592 C CA . MET A 1 336 ? 19.175 40.897 18.397 1.00 59.00 336 MET A CA 1
ATOM 2593 C C . MET A 1 336 ? 17.667 40.589 18.447 1.00 60.99 336 MET A C 1
ATOM 2594 O O . MET A 1 336 ? 17.231 39.865 17.557 1.00 65.54 336 MET A O 1
ATOM 2599 N N . THR A 1 337 ? 16.891 41.073 19.430 1.00 80.08 337 THR A N 1
ATOM 2600 C CA . THR A 1 337 ? 15.422 40.788 19.564 1.00 88.38 337 THR A CA 1
ATOM 2601 C C . THR A 1 337 ? 14.621 42.101 19.510 1.00 90.83 337 THR A C 1
ATOM 2602 O O . THR A 1 337 ? 14.196 42.592 20.580 1.00 75.45 337 THR A O 1
ATOM 2606 N N . HIS A 1 338 ? 14.396 42.617 18.294 1.00 98.92 338 HIS A N 1
ATOM 2607 C CA . HIS A 1 338 ? 13.507 43.775 17.984 1.00 102.08 338 HIS A CA 1
ATOM 2608 C C . HIS A 1 338 ? 12.086 43.278 17.648 1.00 100.12 338 HIS A C 1
ATOM 2609 O O . HIS A 1 338 ? 11.951 42.163 17.091 1.00 96.67 338 HIS A O 1
ATOM 2616 N N . ALA A 1 339 ? 11.069 44.070 18.011 1.00 91.68 339 ALA A N 1
ATOM 2617 C CA . ALA A 1 339 ? 9.634 43.892 17.672 1.00 85.06 339 ALA A CA 1
ATOM 2618 C C . ALA A 1 339 ? 8.823 44.926 18.458 1.00 79.88 339 ALA A C 1
ATOM 2619 O O . ALA A 1 339 ? 9.344 45.347 19.509 1.00 74.14 339 ALA A O 1
ATOM 2621 N N . ARG A 1 345 ? 9.415 49.367 26.462 1.00 71.91 345 ARG A N 1
ATOM 2622 C CA . ARG A 1 345 ? 8.703 48.121 26.871 1.00 78.20 345 ARG A CA 1
ATOM 2623 C C . ARG A 1 345 ? 9.740 47.000 27.103 1.00 83.96 345 ARG A C 1
ATOM 2624 O O . ARG A 1 345 ? 9.642 46.290 28.136 1.00 74.69 345 ARG A O 1
ATOM 2632 N N . ARG A 1 346 ? 10.711 46.857 26.190 1.00 85.70 346 ARG A N 1
ATOM 2633 C CA . ARG A 1 346 ? 12.010 46.150 26.413 1.00 87.80 346 ARG A CA 1
ATOM 2634 C C . ARG A 1 346 ? 12.555 46.528 27.810 1.00 84.84 346 ARG A C 1
ATOM 2635 O O . ARG A 1 346 ? 12.892 45.617 28.603 1.00 74.08 346 ARG A O 1
ATOM 2643 N N . LYS A 1 347 ? 12.576 47.830 28.115 1.00 79.86 347 LYS A N 1
ATOM 2644 C CA . LYS A 1 347 ? 13.023 48.410 29.412 1.00 86.31 347 LYS A CA 1
ATOM 2645 C C . LYS A 1 347 ? 12.079 47.934 30.527 1.00 88.09 347 LYS A C 1
ATOM 2646 O O . LYS A 1 347 ? 12.584 47.413 31.558 1.00 73.15 347 LYS A O 1
ATOM 2652 N N . GLU A 1 348 ? 10.765 48.105 30.309 1.00 90.86 348 GLU A N 1
ATOM 2653 C CA . GLU A 1 348 ? 9.658 47.680 31.219 1.00 90.58 348 GLU A CA 1
ATOM 2654 C C . GLU A 1 348 ? 9.792 46.181 31.542 1.00 87.58 348 GLU A C 1
ATOM 2655 O O . GLU A 1 348 ? 9.669 45.828 32.735 1.00 82.12 348 GLU A O 1
ATOM 2661 N N . LEU A 1 349 ? 10.034 45.334 30.531 1.00 83.68 349 LEU A N 1
ATOM 2662 C CA . LEU A 1 349 ? 10.128 43.851 30.684 1.00 83.46 349 LEU A CA 1
ATOM 2663 C C . LEU A 1 349 ? 11.373 43.475 31.504 1.00 76.87 349 LEU A C 1
ATOM 2664 O O . LEU A 1 349 ? 11.370 42.382 32.101 1.00 75.26 349 LEU A O 1
ATOM 2669 N N . GLY A 1 350 ? 12.394 44.337 31.529 1.00 65.10 350 GLY A N 1
ATOM 2670 C CA . GLY A 1 350 ? 13.632 44.122 32.301 1.00 63.22 350 GLY A CA 1
ATOM 2671 C C . GLY A 1 350 ? 14.695 43.452 31.457 1.00 61.01 350 GLY A C 1
ATOM 2672 O O . GLY A 1 350 ? 15.473 42.667 31.997 1.00 55.71 350 GLY A O 1
ATOM 2673 N N . ILE A 1 351 ? 14.728 43.768 30.165 1.00 64.04 351 ILE A N 1
ATOM 2674 C CA . ILE A 1 351 ? 15.737 43.240 29.208 1.00 66.19 351 ILE A CA 1
ATOM 2675 C C . ILE A 1 351 ? 16.865 44.275 29.122 1.00 59.51 351 ILE A C 1
ATOM 2676 O O . ILE A 1 351 ? 16.883 45.096 28.221 1.00 65.51 351 ILE A O 1
ATOM 2681 N N . THR A 1 352 ? 17.723 44.251 30.129 1.00 61.29 352 THR A N 1
ATOM 2682 C CA . THR A 1 352 ? 19.023 44.954 30.237 1.00 64.42 352 THR A CA 1
ATOM 2683 C C . THR A 1 352 ? 19.853 44.892 28.955 1.00 65.61 352 THR A C 1
ATOM 2684 O O . THR A 1 352 ? 19.800 43.871 28.253 1.00 72.30 352 THR A O 1
ATOM 2688 N N . ASP A 1 353 ? 20.701 45.898 28.757 1.00 65.82 353 ASP A N 1
ATOM 2689 C CA . ASP A 1 353 ? 21.706 45.950 27.664 1.00 65.45 353 ASP A CA 1
ATOM 2690 C C . ASP A 1 353 ? 22.909 45.070 28.028 1.00 59.12 353 ASP A C 1
ATOM 2691 O O . ASP A 1 353 ? 23.798 44.950 27.198 1.00 61.44 353 ASP A O 1
ATOM 2696 N N . THR A 1 354 ? 22.963 44.478 29.219 1.00 56.11 354 THR A N 1
ATOM 2697 C CA . THR A 1 354 ? 24.066 43.549 29.587 1.00 55.79 354 THR A CA 1
ATOM 2698 C C . THR A 1 354 ? 23.515 42.124 29.738 1.00 47.00 354 THR A C 1
ATOM 2699 O O . THR A 1 354 ? 24.263 41.251 30.211 1.00 48.39 354 THR A O 1
ATOM 2703 N N . LEU A 1 355 ? 22.278 41.889 29.307 1.00 41.18 355 LEU A N 1
ATOM 2704 C CA . LEU A 1 355 ? 21.621 40.563 29.382 1.00 42.11 355 LEU A CA 1
ATOM 2705 C C . LEU A 1 355 ? 22.051 39.694 28.195 1.00 45.78 355 LEU A C 1
ATOM 2706 O O . LEU A 1 355 ? 21.829 40.112 27.040 1.00 48.10 355 LEU A O 1
ATOM 2711 N N . ILE A 1 356 ? 22.531 38.488 28.501 1.00 44.03 356 ILE A N 1
ATOM 2712 C CA . ILE A 1 356 ? 22.929 37.416 27.547 1.00 44.14 356 ILE A CA 1
ATOM 2713 C C . ILE A 1 356 ? 21.943 36.247 27.695 1.00 42.59 356 ILE A C 1
ATOM 2714 O O . ILE A 1 356 ? 21.651 35.865 28.837 1.00 41.46 356 ILE A O 1
ATOM 2719 N N . ARG A 1 357 ? 21.416 35.732 26.584 1.00 42.51 357 ARG A N 1
ATOM 2720 C CA . ARG A 1 357 ? 20.691 34.434 26.518 1.00 40.68 357 ARG A CA 1
ATOM 2721 C C . ARG A 1 357 ? 21.582 33.373 25.880 1.00 38.71 357 ARG A C 1
ATOM 2722 O O . ARG A 1 357 ? 22.107 33.630 24.780 1.00 38.45 357 ARG A O 1
ATOM 2730 N N . ILE A 1 358 ? 21.719 32.234 26.554 1.00 35.81 358 ILE A N 1
ATOM 2731 C CA . ILE A 1 358 ? 22.388 31.013 26.034 1.00 35.71 358 ILE A CA 1
ATOM 2732 C C . ILE A 1 358 ? 21.330 29.925 25.875 1.00 37.18 358 ILE A C 1
ATOM 2733 O O . ILE A 1 358 ? 20.428 29.812 26.727 1.00 33.75 358 ILE A O 1
ATOM 2738 N N . SER A 1 359 ? 21.423 29.225 24.752 1.00 39.68 359 SER A N 1
ATOM 2739 C CA . SER A 1 359 ? 20.741 27.945 24.465 1.00 39.15 359 SER A CA 1
ATOM 2740 C C . SER A 1 359 ? 21.783 26.863 24.697 1.00 35.18 359 SER A C 1
ATOM 2741 O O . SER A 1 359 ? 22.750 26.826 23.924 1.00 38.12 359 SER A O 1
ATOM 2744 N N . VAL A 1 360 ? 21.605 26.050 25.737 1.00 35.51 360 VAL A N 1
ATOM 2745 C CA . VAL A 1 360 ? 22.596 25.024 26.155 1.00 34.88 360 VAL A CA 1
ATOM 2746 C C . VAL A 1 360 ? 22.426 23.776 25.285 1.00 37.00 360 VAL A C 1
ATOM 2747 O O . VAL A 1 360 ? 21.287 23.270 25.206 1.00 33.85 360 VAL A O 1
ATOM 2751 N N . GLY A 1 361 ? 23.519 23.319 24.660 1.00 33.99 361 GLY A N 1
ATOM 2752 C CA . GLY A 1 361 ? 23.532 22.178 23.724 1.00 30.61 361 GLY A CA 1
ATOM 2753 C C . GLY A 1 361 ? 23.798 20.861 24.428 1.00 29.82 361 GLY A C 1
ATOM 2754 O O . GLY A 1 361 ? 23.695 20.796 25.684 1.00 32.76 361 GLY A O 1
ATOM 2755 N N . ILE A 1 362 ? 24.132 19.825 23.657 1.00 27.09 362 ILE A N 1
ATOM 2756 C CA . ILE A 1 362 ? 24.472 18.483 24.201 1.00 26.62 362 ILE A CA 1
ATOM 2757 C C . ILE A 1 362 ? 25.982 18.301 24.097 1.00 31.05 362 ILE A C 1
ATOM 2758 O O . ILE A 1 362 ? 26.420 17.144 24.078 1.00 27.45 362 ILE A O 1
ATOM 2763 N N . GLU A 1 363 ? 26.762 19.393 24.033 1.00 28.26 363 GLU A N 1
ATOM 2764 C CA . GLU A 1 363 ? 28.231 19.258 24.203 1.00 31.46 363 GLU A CA 1
ATOM 2765 C C . GLU A 1 363 ? 28.480 18.683 25.600 1.00 36.46 363 GLU A C 1
ATOM 2766 O O . GLU A 1 363 ? 27.532 18.679 26.430 1.00 32.91 363 GLU A O 1
ATOM 2772 N N . ASP A 1 364 ? 29.698 18.240 25.919 1.00 34.85 364 ASP A N 1
ATOM 2773 C CA . ASP A 1 364 ? 29.976 17.796 27.318 1.00 37.99 364 ASP A CA 1
ATOM 2774 C C . ASP A 1 364 ? 29.745 18.994 28.270 1.00 35.17 364 ASP A C 1
ATOM 2775 O O . ASP A 1 364 ? 30.303 20.072 28.008 1.00 36.55 364 ASP A O 1
ATOM 2780 N N . GLY A 1 365 ? 28.897 18.827 29.294 1.00 36.60 365 GLY A N 1
ATOM 2781 C CA . GLY A 1 365 ? 28.585 19.856 30.312 1.00 40.44 365 GLY A CA 1
ATOM 2782 C C . GLY A 1 365 ? 29.849 20.503 30.891 1.00 42.07 365 GLY A C 1
ATOM 2783 O O . GLY A 1 365 ? 29.855 21.723 31.099 1.00 38.67 365 GLY A O 1
ATOM 2784 N N . GLU A 1 366 ? 30.909 19.723 31.103 1.00 42.86 366 GLU A N 1
ATOM 2785 C CA . GLU A 1 366 ? 32.200 20.194 31.667 1.00 46.57 366 GLU A CA 1
ATOM 2786 C C . GLU A 1 366 ? 32.879 21.151 30.677 1.00 44.85 366 GLU A C 1
ATOM 2787 O O . GLU A 1 366 ? 33.397 22.198 31.130 1.00 43.80 366 GLU A O 1
ATOM 2793 N N . ASP A 1 367 ? 32.865 20.847 29.375 1.00 41.58 367 AS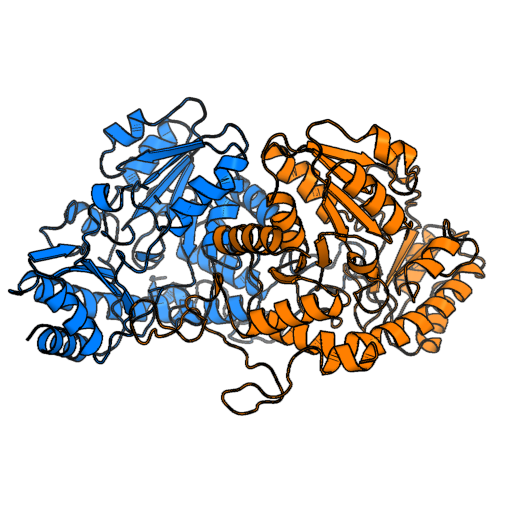P A N 1
ATOM 2794 C CA . ASP A 1 367 ? 33.491 21.732 28.356 1.00 42.75 367 ASP A CA 1
ATOM 2795 C C . ASP A 1 367 ? 32.752 23.068 28.347 1.00 40.59 367 ASP A C 1
ATOM 2796 O O . ASP A 1 367 ? 33.400 24.123 28.157 1.00 45.58 367 ASP A O 1
ATOM 2801 N N . LEU A 1 368 ? 31.438 23.039 28.543 1.00 42.11 368 LEU A N 1
ATOM 2802 C CA . LEU A 1 368 ? 30.588 24.257 28.456 1.00 42.15 368 LEU A CA 1
ATOM 2803 C C . LEU A 1 368 ? 30.838 25.163 29.673 1.00 40.62 368 LEU A C 1
ATOM 2804 O O . LEU A 1 368 ? 30.871 26.408 29.504 1.00 36.73 368 LEU A O 1
ATOM 2809 N N . ILE A 1 369 ? 30.991 24.576 30.861 1.00 43.50 369 ILE A N 1
ATOM 2810 C CA . ILE A 1 369 ? 31.319 25.346 32.100 1.00 45.57 369 ILE A CA 1
ATOM 2811 C C . ILE A 1 369 ? 32.701 26.008 31.926 1.00 44.71 369 ILE A C 1
ATOM 2812 O O . ILE A 1 369 ? 32.762 27.267 31.921 1.00 43.11 369 ILE A O 1
ATOM 2817 N N . GLU A 1 370 ? 33.740 25.212 31.681 1.00 38.97 370 GLU A N 1
ATOM 2818 C CA . GLU A 1 370 ? 35.128 25.690 31.436 1.00 41.94 370 GLU A CA 1
ATOM 2819 C C . GLU A 1 370 ? 35.137 26.811 30.391 1.00 43.67 370 GLU A C 1
ATOM 2820 O O . GLU A 1 370 ? 35.899 27.793 30.587 1.00 51.90 370 GLU A O 1
ATOM 2826 N N . ASP A 1 371 ? 34.312 26.697 29.344 1.00 41.93 371 ASP A N 1
ATOM 2827 C CA . ASP A 1 371 ? 34.256 27.674 28.229 1.00 41.54 371 ASP A CA 1
ATOM 2828 C C . ASP A 1 371 ? 33.667 28.991 28.754 1.00 47.06 371 ASP A C 1
ATOM 2829 O O . ASP A 1 371 ? 34.201 30.077 28.399 1.00 45.93 371 ASP A O 1
ATOM 2834 N N . LEU A 1 372 ? 32.614 28.905 29.570 1.00 46.28 372 LEU A N 1
ATOM 2835 C CA . LEU A 1 372 ? 31.973 30.083 30.216 1.00 48.86 372 LEU A CA 1
ATOM 2836 C C . LEU A 1 372 ? 32.932 30.716 31.249 1.00 47.60 372 LEU A C 1
ATOM 2837 O O . LEU A 1 372 ? 32.986 31.950 31.314 1.00 46.05 372 LEU A O 1
ATOM 2842 N N . ALA A 1 373 ? 33.667 29.905 32.009 1.00 50.61 373 ALA A N 1
ATOM 2843 C CA . ALA A 1 373 ? 34.649 30.356 33.024 1.00 52.08 373 ALA A CA 1
ATOM 2844 C C . ALA A 1 373 ? 35.725 31.177 32.320 1.00 54.39 373 ALA A C 1
ATOM 2845 O O . ALA A 1 373 ? 35.799 32.387 32.599 1.00 57.11 373 ALA A O 1
ATOM 2847 N N . GLN A 1 374 ? 36.471 30.554 31.398 1.00 57.64 374 GLN A N 1
ATOM 2848 C CA . GLN A 1 374 ? 37.580 31.200 30.640 1.00 53.27 374 GLN A CA 1
ATOM 2849 C C . GLN A 1 374 ? 37.045 32.488 30.002 1.00 56.53 374 GLN A C 1
ATOM 2850 O O . GLN A 1 374 ? 37.785 33.476 29.961 1.00 66.03 374 GLN A O 1
ATOM 2856 N N . ALA A 1 375 ? 35.784 32.503 29.576 1.00 62.08 375 ALA A N 1
ATOM 2857 C CA . ALA A 1 375 ? 35.170 33.649 28.870 1.00 66.17 375 ALA A CA 1
ATOM 2858 C C . ALA A 1 375 ? 34.933 34.816 29.843 1.00 62.80 375 ALA A C 1
ATOM 2859 O O . ALA A 1 375 ? 34.957 35.965 29.371 1.00 62.14 375 ALA A O 1
ATOM 2861 N N . LEU A 1 376 ? 34.692 34.533 31.130 1.00 62.72 376 LEU A N 1
ATOM 2862 C CA . LEU A 1 376 ? 34.437 35.548 32.197 1.00 62.39 376 LEU A CA 1
ATOM 2863 C C . LEU A 1 376 ? 35.666 35.718 33.123 1.00 60.22 376 LEU A C 1
ATOM 2864 O O . LEU A 1 376 ? 35.548 36.464 34.111 1.00 63.23 376 LEU A O 1
ATOM 2869 N N . ALA A 1 377 ? 36.789 35.044 32.847 1.00 59.11 377 ALA A N 1
ATOM 2870 C CA . ALA A 1 377 ? 38.048 35.114 33.636 1.00 59.47 377 ALA A CA 1
ATOM 2871 C C . ALA A 1 377 ? 38.863 36.332 33.194 1.00 53.26 377 ALA A C 1
ATOM 2872 O O . ALA A 1 377 ? 38.356 37.406 33.441 1.00 55.39 377 ALA A O 1
ATOM 2874 N N . MET B 1 1 ? 18.927 38.783 -23.665 1.00 50.11 1 MET B N 1
ATOM 2875 C CA . MET B 1 1 ? 18.594 37.336 -23.558 1.00 48.07 1 MET B CA 1
ATOM 2876 C C . MET B 1 1 ? 17.251 37.070 -24.221 1.00 47.13 1 MET B C 1
ATOM 2877 O O . MET B 1 1 ? 16.307 37.766 -23.868 1.00 44.51 1 MET B O 1
ATOM 2882 N N . ARG B 1 2 ? 17.134 36.037 -25.059 1.00 45.94 2 ARG B N 1
ATOM 2883 C CA . ARG B 1 2 ? 15.788 35.560 -25.461 1.00 45.87 2 ARG B CA 1
ATOM 2884 C C . ARG B 1 2 ? 15.152 34.837 -24.266 1.00 38.60 2 ARG B C 1
ATOM 2885 O O . ARG B 1 2 ? 15.864 34.580 -23.274 1.00 41.50 2 ARG B O 1
ATOM 2893 N N . ALA B 1 3 ? 13.867 34.512 -24.379 1.00 39.15 3 ALA B N 1
ATOM 2894 C CA . ALA B 1 3 ? 13.026 33.906 -23.319 1.00 38.59 3 ALA B CA 1
ATOM 2895 C C . ALA B 1 3 ? 13.661 32.585 -22.852 1.00 35.82 3 ALA B C 1
ATOM 2896 O O . ALA B 1 3 ? 13.849 32.392 -21.633 1.00 33.28 3 ALA B O 1
ATOM 2898 N N . LYS B 1 4 ? 14.051 31.724 -23.783 1.00 35.31 4 LYS B N 1
ATOM 2899 C CA . LYS B 1 4 ? 14.560 30.381 -23.423 1.00 35.45 4 LYS B CA 1
ATOM 2900 C C . LYS B 1 4 ? 15.894 30.492 -22.676 1.00 35.37 4 LYS B C 1
ATOM 2901 O O . LYS B 1 4 ? 16.132 29.666 -21.785 1.00 38.88 4 LYS B O 1
ATOM 2907 N N . THR B 1 5 ? 16.742 31.455 -23.030 1.00 33.02 5 THR B N 1
ATOM 2908 C CA . THR B 1 5 ? 18.046 31.697 -22.357 1.00 36.61 5 THR B CA 1
ATOM 2909 C C . THR B 1 5 ? 17.816 32.230 -20.929 1.00 36.18 5 THR B C 1
ATOM 2910 O O . THR B 1 5 ? 18.626 31.936 -20.026 1.00 33.02 5 THR B O 1
ATOM 2914 N N . LYS B 1 6 ? 16.750 32.998 -20.726 1.00 38.31 6 LYS B N 1
ATOM 2915 C CA . LYS B 1 6 ? 16.468 33.681 -19.436 1.00 41.97 6 LYS B CA 1
ATOM 2916 C C . LYS B 1 6 ? 16.158 32.636 -18.364 1.00 37.94 6 LYS B C 1
ATOM 2917 O O . LYS B 1 6 ? 16.581 32.806 -17.203 1.00 37.82 6 LYS B O 1
ATOM 2923 N N . LEU B 1 7 ? 15.430 31.587 -18.745 1.00 39.70 7 LEU B N 1
ATOM 2924 C CA . LEU B 1 7 ? 15.080 30.467 -17.847 1.00 37.14 7 LEU B CA 1
ATOM 2925 C C . LEU B 1 7 ? 16.342 29.745 -17.392 1.00 40.60 7 LEU B C 1
ATOM 2926 O O . LEU B 1 7 ? 16.224 28.938 -16.464 1.00 40.85 7 LEU B O 1
ATOM 2931 N N . ILE B 1 8 ? 17.504 30.016 -17.989 1.00 35.66 8 ILE B N 1
ATOM 2932 C CA . ILE B 1 8 ? 18.740 29.259 -17.645 1.00 35.46 8 ILE B CA 1
ATOM 2933 C C . ILE B 1 8 ? 19.772 30.201 -17.006 1.00 37.06 8 ILE B C 1
ATOM 2934 O O . ILE B 1 8 ? 20.485 29.726 -16.135 1.00 35.03 8 ILE B O 1
ATOM 2939 N N . HIS B 1 9 ? 19.870 31.467 -17.442 1.00 37.76 9 HIS B N 1
ATOM 2940 C CA . HIS B 1 9 ? 20.913 32.436 -16.995 1.00 41.68 9 HIS B CA 1
ATOM 2941 C C . HIS B 1 9 ? 20.280 33.649 -16.305 1.00 42.91 9 HIS B C 1
ATOM 2942 O O . HIS B 1 9 ? 21.014 34.624 -16.083 1.00 46.13 9 HIS B O 1
ATOM 2949 N N . GLY B 1 10 ? 18.990 33.569 -15.958 1.00 45.08 10 GLY B N 1
ATOM 2950 C CA . GLY B 1 10 ? 18.256 34.616 -15.219 1.00 46.05 10 GLY B CA 1
ATOM 2951 C C . GLY B 1 10 ? 19.010 35.064 -13.979 1.00 44.22 10 GLY B C 1
ATOM 2952 O O . GLY B 1 10 ? 19.025 36.266 -13.703 1.00 44.14 10 GLY B O 1
ATOM 2953 N N . ILE B 1 11 ? 19.624 34.118 -13.267 1.00 48.28 11 ILE B N 1
ATOM 2954 C CA . ILE B 1 11 ? 20.565 34.377 -12.140 1.00 48.89 11 ILE B CA 1
ATOM 2955 C C . ILE B 1 11 ? 21.921 33.760 -12.496 1.00 50.00 11 ILE B C 1
ATOM 2956 O O . ILE B 1 11 ? 21.956 32.796 -13.286 1.00 48.89 11 ILE B O 1
ATOM 2961 N N . ARG B 1 12 ? 22.984 34.329 -11.925 1.00 59.46 12 ARG B N 1
ATOM 2962 C CA . ARG B 1 12 ? 24.407 33.913 -12.088 1.00 66.86 12 ARG B CA 1
ATOM 2963 C C . ARG B 1 12 ? 24.509 32.389 -11.933 1.00 59.93 12 ARG B C 1
ATOM 2964 O O . ARG B 1 12 ? 23.999 31.845 -10.925 1.00 58.14 12 ARG B O 1
ATOM 2972 N N . ILE B 1 13 ? 25.114 31.714 -12.906 1.00 53.93 13 ILE B N 1
ATOM 2973 C CA . ILE B 1 13 ? 25.488 30.287 -12.739 1.00 48.50 13 ILE B CA 1
ATOM 2974 C C . ILE B 1 13 ? 26.880 30.259 -12.118 1.00 47.75 13 ILE B C 1
ATOM 2975 O O . ILE B 1 13 ? 27.774 30.858 -12.700 1.00 52.24 13 ILE B O 1
ATOM 2980 N N . GLY B 1 14 ? 27.016 29.603 -10.961 1.00 46.80 14 GLY B N 1
ATOM 2981 C CA . GLY B 1 14 ? 28.255 29.523 -10.169 1.00 50.32 14 GLY B CA 1
ATOM 2982 C C . GLY B 1 14 ? 28.108 30.251 -8.851 1.00 49.51 14 GLY B C 1
ATOM 2983 O O . GLY B 1 14 ? 28.373 31.453 -8.817 1.00 49.00 14 GLY B O 1
ATOM 2984 N N . GLU B 1 15 ? 27.715 29.545 -7.789 1.00 52.05 15 GLU B N 1
ATOM 2985 C CA . GLU B 1 15 ? 27.527 30.157 -6.448 1.00 53.13 15 GLU B CA 1
ATOM 2986 C C . GLU B 1 15 ? 28.915 30.545 -5.930 1.00 53.32 15 GLU B C 1
ATOM 2987 O O . GLU B 1 15 ? 29.931 29.959 -6.321 1.00 49.10 15 GLU B O 1
ATOM 2993 N N . PRO B 1 16 ? 29.030 31.615 -5.106 1.00 57.45 16 PRO B N 1
ATOM 2994 C CA . PRO B 1 16 ? 30.344 32.187 -4.795 1.00 57.85 16 PRO B CA 1
ATOM 2995 C C . PRO B 1 16 ? 31.270 31.272 -3.970 1.00 59.96 16 PRO B C 1
ATOM 2996 O O . PRO B 1 16 ? 32.455 31.376 -4.137 1.00 61.06 16 PRO B O 1
ATOM 3000 N N . SER B 1 17 ? 30.726 30.371 -3.144 1.00 65.71 17 SER B N 1
ATOM 3001 C CA . SER B 1 17 ? 31.515 29.513 -2.216 1.00 62.87 17 SER B CA 1
ATOM 3002 C C . SER B 1 17 ? 32.388 28.496 -2.965 1.00 57.60 17 SER B C 1
ATOM 3003 O O . SER B 1 17 ? 33.594 28.418 -2.671 1.00 54.02 17 SER B O 1
ATOM 3006 N N . THR B 1 18 ? 31.801 27.712 -3.871 1.00 48.24 18 THR B N 1
ATOM 3007 C CA . THR B 1 18 ? 32.473 26.542 -4.499 1.00 42.38 18 THR B CA 1
ATOM 3008 C C . THR B 1 18 ? 32.404 26.613 -6.034 1.00 37.83 18 THR B C 1
ATOM 3009 O O . THR B 1 18 ? 33.094 25.807 -6.670 1.00 38.16 18 THR B O 1
ATOM 3013 N N . GLY B 1 19 ? 31.581 27.497 -6.602 1.00 36.87 19 GLY B N 1
ATOM 3014 C CA . GLY B 1 19 ? 31.333 27.567 -8.050 1.00 35.14 19 GLY B CA 1
ATOM 3015 C C . GLY B 1 19 ? 30.226 26.624 -8.483 1.00 37.33 19 GLY B C 1
ATOM 3016 O O . GLY B 1 19 ? 30.010 26.490 -9.714 1.00 35.76 19 GLY B O 1
ATOM 3017 N N . SER B 1 20 ? 29.540 25.952 -7.554 1.00 34.69 20 SER B N 1
ATOM 3018 C CA . SER B 1 20 ? 28.485 24.987 -7.949 1.00 31.93 20 SER B CA 1
ATOM 3019 C C . SER B 1 20 ? 27.599 25.643 -9.004 1.00 30.46 20 SER B C 1
ATOM 3020 O O . SER B 1 20 ? 27.158 26.755 -8.785 1.00 32.88 20 SER B O 1
ATOM 3023 N N . VAL B 1 21 ? 27.324 24.960 -10.105 1.00 30.21 21 VAL B N 1
ATOM 3024 C CA . VAL B 1 21 ? 26.433 25.481 -11.171 1.00 33.59 21 VAL B CA 1
ATOM 3025 C C . VAL B 1 21 ? 24.976 25.408 -10.664 1.00 31.62 21 VAL B C 1
ATOM 3026 O O . VAL B 1 21 ? 24.092 25.890 -11.360 1.00 31.06 21 VAL B O 1
ATOM 3030 N N . ASN B 1 22 ? 24.736 24.775 -9.522 1.00 30.66 22 ASN B N 1
ATOM 3031 C CA . ASN B 1 22 ? 23.380 24.709 -8.913 1.00 31.72 22 ASN B CA 1
ATOM 3032 C C . ASN B 1 22 ? 23.372 25.472 -7.594 1.00 28.38 22 ASN B C 1
ATOM 3033 O O . ASN B 1 22 ? 24.379 25.430 -6.869 1.00 27.00 22 ASN B O 1
ATOM 3038 N N . VAL B 1 23 ? 22.212 26.041 -7.272 1.00 29.50 23 VAL B N 1
ATOM 3039 C CA . VAL B 1 23 ? 21.918 26.592 -5.921 1.00 31.24 23 VAL B CA 1
ATOM 3040 C C . VAL B 1 23 ? 21.984 25.454 -4.908 1.00 30.65 23 VAL B C 1
ATOM 3041 O O . VAL B 1 23 ? 21.242 24.474 -4.996 1.00 30.71 23 VAL B O 1
ATOM 3045 N N . PRO B 1 24 ? 22.855 25.547 -3.882 1.00 30.64 24 PRO B N 1
ATOM 3046 C CA . PRO B 1 24 ? 22.900 24.540 -2.825 1.00 30.09 24 PRO B CA 1
ATOM 3047 C C . PRO B 1 24 ? 21.597 24.568 -2.009 1.00 30.33 24 PRO B C 1
ATOM 3048 O O . PRO B 1 24 ? 20.930 25.624 -1.967 1.00 25.25 24 PRO B O 1
ATOM 3052 N N . ILE B 1 25 ? 21.221 23.425 -1.429 1.00 27.05 25 ILE B N 1
ATOM 3053 C CA . ILE B 1 25 ? 20.021 23.330 -0.542 1.00 27.24 25 ILE B CA 1
ATOM 3054 C C . ILE B 1 25 ? 20.459 23.617 0.900 1.00 26.77 25 ILE B C 1
ATOM 3055 O O . ILE B 1 25 ? 21.177 22.778 1.536 1.00 22.61 25 ILE B O 1
ATOM 3060 N N . TYR B 1 26 ? 20.071 24.804 1.374 1.00 25.59 26 TYR B N 1
ATOM 3061 C CA . TYR B 1 26 ? 20.364 25.337 2.727 1.00 25.47 26 TYR B CA 1
ATOM 3062 C C . TYR B 1 26 ? 19.279 24.819 3.678 1.00 25.53 26 TYR B C 1
ATOM 3063 O O . TYR B 1 26 ? 18.305 25.551 3.996 1.00 22.73 26 TYR B O 1
ATOM 3072 N N . GLN B 1 27 ? 19.444 23.561 4.099 1.00 25.52 27 GLN B N 1
ATOM 3073 C CA . GLN B 1 27 ? 18.595 22.872 5.090 1.00 24.25 27 GLN B CA 1
ATOM 3074 C C . GLN B 1 27 ? 19.110 23.348 6.443 1.00 24.43 27 GLN B C 1
ATOM 3075 O O . GLN B 1 27 ? 20.017 22.725 7.048 1.00 23.36 27 GLN B O 1
ATOM 3081 N N . THR B 1 28 ? 18.637 24.522 6.847 1.00 25.25 28 THR B N 1
ATOM 3082 C CA . THR B 1 28 ? 19.222 25.237 7.979 1.00 27.32 28 THR B CA 1
ATOM 3083 C C . THR B 1 28 ? 18.207 26.259 8.437 1.00 24.92 28 THR B C 1
ATOM 3084 O O . THR B 1 28 ? 17.400 26.708 7.564 1.00 27.31 28 THR B O 1
ATOM 3088 N N . SER B 1 29 ? 18.254 26.549 9.734 1.00 25.97 29 SER B N 1
ATOM 3089 C CA . SER B 1 29 ? 17.365 27.506 10.442 1.00 31.61 29 SER B CA 1
ATOM 3090 C C . SER B 1 29 ? 18.096 28.815 10.697 1.00 30.13 29 SER B C 1
ATOM 3091 O O . SER B 1 29 ? 17.403 29.841 10.730 1.00 29.78 29 SER B O 1
ATOM 3094 N N . THR B 1 30 ? 19.426 28.779 10.855 1.00 31.24 30 THR B N 1
ATOM 3095 C CA . THR B 1 30 ? 20.204 29.924 11.388 1.00 30.74 30 THR B CA 1
ATOM 3096 C C . THR B 1 30 ? 21.663 29.920 10.905 1.00 32.22 30 THR B C 1
ATOM 3097 O O . THR B 1 30 ? 22.162 28.878 10.360 1.00 29.34 30 THR B O 1
ATOM 3101 N N . TYR B 1 31 ? 22.302 31.072 11.141 1.00 32.32 31 TYR B N 1
ATOM 3102 C CA . TYR B 1 31 ? 23.610 31.528 10.606 1.00 34.35 31 TYR B CA 1
ATOM 3103 C C . TYR B 1 31 ? 24.430 32.110 11.753 1.00 34.32 31 TYR B C 1
ATOM 3104 O O . TYR B 1 31 ? 23.851 32.842 12.556 1.00 37.01 31 TYR B O 1
ATOM 3113 N N . LYS B 1 32 ? 25.696 31.684 11.876 1.00 35.94 32 LYS B N 1
ATOM 3114 C CA . LYS B 1 32 ? 26.728 32.284 12.754 1.00 36.36 32 LYS B CA 1
ATOM 3115 C C . LYS B 1 32 ? 26.934 33.746 12.338 1.00 35.04 32 LYS B C 1
ATOM 3116 O O . LYS B 1 32 ? 27.044 33.997 11.145 1.00 36.43 32 LYS B O 1
ATOM 3122 N N . GLN B 1 33 ? 26.891 34.689 13.282 1.00 38.42 33 GLN B N 1
ATOM 3123 C CA . GLN B 1 33 ? 27.238 36.115 13.020 1.00 40.99 33 GLN B CA 1
ATOM 3124 C C . GLN B 1 33 ? 28.665 36.360 13.514 1.00 39.22 33 GLN B C 1
ATOM 3125 O O . GLN B 1 33 ? 29.036 35.797 14.547 1.00 37.22 33 GLN B O 1
ATOM 3131 N N . GLU B 1 34 ? 29.459 37.094 12.730 1.00 49.83 34 GLU B N 1
ATOM 3132 C CA . GLU B 1 34 ? 30.859 37.455 13.076 1.00 54.28 34 GLU B CA 1
ATOM 3133 C C . GLU B 1 34 ? 30.792 38.261 14.370 1.00 54.38 34 GLU B C 1
ATOM 3134 O O . GLU B 1 34 ? 31.341 37.794 15.382 1.00 53.83 34 GLU B O 1
ATOM 3140 N N . ALA B 1 35 ? 30.060 39.378 14.328 1.00 54.93 35 ALA B N 1
ATOM 3141 C CA . ALA B 1 35 ? 29.744 40.248 15.480 1.00 61.92 35 ALA B CA 1
ATOM 3142 C C . ALA B 1 35 ? 28.238 40.492 15.491 1.00 60.82 35 ALA B C 1
ATOM 3143 O O . ALA B 1 35 ? 27.611 40.346 14.427 1.00 61.22 35 ALA B O 1
ATOM 3145 N N . VAL B 1 36 ? 27.695 40.876 16.643 1.00 59.79 36 VAL B N 1
ATOM 3146 C CA . VAL B 1 36 ? 26.245 41.188 16.812 1.00 61.56 36 VAL B CA 1
ATOM 3147 C C . VAL B 1 36 ? 25.825 42.158 15.695 1.00 65.44 36 VAL B C 1
ATOM 3148 O O . VAL B 1 36 ? 26.017 43.359 15.881 1.00 58.75 36 VAL B O 1
ATOM 3152 N N . GLY B 1 37 ? 25.317 41.649 14.559 1.00 76.97 37 GLY B N 1
ATOM 3153 C CA . GLY B 1 37 ? 24.784 42.452 13.432 1.00 73.00 37 GLY B CA 1
ATOM 3154 C C . GLY B 1 37 ? 25.613 42.374 12.152 1.00 72.44 37 GLY B C 1
ATOM 3155 O O . GLY B 1 37 ? 25.239 43.072 11.183 1.00 71.59 37 GLY B O 1
ATOM 3156 N N . LYS B 1 38 ? 26.675 41.556 12.113 1.00 74.40 38 LYS B N 1
ATOM 3157 C CA . LYS B 1 38 ? 27.556 41.360 10.921 1.00 88.10 38 LYS B CA 1
ATOM 3158 C C . LYS B 1 38 ? 27.540 39.870 10.519 1.00 87.62 38 LYS B C 1
ATOM 3159 O O . LYS B 1 38 ? 28.025 39.057 11.332 1.00 89.41 38 LYS B O 1
ATOM 3165 N N . HIS B 1 39 ? 27.013 39.510 9.329 1.00 94.03 39 HIS B N 1
ATOM 3166 C CA . HIS B 1 39 ? 26.426 38.156 9.077 1.00 94.20 39 HIS B CA 1
ATOM 3167 C C . HIS B 1 39 ? 26.459 37.631 7.622 1.00 104.10 39 HIS B C 1
ATOM 3168 O O . HIS B 1 39 ? 26.003 36.471 7.435 1.00 118.12 39 HIS B O 1
ATOM 3175 N N . GLN B 1 40 ? 26.940 38.383 6.620 1.00 90.62 40 GLN B N 1
ATOM 3176 C CA . GLN B 1 40 ? 27.023 37.929 5.192 1.00 77.61 40 GLN B CA 1
ATOM 3177 C C . GLN B 1 40 ? 25.623 37.734 4.568 1.00 66.72 40 GLN B C 1
ATOM 3178 O O . GLN B 1 40 ? 25.549 36.948 3.594 1.00 59.45 40 GLN B O 1
ATOM 3184 N N . GLY B 1 41 ? 24.563 38.376 5.105 1.00 54.24 41 GLY B N 1
ATOM 3185 C CA . GLY B 1 41 ? 23.244 38.567 4.461 1.00 47.89 41 GLY B CA 1
ATOM 3186 C C . GLY B 1 41 ? 22.135 37.660 4.997 1.00 46.76 41 GLY B C 1
ATOM 3187 O O . GLY B 1 41 ? 20.963 37.895 4.674 1.00 38.69 41 GLY B O 1
ATOM 3188 N N . TYR B 1 42 ? 22.456 36.656 5.809 1.00 44.39 42 TYR B N 1
ATOM 3189 C CA . TYR B 1 42 ? 21.464 35.679 6.328 1.00 40.62 42 TYR B CA 1
ATOM 3190 C C . TYR B 1 42 ? 21.607 35.598 7.849 1.00 39.53 42 TYR B C 1
ATOM 3191 O O . TYR B 1 42 ? 22.756 35.556 8.348 1.00 34.70 42 TYR B O 1
ATOM 3200 N N . GLU B 1 43 ? 20.469 35.615 8.556 1.00 37.77 43 GLU B N 1
ATOM 3201 C CA . GLU B 1 43 ? 20.416 35.605 10.044 1.00 39.00 43 GLU B CA 1
ATOM 3202 C C . GLU B 1 43 ? 19.446 34.531 10.552 1.00 35.09 43 GLU B C 1
ATOM 3203 O O . GLU B 1 43 ? 19.783 33.894 11.559 1.00 37.77 43 GLU B O 1
ATOM 3209 N N . TYR B 1 44 ? 18.329 34.292 9.866 1.00 33.54 44 TYR B N 1
ATOM 3210 C CA . TYR B 1 44 ? 17.285 33.322 10.286 1.00 32.13 44 TYR B CA 1
ATOM 3211 C C . TYR B 1 44 ? 16.459 32.926 9.064 1.00 28.64 44 TYR B C 1
ATOM 3212 O O . TYR B 1 44 ? 15.952 33.814 8.338 1.00 31.55 44 TYR B O 1
ATOM 3221 N N . SER B 1 45 ? 16.270 31.626 8.848 1.00 28.55 45 SER B N 1
ATOM 3222 C CA . SER B 1 45 ? 15.733 31.112 7.557 1.00 28.87 45 SER B CA 1
ATOM 3223 C C . SER B 1 45 ? 14.327 31.669 7.287 1.00 29.99 45 SER B C 1
ATOM 3224 O O . SER B 1 45 ? 14.050 31.956 6.106 1.00 28.58 45 SER B O 1
ATOM 3227 N N . ARG B 1 46 ? 13.457 31.840 8.293 1.00 29.02 46 ARG B N 1
ATOM 3228 C CA . ARG B 1 46 ? 12.105 32.407 8.009 1.00 30.42 46 ARG B CA 1
ATOM 3229 C C . ARG B 1 46 ? 12.261 33.780 7.313 1.00 32.62 46 ARG B C 1
ATOM 3230 O O . ARG B 1 46 ? 11.493 34.054 6.369 1.00 31.18 46 ARG B O 1
ATOM 3238 N N . THR B 1 47 ? 13.236 34.616 7.719 1.00 33.77 47 THR B N 1
ATOM 3239 C CA . THR B 1 47 ? 13.403 36.007 7.197 1.00 32.01 47 THR B CA 1
ATOM 3240 C C . THR B 1 47 ? 14.042 35.969 5.804 1.00 30.10 47 THR B C 1
ATOM 3241 O O . THR B 1 47 ? 13.670 36.758 4.911 1.00 28.37 47 THR B O 1
ATOM 3245 N N . GLY B 1 48 ? 14.986 35.062 5.638 1.00 27.71 48 GLY B N 1
ATOM 3246 C CA . GLY B 1 48 ? 15.712 34.853 4.387 1.00 27.31 48 GLY B CA 1
ATOM 3247 C C . GLY B 1 48 ? 16.474 33.544 4.463 1.00 26.86 48 GLY B C 1
ATOM 3248 O O . GLY B 1 48 ? 17.073 33.292 5.509 1.00 30.91 48 GLY B O 1
ATOM 3249 N N . ASN B 1 49 ? 16.318 32.695 3.446 1.00 28.47 49 ASN B N 1
ATOM 3250 C CA . ASN B 1 49 ? 17.113 31.463 3.245 1.00 27.44 49 ASN B CA 1
ATOM 3251 C C . ASN B 1 49 ? 17.727 31.530 1.846 1.00 24.65 49 ASN B C 1
ATOM 3252 O O . ASN B 1 49 ? 17.020 31.821 0.900 1.00 27.23 49 ASN B O 1
ATOM 3257 N N . PRO B 1 50 ? 19.032 31.235 1.643 1.00 25.60 50 PRO B N 1
ATOM 3258 C CA . PRO B 1 50 ? 19.684 31.479 0.357 1.00 25.63 50 PRO B CA 1
ATOM 3259 C C . PRO B 1 50 ? 19.099 30.658 -0.794 1.00 25.30 50 PRO B C 1
ATOM 3260 O O . PRO B 1 50 ? 18.900 31.194 -1.874 1.00 25.66 50 PRO B O 1
ATOM 3264 N N . THR B 1 51 ? 18.734 29.396 -0.565 1.00 26.40 51 THR B N 1
ATOM 3265 C CA . THR B 1 51 ? 18.007 28.624 -1.612 1.00 24.96 51 THR B CA 1
ATOM 3266 C C . THR B 1 51 ? 16.698 29.339 -1.976 1.00 24.62 51 THR B C 1
ATOM 3267 O O . THR B 1 51 ? 16.452 29.530 -3.147 1.00 26.49 51 THR B O 1
ATOM 3271 N N . ARG B 1 52 ? 15.871 29.692 -0.999 1.00 26.31 52 ARG B N 1
ATOM 3272 C CA . ARG B 1 52 ? 14.603 30.427 -1.258 1.00 25.49 52 ARG B CA 1
ATOM 3273 C C . ARG B 1 52 ? 14.908 31.775 -1.928 1.00 26.73 52 ARG B C 1
ATOM 3274 O O . ARG B 1 52 ? 14.114 32.210 -2.775 1.00 28.32 52 ARG B O 1
ATOM 3282 N N . ALA B 1 53 ? 16.024 32.421 -1.565 1.00 28.49 53 ALA B N 1
ATOM 3283 C CA . ALA B 1 53 ? 16.409 33.749 -2.098 1.00 29.72 53 ALA B CA 1
ATOM 3284 C C . ALA B 1 53 ? 16.666 33.643 -3.609 1.00 30.35 53 ALA B C 1
ATOM 3285 O O . ALA B 1 53 ? 16.227 34.541 -4.354 1.00 27.93 53 ALA B O 1
ATOM 3287 N N . ALA B 1 54 ? 17.325 32.564 -4.058 1.00 30.48 54 ALA B N 1
ATOM 3288 C CA . ALA B 1 54 ? 17.624 32.296 -5.485 1.00 26.86 54 ALA B CA 1
ATOM 3289 C C . ALA B 1 54 ? 16.309 32.136 -6.241 1.00 27.52 54 ALA B C 1
ATOM 3290 O O . ALA B 1 54 ? 16.164 32.758 -7.297 1.00 34.00 54 ALA B O 1
ATOM 3292 N N . LEU B 1 55 ? 15.381 31.329 -5.733 1.00 27.91 55 LEU B N 1
ATOM 3293 C CA . LEU B 1 55 ? 14.039 31.151 -6.357 1.00 27.74 55 LEU B CA 1
ATOM 3294 C C . LEU B 1 55 ? 13.255 32.481 -6.401 1.00 26.48 55 LEU B C 1
ATOM 3295 O O . LEU B 1 55 ? 12.621 32.755 -7.417 1.00 26.33 55 LEU B O 1
ATOM 3300 N N . GLU B 1 56 ? 13.286 33.264 -5.335 1.00 29.02 56 GLU B N 1
ATOM 3301 C CA . GLU B 1 56 ? 12.533 34.551 -5.243 1.00 31.25 56 GLU B CA 1
ATOM 3302 C C . GLU B 1 56 ? 13.098 35.539 -6.276 1.00 30.05 56 GLU B C 1
ATOM 3303 O O . GLU B 1 56 ? 12.326 36.167 -6.973 1.00 33.05 56 GLU B O 1
ATOM 3309 N N . GLU B 1 57 ? 14.418 35.620 -6.390 1.00 32.73 57 GLU B N 1
ATOM 3310 C CA . GLU B 1 57 ? 15.118 36.402 -7.441 1.00 35.79 57 GLU B CA 1
ATOM 3311 C C . GLU B 1 57 ? 14.736 35.870 -8.841 1.00 34.77 57 GLU B C 1
ATOM 3312 O O . GLU B 1 57 ? 14.279 36.651 -9.681 1.00 34.23 57 GLU B O 1
ATOM 3318 N N . MET B 1 58 ? 14.839 34.564 -9.078 1.00 33.30 58 MET B N 1
ATOM 3319 C CA . MET B 1 58 ? 14.547 33.961 -10.401 1.00 30.86 58 MET B CA 1
ATOM 3320 C C . MET B 1 58 ? 13.147 34.373 -10.857 1.00 29.56 58 MET B C 1
ATOM 3321 O O . MET B 1 58 ? 13.023 34.807 -12.009 1.00 31.83 58 MET B O 1
ATOM 3326 N N . ILE B 1 59 ? 12.121 34.202 -10.031 1.00 25.99 59 ILE B N 1
ATOM 3327 C CA . ILE B 1 59 ? 10.730 34.479 -10.488 1.00 26.81 59 ILE B CA 1
ATOM 3328 C C . ILE B 1 59 ? 10.579 35.992 -10.664 1.00 26.88 59 ILE B C 1
ATOM 3329 O O . ILE B 1 59 ? 9.926 36.394 -11.611 1.00 27.81 59 ILE B O 1
ATOM 3334 N N . ALA B 1 60 ? 11.180 36.804 -9.803 1.00 29.30 60 ALA B N 1
ATOM 3335 C CA . ALA B 1 60 ? 11.213 38.272 -10.013 1.00 31.49 60 ALA B CA 1
ATOM 3336 C C . ALA B 1 60 ? 11.801 38.591 -11.408 1.00 31.74 60 ALA B C 1
ATOM 3337 O O . ALA B 1 60 ? 11.164 39.350 -12.167 1.00 33.90 60 ALA B O 1
ATOM 3339 N N . VAL B 1 61 ? 12.943 37.993 -11.773 1.00 34.89 61 VAL B N 1
ATOM 3340 C CA . VAL B 1 61 ? 13.590 38.149 -13.109 1.00 36.42 61 VAL B CA 1
ATOM 3341 C C . VAL B 1 61 ? 12.577 37.808 -14.211 1.00 36.28 61 VAL B C 1
ATOM 3342 O O . VAL B 1 61 ? 12.317 38.667 -15.054 1.00 34.55 61 VAL B O 1
ATOM 3346 N N . LEU B 1 62 ? 12.029 36.590 -14.203 1.00 31.88 62 LEU B N 1
ATOM 3347 C CA . LEU B 1 62 ? 11.159 36.074 -15.280 1.00 29.81 62 LEU B CA 1
ATOM 3348 C C . LEU B 1 62 ? 9.925 36.976 -15.425 1.00 32.48 62 LEU B C 1
ATOM 3349 O O . LEU B 1 62 ? 9.371 36.978 -16.519 1.00 29.58 62 LEU B O 1
ATOM 3354 N N . GLU B 1 63 ? 9.490 37.683 -14.377 1.00 30.44 63 GLU B N 1
ATOM 3355 C CA . GLU B 1 63 ? 8.271 38.540 -14.443 1.00 30.30 63 GLU B CA 1
ATOM 3356 C C . GLU B 1 63 ? 8.654 40.024 -14.559 1.00 31.30 63 GLU B C 1
ATOM 3357 O O . GLU B 1 63 ? 7.735 40.861 -14.481 1.00 29.14 63 GLU B O 1
ATOM 3363 N N . ASN B 1 64 ? 9.947 40.339 -14.713 1.00 33.38 64 ASN B N 1
ATOM 3364 C CA . ASN B 1 64 ? 10.479 41.728 -14.858 1.00 36.70 64 ASN B CA 1
ATOM 3365 C C . ASN B 1 64 ? 10.011 42.557 -13.662 1.00 32.30 64 ASN B C 1
ATOM 3366 O O . ASN B 1 64 ? 9.438 43.645 -13.856 1.00 37.93 64 ASN B O 1
ATOM 3371 N N . GLY B 1 65 ? 10.237 42.044 -12.460 1.00 34.75 65 GLY B N 1
ATOM 3372 C CA . GLY B 1 65 ? 9.726 42.616 -11.208 1.00 34.91 65 GLY B CA 1
ATOM 3373 C C . GLY B 1 65 ? 10.843 43.049 -10.278 1.00 36.46 65 GLY B C 1
ATOM 3374 O O . GLY B 1 65 ? 12.015 42.708 -10.535 1.00 29.32 65 GLY B O 1
ATOM 3375 N N . HIS B 1 66 ? 10.474 43.767 -9.214 1.00 35.02 66 HIS B N 1
ATOM 3376 C CA . HIS B 1 66 ? 11.399 44.349 -8.207 1.00 33.12 66 HIS B CA 1
ATOM 3377 C C . HIS B 1 66 ? 11.933 43.246 -7.288 1.00 29.03 66 HIS B C 1
ATOM 3378 O O . HIS B 1 66 ? 13.098 43.263 -6.954 1.00 26.21 66 HIS B O 1
ATOM 3385 N N . ALA B 1 67 ? 11.060 42.379 -6.792 1.00 29.61 67 ALA B N 1
ATOM 3386 C CA . ALA B 1 67 ? 11.437 41.328 -5.817 1.00 28.87 67 ALA B CA 1
ATOM 3387 C C . ALA B 1 67 ? 10.365 40.244 -5.817 1.00 28.18 67 ALA B C 1
ATOM 3388 O O . ALA B 1 67 ? 9.201 40.533 -6.223 1.00 26.77 67 ALA B O 1
ATOM 3390 N N . GLY B 1 68 ? 10.798 39.038 -5.465 1.00 27.09 68 GLY B N 1
ATOM 3391 C CA . GLY B 1 68 ? 9.936 37.848 -5.378 1.00 29.86 68 GLY B CA 1
ATOM 3392 C C . GLY B 1 68 ? 9.850 37.326 -3.956 1.00 30.61 68 GLY B C 1
ATOM 3393 O O . GLY B 1 68 ? 10.781 37.585 -3.121 1.00 27.90 68 GLY B O 1
ATOM 3394 N N . PHE B 1 69 ? 8.774 36.584 -3.698 1.00 28.21 69 PHE B N 1
ATOM 3395 C CA . PHE B 1 69 ? 8.450 36.010 -2.385 1.00 27.17 69 PHE B CA 1
ATOM 3396 C C . PHE B 1 69 ? 7.892 34.606 -2.617 1.00 25.81 69 PHE B C 1
ATOM 3397 O O . PHE B 1 69 ? 6.993 34.473 -3.419 1.00 28.82 69 PHE B O 1
ATOM 3405 N N . ALA B 1 70 ? 8.454 33.613 -1.937 1.00 26.89 70 ALA B N 1
ATOM 3406 C CA . ALA B 1 70 ? 8.060 32.188 -2.004 1.00 28.90 70 ALA B CA 1
ATOM 3407 C C . ALA B 1 70 ? 7.275 31.764 -0.754 1.00 27.61 70 ALA B C 1
ATOM 3408 O O . ALA B 1 70 ? 7.781 31.933 0.405 1.00 26.71 70 ALA B O 1
ATOM 3410 N N . PHE B 1 71 ? 6.139 31.101 -0.984 1.00 28.85 71 PHE B N 1
ATOM 3411 C CA . PHE B 1 71 ? 5.191 30.652 0.068 1.00 28.06 71 PHE B CA 1
ATOM 3412 C C . PHE B 1 71 ? 4.960 29.137 -0.077 1.00 27.57 71 PHE B C 1
ATOM 3413 O O . PHE B 1 71 ? 5.300 28.557 -1.112 1.00 23.96 71 PHE B O 1
ATOM 3421 N N . GLY B 1 72 ? 4.422 28.503 0.956 1.00 26.58 72 GLY B N 1
ATOM 3422 C CA . GLY B 1 72 ? 4.306 27.030 1.055 1.00 28.95 72 GLY B CA 1
ATOM 3423 C C . GLY B 1 72 ? 3.230 26.491 0.140 1.00 29.37 72 GLY B C 1
ATOM 3424 O O . GLY B 1 72 ? 3.074 25.258 0.105 1.00 35.42 72 GLY B O 1
ATOM 3425 N N . SER B 1 73 ? 2.495 27.390 -0.522 1.00 28.78 73 SER B N 1
ATOM 3426 C CA . SER B 1 73 ? 1.351 27.091 -1.420 1.00 30.90 73 SER B CA 1
ATOM 3427 C C . SER B 1 73 ? 0.892 28.369 -2.132 1.00 31.32 73 SER B C 1
ATOM 3428 O O . SER B 1 73 ? 1.100 29.508 -1.584 1.00 34.34 73 SER B O 1
ATOM 3431 N N . GLY B 1 74 ? 0.334 28.184 -3.326 1.00 31.22 74 GLY B N 1
ATOM 3432 C CA . GLY B 1 74 ? -0.478 29.177 -4.041 1.00 33.96 74 GLY B CA 1
ATOM 3433 C C . GLY B 1 74 ? -1.409 29.910 -3.097 1.00 33.08 74 GLY B C 1
ATOM 3434 O O . GLY B 1 74 ? -1.420 31.150 -3.153 1.00 31.51 74 GLY B O 1
ATOM 3435 N N . MET B 1 75 ? -2.153 29.189 -2.246 1.00 36.62 75 MET B N 1
ATOM 3436 C CA . MET B 1 75 ? -3.107 29.812 -1.268 1.00 32.76 75 MET B CA 1
ATOM 3437 C C . MET B 1 75 ? -2.365 30.688 -0.261 1.00 32.37 75 MET B C 1
ATOM 3438 O O . MET B 1 75 ? -2.919 31.738 0.105 1.00 30.06 75 MET B O 1
ATOM 3443 N N . ALA B 1 76 ? -1.154 30.316 0.166 1.00 29.73 76 ALA B N 1
ATOM 3444 C CA . ALA B 1 76 ? -0.372 31.153 1.108 1.00 27.22 76 ALA B CA 1
ATOM 3445 C C . ALA B 1 76 ? 0.050 32.436 0.396 1.00 27.22 76 ALA B C 1
ATOM 3446 O O . ALA B 1 76 ? 0.033 33.512 1.042 1.00 25.86 76 ALA B O 1
ATOM 3448 N N . ALA B 1 77 ? 0.378 32.346 -0.893 1.00 28.94 77 ALA B N 1
ATOM 3449 C CA . ALA B 1 77 ? 0.792 33.496 -1.724 1.00 26.75 77 ALA B CA 1
ATOM 3450 C C . ALA B 1 77 ? -0.374 34.484 -1.877 1.00 30.26 77 ALA B C 1
ATOM 3451 O O . ALA B 1 77 ? -0.156 35.680 -1.693 1.00 22.97 77 ALA B O 1
ATOM 3453 N N . ILE B 1 78 ? -1.569 33.992 -2.179 1.00 29.97 78 ILE B N 1
ATOM 3454 C CA . ILE B 1 78 ? -2.790 34.835 -2.350 1.00 32.88 78 ILE B CA 1
ATOM 3455 C C . ILE B 1 78 ? -3.140 35.461 -0.997 1.00 36.81 78 ILE B C 1
ATOM 3456 O O . ILE B 1 78 ? -3.274 36.711 -0.920 1.00 34.71 78 ILE B O 1
ATOM 3461 N N . THR B 1 79 ? -3.173 34.642 0.057 1.00 36.62 79 THR B N 1
ATOM 3462 C CA . THR B 1 79 ? -3.461 35.099 1.435 1.00 34.72 79 THR B CA 1
ATOM 3463 C C . THR B 1 79 ? -2.456 36.200 1.820 1.00 36.27 79 THR B C 1
ATOM 3464 O O . THR B 1 79 ? -2.906 37.295 2.245 1.00 29.66 79 THR B O 1
ATOM 3468 N N . ALA B 1 80 ? -1.146 35.954 1.704 1.00 28.16 80 ALA B N 1
ATOM 3469 C CA . ALA B 1 80 ? -0.138 36.955 2.103 1.00 29.12 80 ALA B CA 1
ATOM 3470 C C . ALA B 1 80 ? -0.393 38.265 1.338 1.00 30.85 80 ALA B C 1
ATOM 3471 O O . ALA B 1 80 ? -0.356 39.351 1.961 1.00 33.94 80 ALA B O 1
ATOM 3473 N N . THR B 1 81 ? -0.696 38.178 0.046 1.00 33.43 81 THR B N 1
ATOM 3474 C CA . THR B 1 81 ? -0.923 39.344 -0.842 1.00 32.31 81 THR B CA 1
ATOM 3475 C C . THR B 1 81 ? -2.155 40.132 -0.374 1.00 33.49 81 THR B C 1
ATOM 3476 O O . THR B 1 81 ? -2.032 41.377 -0.176 1.00 27.90 81 THR B O 1
ATOM 3480 N N . ILE B 1 82 ? -3.292 39.459 -0.173 1.00 31.26 82 ILE B N 1
ATOM 3481 C CA . ILE B 1 82 ? -4.535 40.148 0.291 1.00 34.79 82 ILE B CA 1
ATOM 3482 C C . ILE B 1 82 ? -4.332 40.692 1.717 1.00 35.81 82 ILE B C 1
ATOM 3483 O O . ILE B 1 82 ? -4.981 41.717 2.061 1.00 31.36 82 ILE B O 1
ATOM 3488 N N . MET B 1 83 ? -3.429 40.104 2.506 1.00 31.81 83 MET B N 1
ATOM 3489 C CA . MET B 1 83 ? -3.142 40.594 3.884 1.00 36.12 83 MET B CA 1
ATOM 3490 C C . MET B 1 83 ? -2.277 41.867 3.857 1.00 35.63 83 MET B C 1
ATOM 3491 O O . MET B 1 83 ? -2.020 42.422 4.950 1.00 30.26 83 MET B O 1
ATOM 3496 N N . LEU B 1 84 ? -1.875 42.341 2.672 1.00 37.55 84 LEU B N 1
ATOM 3497 C CA . LEU B 1 84 ? -1.241 43.682 2.529 1.00 36.47 84 LEU B CA 1
ATOM 3498 C C . LEU B 1 84 ? -2.291 44.735 2.879 1.00 37.31 84 LEU B C 1
ATOM 3499 O O . LEU B 1 84 ? -1.888 45.860 3.239 1.00 35.83 84 LEU B O 1
ATOM 3504 N N . PHE B 1 85 ? -3.570 44.382 2.697 1.00 34.86 85 PHE B N 1
ATOM 3505 C CA . PHE B 1 85 ? -4.732 45.273 2.947 1.00 38.55 85 PHE B CA 1
ATOM 3506 C C . PHE B 1 85 ? -5.156 45.106 4.407 1.00 39.51 85 PHE B C 1
ATOM 3507 O O . PHE B 1 85 ? -4.633 44.207 5.093 1.00 39.60 85 PHE B O 1
ATOM 3515 N N . SER B 1 86 ? -6.021 46.000 4.889 1.00 39.25 86 SER B N 1
ATOM 3516 C CA . SER B 1 86 ? -6.513 46.041 6.293 1.00 38.58 86 SER B CA 1
ATOM 3517 C C . SER B 1 86 ? -8.048 46.144 6.309 1.00 38.31 86 SER B C 1
ATOM 3518 O O . SER B 1 86 ? -8.624 46.424 5.253 1.00 38.09 86 SER B O 1
ATOM 3521 N N . LYS B 1 87 ? -8.663 45.872 7.465 1.00 37.75 87 LYS B N 1
ATOM 3522 C CA . LYS B 1 87 ? -10.128 45.943 7.717 1.00 43.40 87 LYS B CA 1
ATOM 3523 C C . LYS B 1 87 ? -10.648 47.246 7.098 1.00 38.29 87 LYS B C 1
ATOM 3524 O O . LYS B 1 87 ? -9.955 48.256 7.234 1.00 37.01 87 LYS B O 1
ATOM 3530 N N . GLY B 1 88 ? -11.764 47.189 6.373 1.00 39.31 88 GLY B N 1
ATOM 3531 C CA . GLY B 1 88 ? -12.387 48.347 5.698 1.00 40.07 88 GLY B CA 1
ATOM 3532 C C . GLY B 1 88 ? -11.750 48.668 4.352 1.00 46.05 88 GLY B C 1
ATOM 3533 O O . GLY B 1 88 ? -12.127 49.686 3.777 1.00 45.46 88 GLY B O 1
ATOM 3534 N N . ASP B 1 89 ? -10.785 47.878 3.871 1.00 40.48 89 ASP B N 1
ATOM 3535 C CA . ASP B 1 89 ? -10.312 47.940 2.461 1.00 39.60 89 ASP B CA 1
ATOM 3536 C C . ASP B 1 89 ? -11.242 47.062 1.610 1.00 37.41 89 ASP B C 1
ATOM 3537 O O . ASP B 1 89 ? -11.819 46.090 2.156 1.00 41.58 89 ASP B O 1
ATOM 3542 N N . HIS B 1 90 ? -11.382 47.403 0.328 1.00 35.79 90 HIS B N 1
ATOM 3543 C CA . HIS B 1 90 ? -12.268 46.740 -0.668 1.00 37.71 90 HIS B CA 1
ATOM 3544 C C . HIS B 1 90 ? -11.440 46.259 -1.851 1.00 36.32 90 HIS B C 1
ATOM 3545 O O . HIS B 1 90 ? -10.665 47.087 -2.411 1.00 36.82 90 HIS B O 1
ATOM 3552 N N . VAL B 1 91 ? -11.583 44.988 -2.230 1.00 36.70 91 VAL B N 1
ATOM 3553 C CA . VAL B 1 91 ? -10.937 44.475 -3.474 1.00 39.43 91 VAL B CA 1
ATOM 3554 C C . VAL B 1 91 ? -12.015 44.011 -4.461 1.00 39.16 91 VAL B C 1
ATOM 3555 O O . VAL B 1 91 ? -12.960 43.292 -4.040 1.00 33.47 91 VAL B O 1
ATOM 3559 N N . ILE B 1 92 ? -11.827 44.390 -5.732 1.00 35.67 92 ILE B N 1
ATOM 3560 C CA . ILE B 1 92 ? -12.637 43.905 -6.881 1.00 39.68 92 ILE B CA 1
ATOM 3561 C C . ILE B 1 92 ? -11.927 42.667 -7.431 1.00 40.39 92 ILE B C 1
ATOM 3562 O O . ILE B 1 92 ? -10.709 42.759 -7.683 1.00 34.92 92 ILE B O 1
ATOM 3567 N N . LEU B 1 93 ? -12.643 41.552 -7.583 1.00 39.22 93 LEU B N 1
ATOM 3568 C CA . LEU B 1 93 ? -12.060 40.301 -8.131 1.00 42.69 93 LEU B CA 1
ATOM 3569 C C . LEU B 1 93 ? -12.810 39.884 -9.389 1.00 43.88 93 LEU B C 1
ATOM 3570 O O . LEU B 1 93 ? -14.033 40.104 -9.455 1.00 47.27 93 LEU B O 1
ATOM 3575 N N . THR B 1 94 ? -12.096 39.237 -10.310 1.00 39.93 94 THR B N 1
ATOM 3576 C CA . THR B 1 94 ? -12.680 38.440 -11.413 1.00 40.66 94 THR B CA 1
ATOM 3577 C C . THR B 1 94 ? -13.703 37.473 -10.795 1.00 42.73 94 THR B C 1
ATOM 3578 O O . THR B 1 94 ? -13.379 36.841 -9.771 1.00 41.81 94 THR B O 1
ATOM 3582 N N . ASP B 1 95 ? -14.892 37.372 -11.389 1.00 45.35 95 ASP B N 1
ATOM 3583 C CA . ASP B 1 95 ? -16.067 36.663 -10.810 1.00 52.14 95 ASP B CA 1
ATOM 3584 C C . ASP B 1 95 ? -15.846 35.146 -10.828 1.00 51.41 95 ASP B C 1
ATOM 3585 O O . ASP B 1 95 ? -16.326 34.502 -9.905 1.00 55.19 95 ASP B O 1
ATOM 3590 N N . ASP B 1 96 ? -15.170 34.579 -11.827 1.00 51.73 96 ASP B N 1
ATOM 3591 C CA . ASP B 1 96 ? -14.946 33.108 -11.866 1.00 57.03 96 ASP B CA 1
ATOM 3592 C C . ASP B 1 96 ? -13.482 32.830 -11.506 1.00 53.66 96 ASP B C 1
ATOM 3593 O O . ASP B 1 96 ? -12.858 31.956 -12.154 1.00 50.99 96 ASP B O 1
ATOM 3598 N N . VAL B 1 97 ? -12.956 33.538 -10.496 1.00 51.45 97 VAL B N 1
ATOM 3599 C CA . VAL B 1 97 ? -11.638 33.187 -9.888 1.00 55.57 97 VAL B CA 1
ATOM 3600 C C . VAL B 1 97 ? -11.724 31.737 -9.404 1.00 56.11 97 VAL B C 1
ATOM 3601 O O . VAL B 1 97 ? -12.843 31.277 -9.077 1.00 53.24 97 VAL B O 1
ATOM 3605 N N . TYR B 1 98 ? -10.556 31.092 -9.381 1.00 52.84 98 TYR B N 1
ATOM 3606 C CA . TYR B 1 98 ? -10.254 29.746 -8.838 1.00 56.62 98 TYR B CA 1
ATOM 3607 C C . TYR B 1 98 ? -11.004 29.552 -7.506 1.00 54.28 98 TYR B C 1
ATOM 3608 O O . TYR B 1 98 ? -11.122 30.519 -6.740 1.00 45.27 98 TYR B O 1
ATOM 3617 N N . GLY B 1 99 ? -11.543 28.348 -7.272 1.00 47.29 99 GLY B N 1
ATOM 3618 C CA . GLY B 1 99 ? -12.329 27.986 -6.081 1.00 41.26 99 GLY B CA 1
ATOM 3619 C C . GLY B 1 99 ? -11.617 28.322 -4.782 1.00 41.47 99 GLY B C 1
ATOM 3620 O O . GLY B 1 99 ? -12.244 28.972 -3.917 1.00 42.44 99 GLY B O 1
ATOM 3621 N N . GLY B 1 100 ? -10.359 27.893 -4.628 1.00 40.44 100 GLY B N 1
ATOM 3622 C CA . GLY B 1 100 ? -9.537 28.146 -3.424 1.00 36.94 100 GLY B CA 1
ATOM 3623 C C . GLY B 1 100 ? -9.424 29.635 -3.105 1.00 35.74 100 GLY B C 1
ATOM 3624 O O . GLY B 1 100 ? -9.483 29.989 -1.909 1.00 36.55 100 GLY B O 1
ATOM 3625 N N . THR B 1 101 ? -9.288 30.471 -4.136 1.00 33.45 101 THR B N 1
ATOM 3626 C CA . THR B 1 101 ? -9.276 31.957 -4.052 1.00 38.22 101 THR B CA 1
ATOM 3627 C C . THR B 1 101 ? -10.658 32.418 -3.573 1.00 38.53 101 THR B C 1
ATOM 3628 O O . THR B 1 101 ? -10.723 33.274 -2.694 1.00 35.59 101 THR B O 1
ATOM 3632 N N . TYR B 1 102 ? -11.731 31.848 -4.114 1.00 41.56 102 TYR B N 1
ATOM 3633 C CA . TYR B 1 102 ? -13.109 32.261 -3.745 1.00 42.04 102 TYR B CA 1
ATOM 3634 C C . TYR B 1 102 ? -13.243 32.068 -2.239 1.00 39.68 102 TYR B C 1
ATOM 3635 O O . TYR B 1 102 ? -13.803 32.927 -1.539 1.00 39.10 102 TYR B O 1
ATOM 3644 N N . ARG B 1 103 ? -12.732 30.929 -1.780 1.00 38.71 103 ARG B N 1
ATOM 3645 C CA . ARG B 1 103 ? -12.934 30.457 -0.405 1.00 40.45 103 ARG B CA 1
ATOM 3646 C C . ARG B 1 103 ? -12.156 31.383 0.527 1.00 41.74 103 ARG B C 1
ATOM 3647 O O . ARG B 1 103 ? -12.743 31.806 1.519 1.00 42.31 103 ARG B O 1
ATOM 3655 N N . VAL B 1 104 ? -10.910 31.739 0.207 1.00 40.59 104 VAL B N 1
ATOM 3656 C CA . VAL B 1 104 ? -10.080 32.556 1.135 1.00 41.20 104 VAL B CA 1
ATOM 3657 C C . VAL B 1 104 ? -10.707 33.952 1.248 1.00 39.45 104 VAL B C 1
ATOM 3658 O O . VAL B 1 104 ? -10.748 34.468 2.380 1.00 35.24 104 VAL B O 1
ATOM 3662 N N . ILE B 1 105 ? -11.193 34.521 0.142 1.00 36.68 105 ILE B N 1
ATOM 3663 C CA . ILE B 1 105 ? -11.878 35.855 0.137 1.00 42.26 105 ILE B CA 1
ATOM 3664 C C . ILE B 1 105 ? -13.179 35.790 0.956 1.00 40.43 105 ILE B C 1
ATOM 3665 O O . ILE B 1 105 ? -13.384 36.690 1.803 1.00 38.97 105 ILE B O 1
ATOM 3670 N N . THR B 1 106 ? -14.010 34.766 0.753 1.00 37.15 106 THR B N 1
ATOM 3671 C CA . THR B 1 106 ? -15.408 34.774 1.245 1.00 39.68 106 THR B CA 1
ATOM 3672 C C . THR B 1 106 ? -15.569 34.054 2.592 1.00 42.02 106 THR B C 1
ATOM 3673 O O . THR B 1 106 ? -16.579 34.342 3.249 1.00 42.10 106 THR B O 1
ATOM 3677 N N . LYS B 1 107 ? -14.676 33.138 2.995 1.00 38.87 107 LYS B N 1
ATOM 3678 C CA . LYS B 1 107 ? -14.836 32.381 4.271 1.00 36.54 107 LYS B CA 1
ATOM 3679 C C . LYS B 1 107 ? -13.727 32.718 5.282 1.00 36.69 107 LYS B C 1
ATOM 3680 O O . LYS B 1 107 ? -13.929 32.428 6.472 1.00 37.89 107 LYS B O 1
ATOM 3686 N N . VAL B 1 108 ? -12.597 33.295 4.860 1.00 35.06 108 VAL B N 1
ATOM 3687 C CA . VAL B 1 108 ? -11.490 33.636 5.798 1.00 36.43 108 VAL B CA 1
ATOM 3688 C C . VAL B 1 108 ? -11.412 35.162 5.922 1.00 36.72 108 VAL B C 1
ATOM 3689 O O . VAL B 1 108 ? -11.665 35.663 7.016 1.00 40.79 108 VAL B O 1
ATOM 3693 N N . LEU B 1 109 ? -11.087 35.861 4.841 1.00 33.42 109 LEU B N 1
ATOM 3694 C CA . LEU B 1 109 ? -10.597 37.264 4.883 1.00 36.32 109 LEU B CA 1
ATOM 3695 C C . LEU B 1 109 ? -11.778 38.231 5.085 1.00 37.87 109 LEU B C 1
ATOM 3696 O O . LEU B 1 109 ? -11.563 39.375 5.541 1.00 40.95 109 LEU B O 1
ATOM 3701 N N . ASN B 1 110 ? -12.997 37.781 4.810 1.00 35.58 110 ASN B N 1
ATOM 3702 C CA . ASN B 1 110 ? -14.224 38.528 5.190 1.00 35.00 110 ASN B CA 1
ATOM 3703 C C . ASN B 1 110 ? -14.289 38.722 6.712 1.00 35.87 110 ASN B C 1
ATOM 3704 O O . ASN B 1 110 ? -14.827 39.749 7.128 1.00 38.61 110 ASN B O 1
ATOM 3709 N N . ARG B 1 111 ? -13.754 37.779 7.505 1.00 32.60 111 ARG B N 1
ATOM 3710 C CA . ARG B 1 111 ? -13.832 37.786 8.986 1.00 31.61 111 ARG B CA 1
ATOM 3711 C C . ARG B 1 111 ? -12.821 38.793 9.512 1.00 32.66 111 ARG B C 1
ATOM 3712 O O . ARG B 1 111 ? -12.852 39.043 10.708 1.00 34.70 111 ARG B O 1
ATOM 3720 N N . PHE B 1 112 ? -11.956 39.319 8.645 1.00 34.77 112 PHE B N 1
ATOM 3721 C CA . PHE B 1 112 ? -10.849 40.234 9.012 1.00 36.45 112 PHE B CA 1
ATOM 3722 C C . PHE B 1 112 ? -11.133 41.618 8.432 1.00 36.13 112 PHE B C 1
ATOM 3723 O O . PHE B 1 112 ? -10.189 42.443 8.429 1.00 38.41 112 PHE B O 1
ATOM 3731 N N . GLY B 1 113 ? -12.393 41.885 8.043 1.00 38.97 113 GLY B N 1
ATOM 3732 C CA . GLY B 1 113 ? -12.868 43.224 7.630 1.00 37.30 113 GLY B CA 1
ATOM 3733 C C . GLY B 1 113 ? -12.489 43.584 6.199 1.00 38.44 113 GLY B C 1
ATOM 3734 O O . GLY B 1 113 ? -12.701 44.774 5.786 1.00 37.29 113 GLY B O 1
ATOM 3735 N N . ILE B 1 114 ? -11.939 42.640 5.434 1.00 41.22 114 ILE B N 1
ATOM 3736 C CA . ILE B 1 114 ? -11.592 42.891 4.005 1.00 42.74 114 ILE B CA 1
ATOM 3737 C C . ILE B 1 114 ? -12.850 42.612 3.182 1.00 39.62 114 ILE B C 1
ATOM 3738 O O . ILE B 1 114 ? -13.401 41.500 3.288 1.00 35.29 114 ILE B O 1
ATOM 3743 N N . GLU B 1 115 ? -13.294 43.635 2.451 1.00 35.73 115 GLU B N 1
ATOM 3744 C CA . GLU B 1 115 ? -14.544 43.617 1.665 1.00 40.23 115 GLU B CA 1
ATOM 3745 C C . GLU B 1 115 ? -14.196 43.250 0.225 1.00 35.56 115 GLU B C 1
ATOM 3746 O O . GLU B 1 115 ? -13.045 43.438 -0.182 1.00 40.00 115 GLU B O 1
ATOM 3752 N N . HIS B 1 116 ? -15.159 42.714 -0.504 1.00 36.96 116 HIS B N 1
ATOM 3753 C CA . HIS B 1 116 ? -14.972 42.305 -1.910 1.00 36.73 116 HIS B CA 1
ATOM 3754 C C . HIS B 1 116 ? -16.230 42.536 -2.730 1.00 43.27 116 HIS B C 1
ATOM 3755 O O . HIS B 1 116 ? -17.336 42.461 -2.171 1.00 38.21 116 HIS B O 1
ATOM 3762 N N . THR B 1 117 ? -16.027 42.724 -4.031 1.00 42.67 117 THR B N 1
ATOM 3763 C CA . THR B 1 117 ? -17.073 42.623 -5.066 1.00 41.36 117 THR B CA 1
ATOM 3764 C C . THR B 1 117 ? -16.548 41.730 -6.192 1.00 41.01 117 THR B C 1
ATOM 3765 O O . THR B 1 117 ? -15.466 42.036 -6.747 1.00 38.68 117 THR B O 1
ATOM 3769 N N . PHE B 1 118 ? -17.281 40.661 -6.492 1.00 39.22 118 PHE B N 1
ATOM 3770 C CA . PHE B 1 118 ? -17.085 39.819 -7.692 1.00 44.16 118 PHE B CA 1
ATOM 3771 C C . PHE B 1 118 ? -17.727 40.521 -8.899 1.00 49.48 118 PHE B C 1
ATOM 3772 O O . PHE B 1 118 ? -18.942 40.861 -8.857 1.00 48.87 118 PHE B O 1
ATOM 3780 N N . VAL B 1 119 ? -16.912 40.735 -9.938 1.00 46.92 119 VAL B N 1
ATOM 3781 C CA . VAL B 1 119 ? -17.270 41.452 -11.201 1.00 48.91 119 VAL B CA 1
ATOM 3782 C C . VAL B 1 119 ? -16.780 40.644 -12.406 1.00 48.41 119 VAL B C 1
ATOM 3783 O O . VAL B 1 119 ? -15.753 39.927 -12.285 1.00 44.34 119 VAL B O 1
ATOM 3787 N N . ASP B 1 120 ? -17.517 40.749 -13.510 1.00 49.84 120 ASP B N 1
ATOM 3788 C CA . ASP B 1 120 ? -17.096 40.337 -14.872 1.00 47.42 120 ASP B CA 1
ATOM 3789 C C . ASP B 1 120 ? -16.012 41.309 -15.334 1.00 44.04 120 ASP B C 1
ATOM 3790 O O . ASP B 1 120 ? -16.367 42.419 -15.807 1.00 45.24 120 ASP B O 1
ATOM 3795 N N . THR B 1 121 ? -14.747 40.930 -15.176 1.00 38.45 121 THR B N 1
ATOM 3796 C CA . THR B 1 121 ? -13.585 41.810 -15.472 1.00 40.83 121 THR B CA 1
ATOM 3797 C C . THR B 1 121 ? -13.366 41.930 -16.991 1.00 40.98 121 THR B C 1
ATOM 3798 O O . THR B 1 121 ? -12.506 42.740 -17.381 1.00 37.55 121 THR B O 1
ATOM 3802 N N . THR B 1 122 ? -14.122 41.189 -17.816 1.00 39.85 122 THR B N 1
ATOM 3803 C CA . THR B 1 122 ? -14.152 41.361 -19.303 1.00 44.26 122 THR B CA 1
ATOM 3804 C C . THR B 1 122 ? -14.945 42.622 -19.686 1.00 42.36 122 THR B C 1
ATOM 3805 O O . THR B 1 122 ? -14.952 42.963 -20.865 1.00 46.44 122 THR B O 1
ATOM 3809 N N . ASN B 1 123 ? -15.627 43.260 -18.735 1.00 47.81 123 ASN B N 1
ATOM 3810 C CA . ASN B 1 123 ? -16.492 44.453 -18.957 1.00 42.18 123 ASN B CA 1
ATOM 3811 C C . ASN B 1 123 ? -15.939 45.607 -18.122 1.00 42.02 123 ASN B C 1
ATOM 3812 O O . ASN B 1 123 ? -16.309 45.710 -16.928 1.00 45.91 123 ASN B O 1
ATOM 3817 N N . LEU B 1 124 ? -15.070 46.422 -18.720 1.00 42.07 124 LEU B N 1
ATOM 3818 C CA . LEU B 1 124 ? -14.360 47.551 -18.063 1.00 48.65 124 LEU B CA 1
ATOM 3819 C C . LEU B 1 124 ? -15.345 48.589 -17.484 1.00 53.57 124 LEU B C 1
ATOM 3820 O O . LEU B 1 124 ? -14.945 49.318 -16.551 1.00 54.41 124 LEU B O 1
ATOM 3825 N N . GLU B 1 125 ? -16.566 48.688 -18.017 1.00 55.21 125 GLU B N 1
ATOM 3826 C CA . GLU B 1 125 ? -17.614 49.594 -17.472 1.00 57.79 125 GLU B CA 1
ATOM 3827 C C . GLU B 1 125 ? -17.996 49.102 -16.073 1.00 53.15 125 GLU B C 1
ATOM 3828 O O . GLU B 1 125 ? -17.864 49.891 -15.115 1.00 47.23 125 GLU B O 1
ATOM 3834 N N . GLU B 1 126 ? -18.396 47.828 -15.978 1.00 52.34 126 GLU B N 1
ATOM 3835 C CA . GLU B 1 126 ? -18.824 47.138 -14.728 1.00 52.09 126 GLU B CA 1
ATOM 3836 C C . GLU B 1 126 ? -17.713 47.157 -13.668 1.00 46.84 126 GLU B C 1
ATOM 3837 O O . GLU B 1 126 ? -18.017 47.360 -12.502 1.00 47.18 126 GLU B O 1
ATOM 3843 N N . VAL B 1 127 ? -16.472 46.909 -14.057 1.00 48.28 127 VAL B N 1
ATOM 3844 C CA . VAL B 1 127 ? -15.300 47.027 -13.147 1.00 48.90 127 VAL B CA 1
ATOM 3845 C C . VAL B 1 127 ? -15.328 48.429 -12.547 1.00 50.74 127 VAL B C 1
ATOM 3846 O O . VAL B 1 127 ? -15.211 48.541 -11.304 1.00 44.32 127 VAL B O 1
ATOM 3850 N N . GLU B 1 128 ? -15.467 49.449 -13.405 1.00 51.26 128 GLU B N 1
ATOM 3851 C CA . GLU B 1 128 ? -15.359 50.874 -13.003 1.00 54.01 128 GLU B CA 1
ATOM 3852 C C . GLU B 1 128 ? -16.469 51.229 -12.004 1.00 53.21 128 GLU B C 1
ATOM 3853 O O . GLU B 1 128 ? -16.158 51.932 -11.042 1.00 54.56 128 GLU B O 1
ATOM 3859 N N . GLU B 1 129 ? -17.698 50.742 -12.188 1.00 49.98 129 GLU B N 1
ATOM 3860 C CA . GLU B 1 129 ? -18.824 51.109 -11.290 1.00 59.27 129 GLU B CA 1
ATOM 3861 C C . GLU B 1 129 ? -18.918 50.117 -10.120 1.00 60.21 129 GLU B C 1
ATOM 3862 O O . GLU B 1 129 ? -19.975 50.095 -9.455 1.00 60.02 129 GLU B O 1
ATOM 3868 N N . ALA B 1 130 ? -17.883 49.306 -9.873 1.00 51.57 130 ALA B N 1
ATOM 3869 C CA . ALA B 1 130 ? -17.733 48.542 -8.610 1.00 48.27 130 ALA B CA 1
ATOM 3870 C C . ALA B 1 130 ? -16.739 49.272 -7.699 1.00 42.16 130 ALA B C 1
ATOM 3871 O O . ALA B 1 130 ? -16.728 49.009 -6.481 1.00 41.09 130 ALA B O 1
ATOM 3873 N N . ILE B 1 131 ? -15.970 50.213 -8.254 1.00 44.34 131 ILE B N 1
ATOM 3874 C CA . ILE B 1 131 ? -14.956 50.995 -7.490 1.00 47.39 131 ILE B CA 1
ATOM 3875 C C . ILE B 1 131 ? -15.683 51.815 -6.413 1.00 53.57 131 ILE B C 1
ATOM 3876 O O . ILE B 1 131 ? -16.501 52.674 -6.775 1.00 52.24 131 ILE B O 1
ATOM 3881 N N . ARG B 1 132 ? -15.385 51.542 -5.137 1.00 54.48 132 ARG B N 1
ATOM 3882 C CA . ARG B 1 132 ? -15.860 52.323 -3.967 1.00 50.58 132 ARG B CA 1
ATOM 3883 C C . ARG B 1 132 ? -14.698 53.158 -3.429 1.00 48.51 132 ARG B C 1
ATOM 3884 O O . ARG B 1 132 ? -13.535 52.980 -3.790 1.00 51.34 132 ARG B O 1
ATOM 3892 N N . PRO B 1 133 ? -14.959 54.150 -2.567 1.00 47.96 133 PRO B N 1
ATOM 3893 C CA . PRO B 1 133 ? -13.872 54.976 -2.027 1.00 43.86 133 PRO B CA 1
ATOM 3894 C C . PRO B 1 133 ? -12.879 54.204 -1.148 1.00 44.70 133 PRO B C 1
ATOM 3895 O O . PRO B 1 133 ? -11.783 54.698 -0.927 1.00 40.65 133 PRO B O 1
ATOM 3899 N N . ASN B 1 134 ? -13.286 53.031 -0.647 1.00 43.42 134 ASN B N 1
ATOM 3900 C CA . ASN B 1 134 ? -12.440 52.173 0.224 1.00 41.53 134 ASN B CA 1
ATOM 3901 C C . ASN B 1 134 ? -11.741 51.091 -0.631 1.00 41.65 134 ASN B C 1
ATOM 3902 O O . ASN B 1 134 ? -10.965 50.302 -0.057 1.00 44.85 134 ASN B O 1
ATOM 3907 N N . THR B 1 135 ? -11.970 51.053 -1.952 1.00 42.31 135 THR B N 1
ATOM 3908 C CA . THR B 1 135 ? -11.318 50.104 -2.894 1.00 41.17 135 THR B CA 1
ATOM 3909 C C . THR B 1 135 ? -9.811 50.401 -2.959 1.00 42.08 135 THR B C 1
ATOM 3910 O O . THR B 1 135 ? -9.421 51.596 -3.007 1.00 34.35 135 THR B O 1
ATOM 3914 N N . LYS B 1 136 ? -8.988 49.351 -2.926 1.00 40.41 136 LYS B N 1
ATOM 3915 C CA . LYS B 1 136 ? -7.506 49.475 -2.916 1.00 41.55 136 LYS B CA 1
ATOM 3916 C C . LYS B 1 136 ? -6.873 48.709 -4.091 1.00 41.10 136 LYS B C 1
ATOM 3917 O O . LYS B 1 136 ? -5.750 49.061 -4.493 1.00 39.75 136 LYS B O 1
ATOM 3923 N N . ALA B 1 137 ? -7.539 47.687 -4.622 1.00 36.58 137 ALA B N 1
ATOM 3924 C CA . ALA B 1 137 ? -6.982 46.856 -5.698 1.00 36.49 137 ALA B CA 1
ATOM 3925 C C . ALA B 1 137 ? -8.097 46.187 -6.471 1.00 34.39 137 ALA B C 1
ATOM 3926 O O . ALA B 1 137 ? -9.209 46.059 -5.940 1.00 37.92 137 ALA B O 1
ATOM 3928 N N . ILE B 1 138 ? -7.740 45.813 -7.695 1.00 36.02 138 ILE B N 1
ATOM 3929 C CA . ILE B 1 138 ? -8.501 44.938 -8.621 1.00 38.00 138 ILE B CA 1
ATOM 3930 C C . ILE B 1 138 ? -7.646 43.680 -8.827 1.00 37.36 138 ILE B C 1
ATOM 3931 O O . ILE B 1 138 ? -6.430 43.792 -9.128 1.00 36.25 138 ILE B O 1
ATOM 3936 N N . TYR B 1 139 ? -8.238 42.531 -8.580 1.00 37.40 139 TYR B N 1
ATOM 3937 C CA . TYR B 1 139 ? -7.572 41.216 -8.649 1.00 39.84 139 TYR B CA 1
ATOM 3938 C C . TYR B 1 139 ? -8.132 40.531 -9.882 1.00 37.61 139 TYR B C 1
ATOM 3939 O O . TYR B 1 139 ? -9.373 40.353 -9.955 1.00 37.91 139 TYR B O 1
ATOM 3948 N N . VAL B 1 140 ? -7.251 40.145 -10.795 1.00 33.23 140 VAL B N 1
ATOM 3949 C CA . VAL B 1 140 ? -7.634 39.507 -12.082 1.00 35.44 140 VAL B CA 1
ATOM 3950 C C . VAL B 1 140 ? -6.886 38.185 -12.271 1.00 34.77 140 VAL B C 1
ATOM 3951 O O . VAL B 1 140 ? -5.656 38.158 -12.105 1.00 35.89 140 VAL B O 1
ATOM 3955 N N . GLU B 1 141 ? -7.646 37.165 -12.648 1.00 36.17 141 GLU B N 1
ATOM 3956 C CA . GLU B 1 141 ? -7.192 35.814 -13.060 1.00 39.66 141 GLU B CA 1
ATOM 3957 C C . GLU B 1 141 ? -7.506 35.622 -14.549 1.00 44.16 141 GLU B C 1
ATOM 3958 O O . GLU B 1 141 ? -8.717 35.485 -14.890 1.00 44.04 141 GLU B O 1
ATOM 3964 N N . THR B 1 142 ? -6.481 35.607 -15.413 1.00 41.41 142 THR B N 1
ATOM 3965 C CA . THR B 1 142 ? -6.668 35.461 -16.884 1.00 37.92 142 THR B CA 1
ATOM 3966 C C . THR B 1 142 ? -5.629 34.518 -17.498 1.00 38.78 142 THR B C 1
ATOM 3967 O O . THR B 1 142 ? -4.430 34.776 -17.399 1.00 36.87 142 THR B O 1
ATOM 3971 N N . PRO B 1 143 ? -6.032 33.437 -18.216 1.00 41.76 143 PRO B N 1
ATOM 3972 C CA . PRO B 1 143 ? -7.424 33.009 -18.316 1.00 40.03 143 PRO B CA 1
ATOM 3973 C C . PRO B 1 143 ? -7.948 32.379 -17.027 1.00 42.47 143 PRO B C 1
ATOM 3974 O O . PRO B 1 143 ? -7.146 32.030 -16.184 1.00 42.86 143 PRO B O 1
ATOM 3978 N N . THR B 1 144 ? -9.270 32.206 -16.935 1.00 41.16 144 THR B N 1
ATOM 3979 C CA . THR B 1 144 ? -9.920 31.670 -15.722 1.00 43.93 144 THR B CA 1
ATOM 3980 C C . THR B 1 144 ? -10.034 30.156 -15.834 1.00 47.50 144 THR B C 1
ATOM 3981 O O . THR B 1 144 ? -10.026 29.617 -16.950 1.00 49.96 144 THR B O 1
ATOM 3985 N N . ASN B 1 145 ? -10.181 29.546 -14.669 1.00 54.41 145 ASN B N 1
ATOM 3986 C CA . ASN B 1 145 ? -10.437 28.116 -14.402 1.00 53.02 145 ASN B CA 1
ATOM 3987 C C . ASN B 1 145 ? -11.941 27.974 -14.162 1.00 61.62 145 ASN B C 1
ATOM 3988 O O . ASN B 1 145 ? -12.478 28.655 -13.290 1.00 75.34 145 ASN B O 1
ATOM 3993 N N . PRO B 1 146 ? -12.694 27.126 -14.903 1.00 63.93 146 PRO B N 1
ATOM 3994 C CA . PRO B 1 146 ? -12.176 26.302 -15.991 1.00 61.04 146 PRO B CA 1
ATOM 3995 C C . PRO B 1 146 ? -12.561 26.744 -17.416 1.00 59.78 146 PRO B C 1
ATOM 3996 O O . PRO B 1 146 ? -12.266 26.019 -18.349 1.00 64.73 146 PRO B O 1
ATOM 4000 N N . LEU B 1 147 ? -13.191 27.909 -17.579 1.00 56.79 147 LEU B N 1
ATOM 4001 C CA . LEU B 1 147 ? -13.758 28.348 -18.886 1.00 56.59 147 LEU B CA 1
ATOM 4002 C C . LEU B 1 147 ? -12.789 29.242 -19.668 1.00 50.37 147 LEU B C 1
ATOM 4003 O O . LEU B 1 147 ? -13.150 29.618 -20.788 1.00 53.15 147 LEU B O 1
ATOM 4008 N N . LEU B 1 148 ? -11.624 29.587 -19.115 1.00 46.07 148 LEU B N 1
ATOM 4009 C CA . LEU B 1 148 ? -10.516 30.232 -19.873 1.00 43.95 148 LEU B CA 1
ATOM 4010 C C . LEU B 1 148 ? -10.983 31.572 -20.472 1.00 43.33 148 LEU B C 1
ATOM 4011 O O . LEU B 1 148 ? -10.565 31.942 -21.582 1.00 47.26 148 LEU B O 1
ATOM 4016 N N . LYS B 1 149 ? -11.832 32.274 -19.738 1.00 46.05 149 LYS B N 1
ATOM 4017 C CA . LYS B 1 149 ? -12.344 33.623 -20.072 1.00 48.39 149 LYS B CA 1
ATOM 4018 C C . LYS B 1 149 ? -11.181 34.608 -19.913 1.00 39.61 149 LYS B C 1
ATOM 4019 O O . LYS B 1 149 ? -10.405 34.447 -18.973 1.00 43.99 149 LYS B O 1
ATOM 4025 N N . ILE B 1 150 ? -11.095 35.616 -20.769 1.00 37.97 150 ILE B N 1
ATOM 4026 C CA . ILE B 1 150 ? -9.898 36.484 -20.951 1.00 38.63 150 ILE B CA 1
ATOM 4027 C C . ILE B 1 150 ? -10.224 37.919 -20.539 1.00 40.66 150 ILE B C 1
ATOM 4028 O O . ILE B 1 150 ? -11.216 38.475 -21.039 1.00 44.61 150 ILE B O 1
ATOM 4033 N N . THR B 1 151 ? -9.337 38.522 -19.755 1.00 38.20 151 THR B N 1
ATOM 4034 C CA . THR B 1 151 ? -9.483 39.873 -19.183 1.00 40.06 151 THR B CA 1
ATOM 4035 C C . THR B 1 151 ? -8.333 40.712 -19.729 1.00 42.18 151 THR B C 1
ATOM 4036 O O . THR B 1 151 ? -7.181 40.243 -19.648 1.00 45.04 151 THR B O 1
ATOM 4040 N N . ASP B 1 152 ? -8.638 41.896 -20.248 1.00 42.52 152 ASP B N 1
ATOM 4041 C CA . ASP B 1 152 ? -7.629 42.850 -20.783 1.00 43.76 152 ASP B CA 1
ATOM 4042 C C . ASP B 1 152 ? -6.802 43.382 -19.603 1.00 41.06 152 ASP B C 1
ATOM 4043 O O . ASP B 1 152 ? -7.270 44.285 -18.903 1.00 43.49 152 ASP B O 1
ATOM 4048 N N . ILE B 1 153 ? -5.587 42.863 -19.409 1.00 38.16 153 ILE B N 1
ATOM 4049 C CA . ILE B 1 153 ? -4.713 43.268 -18.274 1.00 37.87 153 ILE B CA 1
ATOM 4050 C C . ILE B 1 153 ? -4.326 44.737 -18.444 1.00 40.00 153 ILE B C 1
ATOM 4051 O O . ILE B 1 153 ? -4.201 45.410 -17.412 1.00 38.65 153 ILE B O 1
ATOM 4056 N N . LYS B 1 154 ? -4.055 45.188 -19.670 1.00 45.50 154 LYS B N 1
ATOM 4057 C CA . LYS B 1 154 ? -3.496 46.543 -19.914 1.00 47.96 154 LYS B CA 1
ATOM 4058 C C . LYS B 1 154 ? -4.608 47.550 -19.614 1.00 48.14 154 LYS B C 1
ATOM 4059 O O . LYS B 1 154 ? -4.312 48.600 -19.022 1.00 41.96 154 LYS B O 1
ATOM 4065 N N . LYS B 1 155 ? -5.849 47.203 -19.952 1.00 47.12 155 LYS B N 1
ATOM 4066 C CA . LYS B 1 155 ? -7.009 48.100 -19.741 1.00 48.29 155 LYS B CA 1
ATOM 4067 C C . LYS B 1 155 ? -7.293 48.175 -18.240 1.00 49.84 155 LYS B C 1
ATOM 4068 O O . LYS B 1 155 ? -7.330 49.310 -17.731 1.00 55.00 155 LYS B O 1
ATOM 4074 N N . ILE B 1 156 ? -7.412 47.030 -17.555 1.00 46.00 156 ILE B N 1
ATOM 4075 C CA . ILE B 1 156 ? -7.586 46.961 -16.069 1.00 43.44 156 ILE B CA 1
ATOM 4076 C C . ILE B 1 156 ? -6.500 47.810 -15.396 1.00 40.08 156 ILE B C 1
ATOM 4077 O O . ILE B 1 156 ? -6.845 48.613 -14.559 1.00 37.55 156 ILE B O 1
ATOM 4082 N N . SER B 1 157 ? -5.221 47.588 -15.706 1.00 42.37 157 SER B N 1
ATOM 4083 C CA . SER B 1 157 ? -4.077 48.316 -15.093 1.00 46.19 157 SER B CA 1
ATOM 4084 C C . SER B 1 157 ? -4.253 49.834 -15.234 1.00 42.97 157 SER B C 1
ATOM 4085 O O . SER B 1 157 ? -3.907 50.551 -14.310 1.00 41.92 157 SER B O 1
ATOM 4088 N N . THR B 1 158 ? -4.662 50.311 -16.403 1.00 46.86 158 THR B N 1
ATOM 4089 C CA . THR B 1 158 ? -4.724 51.769 -16.709 1.00 48.53 158 THR B CA 1
ATOM 4090 C C . THR B 1 158 ? -5.924 52.346 -15.936 1.00 43.73 158 THR B C 1
ATOM 4091 O O . THR B 1 158 ? -5.713 53.367 -15.253 1.00 46.62 158 THR B O 1
ATOM 4095 N N . LEU B 1 159 ? -7.090 51.671 -15.934 1.00 37.54 159 LEU B N 1
ATOM 4096 C CA . LEU B 1 159 ? -8.241 52.039 -15.061 1.00 41.30 159 LEU B CA 1
ATOM 4097 C C . LEU B 1 159 ? -7.761 52.139 -13.603 1.00 47.79 159 LEU B C 1
ATOM 4098 O O . LEU B 1 159 ? -7.943 53.200 -12.982 1.00 46.17 159 LEU B O 1
ATOM 4103 N N . ALA B 1 160 ? -7.104 51.086 -13.111 1.00 46.73 160 ALA B N 1
ATOM 4104 C CA . ALA B 1 160 ? -6.576 50.994 -11.740 1.00 46.80 160 ALA B CA 1
ATOM 4105 C C . ALA B 1 160 ? -5.646 52.178 -11.461 1.00 46.50 160 ALA B C 1
ATOM 4106 O O . ALA B 1 160 ? -5.910 52.885 -10.507 1.00 44.56 160 ALA B O 1
ATOM 4108 N N . LYS B 1 161 ? -4.571 52.363 -12.221 1.00 44.45 161 LYS B N 1
ATOM 4109 C CA . LYS B 1 161 ? -3.608 53.471 -11.955 1.00 49.32 161 LYS B CA 1
ATOM 4110 C C . LYS B 1 161 ? -4.352 54.832 -11.926 1.00 50.24 161 LYS B C 1
ATOM 4111 O O . LYS B 1 161 ? -4.012 55.683 -11.061 1.00 45.23 161 LYS B O 1
ATOM 4117 N N . GLU B 1 162 ? -5.350 55.023 -12.801 1.00 53.69 162 GLU B N 1
ATOM 4118 C CA . GLU B 1 162 ? -6.200 56.249 -12.865 1.00 59.24 162 GLU B CA 1
ATOM 4119 C C . GLU B 1 162 ? -6.983 56.434 -11.554 1.00 55.81 162 GLU B C 1
ATOM 4120 O O . GLU B 1 162 ? -7.096 57.579 -11.140 1.00 53.87 162 GLU B O 1
ATOM 4126 N N . LYS B 1 163 ? -7.451 55.369 -10.897 1.00 47.64 163 LYS B N 1
ATOM 4127 C CA . LYS B 1 163 ? -8.192 55.464 -9.612 1.00 45.89 163 LYS B CA 1
ATOM 4128 C C . LYS B 1 163 ? -7.288 55.187 -8.399 1.00 46.00 163 LYS B C 1
ATOM 4129 O O . LYS B 1 163 ? -7.841 54.908 -7.311 1.00 45.77 163 LYS B O 1
ATOM 4135 N N . ASP B 1 164 ? -5.961 55.291 -8.553 1.00 48.60 164 ASP B N 1
ATOM 4136 C CA . ASP B 1 164 ? -4.931 54.997 -7.512 1.00 50.06 164 ASP B CA 1
ATOM 4137 C C . ASP B 1 164 ? -5.159 53.624 -6.870 1.00 45.48 164 ASP B C 1
ATOM 4138 O O . ASP B 1 164 ? -4.985 53.535 -5.655 1.00 47.94 164 ASP B O 1
ATOM 4143 N N . LEU B 1 165 ? -5.495 52.601 -7.657 1.00 43.07 165 LEU B N 1
ATOM 4144 C CA . LEU B 1 165 ? -5.690 51.198 -7.201 1.00 44.24 165 LEU B CA 1
ATOM 4145 C C . LEU B 1 165 ? -4.482 50.355 -7.620 1.00 44.37 165 LEU B C 1
ATOM 4146 O O . LEU B 1 165 ? -3.906 50.665 -8.677 1.00 41.64 165 LEU B O 1
ATOM 4151 N N . LEU B 1 166 ? -4.138 49.325 -6.838 1.00 40.21 166 LEU B N 1
ATOM 4152 C CA . LEU B 1 166 ? -3.109 48.317 -7.215 1.00 41.38 166 LEU B CA 1
ATOM 4153 C C . LEU B 1 166 ? -3.752 47.300 -8.147 1.00 40.12 166 LEU B C 1
ATOM 4154 O O . LEU B 1 166 ? -4.927 46.968 -7.934 1.00 45.62 166 LEU B O 1
ATOM 4159 N N . THR B 1 167 ? -3.021 46.845 -9.162 1.00 42.41 167 THR B N 1
ATOM 4160 C CA . THR B 1 167 ? -3.443 45.708 -10.024 1.00 42.39 167 THR B CA 1
ATOM 4161 C C . THR B 1 167 ? -2.654 44.447 -9.637 1.00 37.01 167 THR B C 1
ATOM 4162 O O . THR B 1 167 ? -1.397 44.485 -9.651 1.00 38.19 167 THR B O 1
ATOM 4166 N N . ILE B 1 168 ? -3.380 43.385 -9.309 1.00 34.23 168 ILE B N 1
ATOM 4167 C CA . ILE B 1 168 ? -2.845 42.047 -8.929 1.00 34.26 168 ILE B CA 1
ATOM 4168 C C . ILE B 1 168 ? -3.305 41.066 -9.999 1.00 33.04 168 ILE B C 1
ATOM 4169 O O . ILE B 1 168 ? -4.526 41.014 -10.244 1.00 29.34 168 ILE B O 1
ATOM 4174 N N . ILE B 1 169 ? -2.394 40.280 -10.576 1.00 30.84 169 ILE B N 1
ATOM 4175 C CA . ILE B 1 169 ? -2.751 39.314 -11.653 1.00 31.52 169 ILE B CA 1
ATOM 4176 C C . ILE B 1 169 ? -2.319 37.911 -11.218 1.00 30.78 169 ILE B C 1
ATOM 4177 O O . ILE B 1 169 ? -1.160 37.744 -10.883 1.00 30.83 169 ILE B O 1
ATOM 4182 N N . ASP B 1 170 ? -3.239 36.953 -11.230 1.00 30.45 170 ASP B N 1
ATOM 4183 C CA . ASP B 1 170 ? -2.909 35.516 -11.068 1.00 32.02 170 ASP B CA 1
ATOM 4184 C C . ASP B 1 170 ? -2.557 34.990 -12.467 1.00 34.36 170 ASP B C 1
ATOM 4185 O O . ASP B 1 170 ? -3.460 34.787 -13.291 1.00 33.30 170 ASP B O 1
ATOM 4190 N N . ASN B 1 171 ? -1.256 34.802 -12.696 1.00 33.80 171 ASN B N 1
ATOM 4191 C CA . ASN B 1 171 ? -0.633 34.455 -13.990 1.00 31.70 171 ASN B CA 1
ATOM 4192 C C . ASN B 1 171 ? -0.256 32.969 -14.013 1.00 31.55 171 ASN B C 1
ATOM 4193 O O . ASN B 1 171 ? 0.601 32.614 -14.791 1.00 33.42 171 ASN B O 1
ATOM 4198 N N . THR B 1 172 ? -0.938 32.129 -13.246 1.00 31.78 172 THR B N 1
ATOM 4199 C CA . THR B 1 172 ? -0.616 30.691 -13.083 1.00 34.20 172 THR B CA 1
ATOM 4200 C C . THR B 1 172 ? -0.702 29.977 -14.446 1.00 35.71 172 THR B C 1
ATOM 4201 O O . THR B 1 172 ? 0.296 29.341 -14.830 1.00 30.03 172 THR B O 1
ATOM 4205 N N . PHE B 1 173 ? -1.856 30.056 -15.125 1.00 34.51 173 PHE B N 1
ATOM 4206 C CA . PHE B 1 173 ? -2.170 29.294 -16.367 1.00 37.49 173 PHE B CA 1
ATOM 4207 C C . PHE B 1 173 ? -1.250 29.668 -17.538 1.00 34.98 173 PHE B C 1
ATOM 4208 O O . PHE B 1 173 ? -0.834 28.743 -18.288 1.00 34.04 173 PHE B O 1
ATOM 4216 N N . MET B 1 174 ? -0.897 30.949 -17.678 1.00 30.24 174 MET B N 1
ATOM 4217 C CA . MET B 1 174 ? -0.040 31.418 -18.791 1.00 32.32 174 MET B CA 1
ATOM 4218 C C . MET B 1 174 ? 1.447 31.201 -18.473 1.00 33.02 174 MET B C 1
ATOM 4219 O O . MET B 1 174 ? 2.160 30.830 -19.401 1.00 33.78 174 MET B O 1
ATOM 4224 N N . THR B 1 175 ? 1.867 31.373 -17.216 1.00 29.70 175 THR B N 1
ATOM 4225 C CA . THR B 1 175 ? 3.268 31.370 -16.711 1.00 26.49 175 THR B CA 1
ATOM 4226 C C . THR B 1 175 ? 3.978 32.624 -17.197 1.00 26.34 175 THR B C 1
ATOM 4227 O O . THR B 1 175 ? 3.567 33.258 -18.159 1.00 26.91 175 THR B O 1
ATOM 4231 N N . PRO B 1 176 ? 5.159 32.959 -16.652 1.00 28.87 176 PRO B N 1
ATOM 4232 C CA . PRO B 1 176 ? 5.946 34.054 -17.221 1.00 30.98 176 PRO B CA 1
ATOM 4233 C C . PRO B 1 176 ? 6.420 33.841 -18.679 1.00 32.57 176 PRO B C 1
ATOM 4234 O O . PRO B 1 176 ? 6.871 34.774 -19.293 1.00 30.32 176 PRO B O 1
ATOM 4238 N N . TYR B 1 177 ? 6.329 32.630 -19.223 1.00 29.66 177 TYR B N 1
ATOM 4239 C CA . TYR B 1 177 ? 6.830 32.350 -20.588 1.00 32.85 177 TYR B CA 1
ATOM 4240 C C . TYR B 1 177 ? 5.895 32.965 -21.634 1.00 33.50 177 TYR B C 1
ATOM 4241 O O . TYR B 1 177 ? 6.385 33.320 -22.680 1.00 33.48 177 TYR B O 1
ATOM 4250 N N . TRP B 1 178 ? 4.586 33.030 -21.378 1.00 32.19 178 TRP B N 1
ATOM 4251 C CA . TRP B 1 178 ? 3.582 33.418 -22.393 1.00 31.97 178 TRP B CA 1
ATOM 4252 C C . TRP B 1 178 ? 3.043 34.833 -22.134 1.00 35.66 178 TRP B C 1
ATOM 4253 O O . TRP B 1 178 ? 2.707 35.495 -23.122 1.00 36.99 178 TRP B O 1
ATOM 4264 N N . GLN B 1 179 ? 2.908 35.237 -20.870 1.00 33.48 179 GLN B N 1
ATOM 4265 C CA . GLN B 1 179 ? 2.222 36.476 -20.418 1.00 36.17 179 GLN B CA 1
ATOM 4266 C C . GLN B 1 179 ? 3.100 37.174 -19.375 1.00 37.81 179 GLN B C 1
ATOM 4267 O O . GLN B 1 179 ? 3.622 36.466 -18.477 1.00 36.64 179 GLN B O 1
ATOM 4273 N N . SER B 1 180 ? 3.261 38.500 -19.504 1.00 37.48 180 SER B N 1
ATOM 4274 C CA . SER B 1 180 ? 4.087 39.381 -18.635 1.00 36.94 180 SER B CA 1
ATOM 4275 C C . SER B 1 180 ? 3.229 40.519 -18.091 1.00 42.21 180 SER B C 1
ATOM 4276 O O . SER B 1 180 ? 3.324 41.661 -18.548 1.00 40.82 180 SER B O 1
ATOM 4279 N N . PRO B 1 181 ? 2.368 40.223 -17.098 1.00 40.51 181 PRO B N 1
ATOM 4280 C CA . PRO B 1 181 ? 1.510 41.228 -16.478 1.00 39.31 181 PRO B CA 1
ATOM 4281 C C . PRO B 1 181 ? 2.158 42.534 -15.993 1.00 39.49 181 PRO B C 1
ATOM 4282 O O . PRO B 1 181 ? 1.521 43.563 -16.121 1.00 35.63 181 PRO B O 1
ATOM 4286 N N . ILE B 1 182 ? 3.376 42.512 -15.453 1.00 41.78 182 ILE B N 1
ATOM 4287 C CA . ILE B 1 182 ? 4.029 43.771 -14.976 1.00 43.58 182 ILE B CA 1
ATOM 4288 C C . ILE B 1 182 ? 4.319 44.653 -16.198 1.00 47.43 182 ILE B C 1
ATOM 4289 O O . ILE B 1 182 ? 4.079 45.868 -16.097 1.00 51.50 182 ILE B O 1
ATOM 4294 N N . SER B 1 183 ? 4.755 44.061 -17.320 1.00 45.51 183 SER B N 1
ATOM 4295 C CA . SER B 1 183 ? 4.938 44.742 -18.632 1.00 45.87 183 SER B CA 1
ATOM 4296 C C . SER B 1 183 ? 3.633 45.404 -19.094 1.00 44.62 183 SER B C 1
ATOM 4297 O O . SER B 1 183 ? 3.712 46.472 -19.712 1.00 45.86 183 SER B O 1
ATOM 4300 N N . LEU B 1 184 ? 2.480 44.795 -18.820 1.00 41.44 184 LEU B N 1
ATOM 4301 C CA . LEU B 1 184 ? 1.156 45.356 -19.202 1.00 43.24 184 LEU B CA 1
ATOM 4302 C C . LEU B 1 184 ? 0.636 46.340 -18.141 1.00 39.90 184 LEU B C 1
ATOM 4303 O O . LEU B 1 184 ? -0.508 46.789 -18.328 1.00 45.08 184 LEU B O 1
ATOM 4308 N N . GLY B 1 185 ? 1.400 46.616 -17.070 1.00 40.99 185 GLY B N 1
ATOM 4309 C CA . GLY B 1 185 ? 1.086 47.617 -16.022 1.00 39.53 185 GLY B CA 1
ATOM 4310 C C . GLY B 1 185 ? 0.634 47.037 -14.669 1.00 42.03 185 GLY B C 1
ATOM 4311 O O . GLY B 1 185 ? 0.153 47.800 -13.839 1.00 44.34 185 GLY B O 1
ATOM 4312 N N . ALA B 1 186 ? 0.791 45.743 -14.394 1.00 41.24 186 ALA B N 1
ATOM 4313 C CA . ALA B 1 186 ? 0.448 45.156 -13.076 1.00 39.94 186 ALA B CA 1
ATOM 4314 C C . ALA B 1 186 ? 1.499 45.568 -12.042 1.00 35.53 186 ALA B C 1
ATOM 4315 O O . ALA B 1 186 ? 2.699 45.683 -12.413 1.00 36.05 186 ALA B O 1
ATOM 4317 N N . ASP B 1 187 ? 1.059 45.757 -10.795 1.00 34.01 187 ASP B N 1
ATOM 4318 C CA . ASP B 1 187 ? 1.916 46.033 -9.611 1.00 32.91 187 ASP B CA 1
ATOM 4319 C C . ASP B 1 187 ? 2.362 44.723 -8.977 1.00 33.71 187 ASP B C 1
ATOM 4320 O O . ASP B 1 187 ? 3.489 44.673 -8.464 1.00 31.94 187 ASP B O 1
ATOM 4325 N N . ILE B 1 188 ? 1.490 43.714 -9.000 1.00 32.45 188 ILE B N 1
ATOM 4326 C CA . ILE B 1 188 ? 1.701 42.427 -8.282 1.00 33.42 188 ILE B CA 1
ATOM 4327 C C . ILE B 1 188 ? 1.267 41.284 -9.200 1.00 33.81 188 ILE B C 1
ATOM 4328 O O . ILE B 1 188 ? 0.175 41.354 -9.802 1.00 29.03 188 ILE B O 1
ATOM 4333 N N . VAL B 1 189 ? 2.094 40.250 -9.296 1.00 32.71 189 VAL B N 1
ATOM 4334 C CA . VAL B 1 189 ? 1.729 39.054 -10.097 1.00 35.58 189 VAL B CA 1
ATOM 4335 C C . VAL B 1 189 ? 2.060 37.841 -9.236 1.00 35.61 189 VAL B C 1
ATOM 4336 O O . VAL B 1 189 ? 3.123 37.846 -8.567 1.00 33.18 189 VAL B O 1
ATOM 4340 N N . LEU B 1 190 ? 1.171 36.857 -9.211 1.00 33.25 190 LEU B N 1
ATOM 4341 C CA . LEU B 1 190 ? 1.432 35.671 -8.373 1.00 34.25 190 LEU B CA 1
ATOM 4342 C C . LEU B 1 190 ? 1.149 34.382 -9.152 1.00 31.66 190 LEU B C 1
ATOM 4343 O O . LEU B 1 190 ? 0.609 34.439 -10.268 1.00 31.63 190 LEU B O 1
ATOM 4348 N N . HIS B 1 191 ? 1.593 33.270 -8.585 1.00 33.14 191 HIS B N 1
ATOM 4349 C CA . HIS B 1 191 ? 1.520 31.912 -9.179 1.00 32.82 191 HIS B CA 1
ATOM 4350 C C . HIS B 1 191 ? 1.225 30.882 -8.096 1.00 31.43 191 HIS B C 1
ATOM 4351 O O . HIS B 1 191 ? 1.904 30.928 -7.061 1.00 30.36 191 HIS B O 1
ATOM 4358 N N . SER B 1 192 ? 0.300 29.957 -8.363 1.00 32.51 192 SER B N 1
ATOM 4359 C CA . SER B 1 192 ? 0.400 28.567 -7.842 1.00 28.93 192 SER B CA 1
ATOM 4360 C C . SER B 1 192 ? 1.553 27.873 -8.574 1.00 28.51 192 SER B C 1
ATOM 4361 O O . SER B 1 192 ? 1.315 27.310 -9.648 1.00 35.45 192 SER B O 1
ATOM 4364 N N . ALA B 1 193 ? 2.771 27.971 -8.040 1.00 27.44 193 ALA B N 1
ATOM 4365 C CA . ALA B 1 193 ? 3.977 27.304 -8.583 1.00 29.93 193 ALA B CA 1
ATOM 4366 C C . ALA B 1 193 ? 3.811 25.771 -8.544 1.00 32.20 193 ALA B C 1
ATOM 4367 O O . ALA B 1 193 ? 4.609 25.076 -9.201 1.00 35.11 193 ALA B O 1
ATOM 4369 N N . THR B 1 194 ? 2.798 25.287 -7.830 1.00 33.57 194 THR B N 1
ATOM 4370 C CA . THR B 1 194 ? 2.339 23.870 -7.764 1.00 31.92 194 THR B CA 1
ATOM 4371 C C . THR B 1 194 ? 2.045 23.329 -9.174 1.00 31.82 194 THR B C 1
ATOM 4372 O O . THR B 1 194 ? 2.084 22.076 -9.374 1.00 32.44 194 THR B O 1
ATOM 4376 N N . LYS B 1 195 ? 1.696 24.213 -10.106 1.00 33.35 195 LYS B N 1
ATOM 4377 C CA . LYS B 1 195 ? 1.252 23.851 -11.478 1.00 34.03 195 LYS B CA 1
ATOM 4378 C C . LYS B 1 195 ? 2.469 23.850 -12.420 1.00 34.82 195 LYS B C 1
ATOM 4379 O O . LYS B 1 195 ? 3.366 22.952 -12.266 1.00 32.47 195 LYS B O 1
ATOM 4385 N N . TYR B 1 196 ? 2.512 24.795 -13.358 1.00 31.14 196 TYR B N 1
ATOM 4386 C CA . TYR B 1 196 ? 3.445 24.770 -14.507 1.00 31.89 196 TYR B CA 1
ATOM 4387 C C . TYR B 1 196 ? 4.859 24.989 -14.002 1.00 32.63 196 TYR B C 1
ATOM 4388 O O . TYR B 1 196 ? 5.722 24.229 -14.472 1.00 31.60 196 TYR B O 1
ATOM 4397 N N . LEU B 1 197 ? 5.081 25.957 -13.097 1.00 31.98 197 LEU B N 1
ATOM 4398 C CA . LEU B 1 197 ? 6.460 26.373 -12.715 1.00 29.77 197 LEU B CA 1
ATOM 4399 C C . LEU B 1 197 ? 7.221 25.164 -12.184 1.00 28.38 197 LEU B C 1
ATOM 4400 O O . LEU B 1 197 ? 8.317 24.931 -12.675 1.00 31.57 197 LEU B O 1
ATOM 4405 N N . GLY B 1 198 ? 6.651 24.397 -11.257 1.00 29.93 198 GLY B N 1
ATOM 4406 C CA . GLY B 1 198 ? 7.236 23.113 -10.809 1.00 31.13 198 GLY B CA 1
ATOM 4407 C C . GLY B 1 198 ? 7.173 22.085 -11.931 1.00 29.49 198 GLY B C 1
ATOM 4408 O O . GLY B 1 198 ? 8.218 21.433 -12.248 1.00 28.25 198 GLY B O 1
ATOM 4409 N N . GLY B 1 199 ? 5.976 21.915 -12.488 1.00 25.74 199 GLY B N 1
ATOM 4410 C CA . GLY B 1 199 ? 5.757 21.194 -13.752 1.00 26.02 199 GLY B CA 1
ATOM 4411 C C . GLY B 1 199 ? 5.791 19.672 -13.612 1.00 26.77 199 GLY B C 1
ATOM 4412 O O . GLY B 1 199 ? 5.405 18.998 -14.601 1.00 27.60 199 GLY B O 1
ATOM 4413 N N . HIS B 1 200 ? 6.151 19.131 -12.451 1.00 26.53 200 HIS B N 1
ATOM 4414 C CA . HIS B 1 200 ? 6.329 17.665 -12.265 1.00 28.84 200 HIS B CA 1
ATOM 4415 C C . HIS B 1 200 ? 5.393 17.090 -11.209 1.00 29.06 200 HIS B C 1
ATOM 4416 O O . HIS B 1 200 ? 5.640 15.963 -10.801 1.00 27.77 200 HIS B O 1
ATOM 4423 N N . SER B 1 201 ? 4.311 17.796 -10.867 1.00 31.00 201 SER B N 1
ATOM 4424 C CA . SER B 1 201 ? 3.286 17.323 -9.902 1.00 34.05 201 SER B CA 1
ATOM 4425 C C . SER B 1 201 ? 3.930 16.968 -8.569 1.00 31.04 201 SER B C 1
ATOM 4426 O O . SER B 1 201 ? 3.449 16.013 -7.937 1.00 25.70 201 SER B O 1
ATOM 4429 N N . ASP B 1 202 ? 5.013 17.640 -8.170 1.00 30.96 202 ASP B N 1
ATOM 4430 C CA . ASP B 1 202 ? 5.783 17.139 -7.003 1.00 29.71 202 ASP B CA 1
ATOM 4431 C C . ASP B 1 202 ? 6.216 18.248 -6.037 1.00 31.56 202 ASP B C 1
ATOM 4432 O O . ASP B 1 202 ? 6.972 17.903 -5.113 1.00 32.51 202 ASP B O 1
ATOM 4437 N N . VAL B 1 203 ? 5.707 19.476 -6.178 1.00 26.08 203 VAL B N 1
ATOM 4438 C CA . VAL B 1 203 ? 5.956 20.597 -5.240 1.00 30.45 203 VAL B CA 1
ATOM 4439 C C . VAL B 1 203 ? 4.641 21.355 -5.038 1.00 30.08 203 VAL B C 1
ATOM 4440 O O . VAL B 1 203 ? 4.019 21.675 -6.035 1.00 34.24 203 VAL B O 1
ATOM 4444 N N . VAL B 1 204 ? 4.263 21.652 -3.794 1.00 29.44 204 VAL B N 1
ATOM 4445 C CA . VAL B 1 204 ? 3.166 22.623 -3.518 1.00 29.54 204 VAL B CA 1
ATOM 4446 C C . VAL B 1 204 ? 3.884 23.902 -3.121 1.00 27.26 204 VAL B C 1
ATOM 4447 O O . VAL B 1 204 ? 4.810 23.802 -2.317 1.00 29.92 204 VAL B O 1
ATOM 4451 N N . ALA B 1 205 ? 3.601 24.991 -3.824 1.00 28.52 205 ALA B N 1
ATOM 4452 C CA . ALA B 1 205 ? 4.308 26.278 -3.654 1.00 27.41 205 ALA B CA 1
ATOM 4453 C C . ALA B 1 205 ? 3.490 27.403 -4.283 1.00 26.57 205 ALA B C 1
ATOM 4454 O O . ALA B 1 205 ? 2.668 27.120 -5.164 1.00 27.91 205 ALA B O 1
ATOM 4456 N N . GLY B 1 206 ? 3.660 28.601 -3.729 1.00 23.79 206 GLY B N 1
ATOM 4457 C CA . GLY B 1 206 ? 3.162 29.880 -4.254 1.00 26.03 206 GLY B CA 1
ATOM 4458 C C . GLY B 1 206 ? 4.312 30.860 -4.440 1.00 27.54 206 GLY B C 1
ATOM 4459 O O . GLY B 1 206 ? 5.322 30.767 -3.669 1.00 24.28 206 GLY B O 1
ATOM 4460 N N . LEU B 1 207 ? 4.197 31.727 -5.449 1.00 26.12 207 LEU B N 1
ATOM 4461 C CA . LEU B 1 207 ? 5.186 32.791 -5.724 1.00 26.24 207 LEU B CA 1
ATOM 4462 C 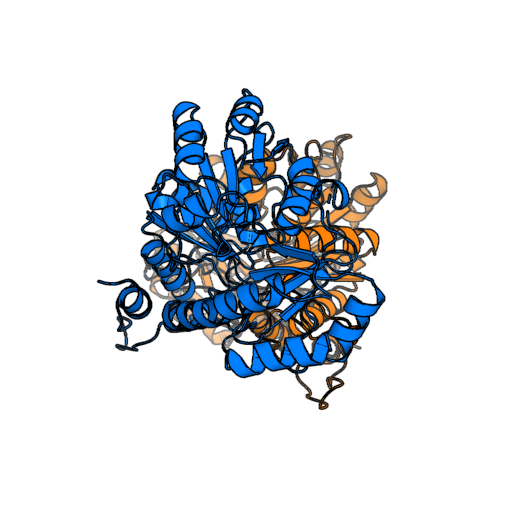C . LEU B 1 207 ? 4.447 34.114 -5.889 1.00 27.64 207 LEU B C 1
ATOM 4463 O O . LEU B 1 207 ? 3.319 34.082 -6.368 1.00 31.75 207 LEU B O 1
ATOM 4468 N N . VAL B 1 208 ? 5.037 35.200 -5.416 1.00 26.85 208 VAL B N 1
ATOM 4469 C CA . VAL B 1 208 ? 4.488 36.570 -5.615 1.00 28.65 208 VAL B CA 1
ATOM 4470 C C . VAL B 1 208 ? 5.652 37.449 -6.055 1.00 28.79 208 VAL B C 1
ATOM 4471 O O . VAL B 1 208 ? 6.729 37.347 -5.462 1.00 28.12 208 VAL B O 1
ATOM 4475 N N . VAL B 1 209 ? 5.430 38.223 -7.113 1.00 31.79 209 VAL B N 1
ATOM 4476 C CA . VAL B 1 209 ? 6.404 39.228 -7.607 1.00 33.03 209 VAL B CA 1
ATOM 4477 C C . VAL B 1 209 ? 5.719 40.589 -7.477 1.00 32.84 209 VAL B C 1
ATOM 4478 O O . VAL B 1 209 ? 4.527 40.678 -7.905 1.00 29.96 209 VAL B O 1
ATOM 4482 N N . VAL B 1 210 ? 6.431 41.562 -6.894 1.00 29.72 210 VAL B N 1
ATOM 4483 C CA . VAL B 1 210 ? 5.949 42.973 -6.710 1.00 37.26 210 VAL B CA 1
ATOM 4484 C C . VAL B 1 210 ? 6.831 43.908 -7.557 1.00 37.77 210 VAL B C 1
ATOM 4485 O O . VAL B 1 210 ? 8.023 43.554 -7.803 1.00 37.48 210 VAL B O 1
ATOM 4489 N N . ASN B 1 211 ? 6.316 45.061 -7.988 1.00 36.19 211 ASN B N 1
ATOM 4490 C CA . ASN B 1 211 ? 7.141 45.938 -8.864 1.00 39.51 211 ASN B CA 1
ATOM 4491 C C . ASN B 1 211 ? 7.484 47.264 -8.196 1.00 37.59 211 ASN B C 1
ATOM 4492 O O . ASN B 1 211 ? 7.666 48.210 -8.935 1.00 39.15 211 ASN B O 1
ATOM 4497 N N . SER B 1 212 ? 7.600 47.325 -6.873 1.00 37.11 212 SER B N 1
ATOM 4498 C CA . SER B 1 212 ? 8.017 48.558 -6.149 1.00 36.99 212 SER B CA 1
ATOM 4499 C C . SER B 1 212 ? 8.699 48.150 -4.863 1.00 35.42 212 SER B C 1
ATOM 4500 O O . SER B 1 212 ? 8.369 47.100 -4.315 1.00 36.27 212 SER B O 1
ATOM 4503 N N . PRO B 1 213 ? 9.670 48.955 -4.378 1.00 35.90 213 PRO B N 1
ATOM 4504 C CA . PRO B 1 213 ? 10.321 48.683 -3.104 1.00 34.66 213 PRO B CA 1
ATOM 4505 C C . PRO B 1 213 ? 9.331 48.775 -1.933 1.00 35.63 213 PRO B C 1
ATOM 4506 O O . PRO B 1 213 ? 9.460 47.988 -1.021 1.00 36.24 213 PRO B O 1
ATOM 4510 N N . GLN B 1 214 ? 8.319 49.641 -2.002 1.00 37.79 214 GLN B N 1
ATOM 4511 C CA . GLN B 1 214 ? 7.357 49.787 -0.873 1.00 36.76 214 GLN B CA 1
ATOM 4512 C C . GLN B 1 214 ? 6.577 48.474 -0.724 1.00 33.43 214 GLN B C 1
ATOM 4513 O O . GLN B 1 214 ? 6.373 48.049 0.411 1.00 30.56 214 GLN B O 1
ATOM 4519 N N . LEU B 1 215 ? 6.096 47.916 -1.828 1.00 31.95 215 LEU B N 1
ATOM 4520 C CA . LEU B 1 215 ? 5.376 46.617 -1.858 1.00 32.87 215 LEU B CA 1
ATOM 4521 C C . LEU B 1 215 ? 6.325 45.481 -1.409 1.00 34.45 215 LEU B C 1
ATOM 4522 O O . LEU B 1 215 ? 5.868 44.543 -0.728 1.00 34.35 215 LEU B O 1
ATOM 4527 N N . ALA B 1 216 ? 7.618 45.551 -1.744 1.00 33.16 216 ALA B N 1
ATOM 4528 C CA . ALA B 1 216 ? 8.614 44.537 -1.311 1.00 31.89 216 ALA B CA 1
ATOM 4529 C C . ALA B 1 216 ? 8.803 44.617 0.208 1.00 32.64 216 ALA B C 1
ATOM 4530 O O . ALA B 1 216 ? 8.844 43.568 0.849 1.00 31.23 216 ALA B O 1
ATOM 4532 N N . GLU B 1 217 ? 8.902 45.810 0.795 1.00 36.54 217 GLU B N 1
ATOM 4533 C CA . GLU B 1 217 ? 9.057 45.937 2.272 1.00 36.58 217 GLU B CA 1
ATOM 4534 C C . GLU B 1 217 ? 7.801 45.390 2.959 1.00 34.34 217 GLU B C 1
ATOM 4535 O O . GLU B 1 217 ? 7.925 44.724 3.998 1.00 35.08 217 GLU B O 1
ATOM 4541 N N . ASP B 1 218 ? 6.633 45.694 2.405 1.00 31.67 218 ASP B N 1
ATOM 4542 C CA . ASP B 1 218 ? 5.328 45.403 3.045 1.00 32.99 218 ASP B CA 1
ATOM 4543 C C . ASP B 1 218 ? 5.066 43.898 2.963 1.00 32.03 218 ASP B C 1
ATOM 4544 O O . ASP B 1 218 ? 4.712 43.310 3.992 1.00 35.59 218 ASP B O 1
ATOM 4549 N N . LEU B 1 219 ? 5.197 43.296 1.786 1.00 31.87 219 LEU B N 1
ATOM 4550 C CA . LEU B 1 219 ? 4.921 41.845 1.634 1.00 33.31 219 LEU B CA 1
ATOM 4551 C C . LEU B 1 219 ? 5.999 41.040 2.366 1.00 31.80 219 LEU B C 1
ATOM 4552 O O . LEU B 1 219 ? 5.676 39.967 2.884 1.00 29.48 219 LEU B O 1
ATOM 4557 N N . HIS B 1 220 ? 7.239 41.519 2.422 1.00 31.04 220 HIS B N 1
ATOM 4558 C CA . HIS B 1 220 ? 8.309 40.808 3.160 1.00 29.41 220 HIS B CA 1
ATOM 4559 C C . HIS B 1 220 ? 7.928 40.800 4.632 1.00 32.73 220 HIS B C 1
ATOM 4560 O O . HIS B 1 220 ? 8.143 39.773 5.324 1.00 27.10 220 HIS B O 1
ATOM 4567 N N . PHE B 1 221 ? 7.387 41.932 5.097 1.00 29.04 221 PHE B N 1
ATOM 4568 C CA . PHE B 1 221 ? 6.980 42.090 6.504 1.00 28.86 221 PHE B CA 1
ATOM 4569 C C . PHE B 1 221 ? 5.901 41.038 6.784 1.00 27.22 221 PHE B C 1
ATOM 4570 O O . PHE B 1 221 ? 5.898 40.443 7.853 1.00 30.57 221 PHE B O 1
ATOM 4578 N N . VAL B 1 222 ? 4.974 40.849 5.859 1.00 29.69 222 VAL B N 1
ATOM 4579 C CA . VAL B 1 222 ? 3.870 39.874 6.073 1.00 30.93 222 VAL B CA 1
ATOM 4580 C C . VAL B 1 222 ? 4.472 38.459 6.073 1.00 36.24 222 VAL B C 1
ATOM 4581 O O . VAL B 1 222 ? 4.213 37.684 7.051 1.00 33.28 222 VAL B O 1
ATOM 4585 N N . GLN B 1 223 ? 5.271 38.144 5.047 1.00 36.85 223 GLN B N 1
ATOM 4586 C CA . GLN B 1 223 ? 5.937 36.825 4.890 1.00 33.50 223 GLN B CA 1
ATOM 4587 C C . GLN B 1 223 ? 6.650 36.469 6.195 1.00 32.20 223 GLN B C 1
ATOM 4588 O O . GLN B 1 223 ? 6.355 35.394 6.742 1.00 29.35 223 GLN B O 1
ATOM 4594 N N . ASN B 1 224 ? 7.537 37.346 6.678 1.00 30.95 224 ASN B N 1
ATOM 4595 C CA . ASN B 1 224 ? 8.377 37.143 7.887 1.00 31.39 224 ASN B CA 1
ATOM 4596 C C . ASN B 1 224 ? 7.503 37.054 9.141 1.00 32.47 224 ASN B C 1
ATOM 4597 O O . ASN B 1 224 ? 7.806 36.228 10.020 1.00 32.81 224 ASN B O 1
ATOM 4602 N N . SER B 1 225 ? 6.440 37.849 9.219 1.00 28.39 225 SER B N 1
ATOM 4603 C CA . SER B 1 225 ? 5.591 37.969 10.429 1.00 29.56 225 SER B CA 1
ATOM 4604 C C . SER B 1 225 ? 4.656 36.763 10.535 1.00 27.26 225 SER B C 1
ATOM 4605 O O . SER B 1 225 ? 4.577 36.189 11.633 1.00 32.65 225 SER B O 1
ATOM 4608 N N . THR B 1 226 ? 4.007 36.383 9.441 1.00 28.89 226 THR B N 1
ATOM 4609 C CA . THR B 1 226 ? 2.992 35.289 9.395 1.00 29.31 226 THR B CA 1
ATOM 4610 C C . THR B 1 226 ? 3.600 33.945 8.942 1.00 30.68 226 THR B C 1
ATOM 4611 O O . THR B 1 226 ? 2.991 32.916 9.240 1.00 29.19 226 THR B O 1
ATOM 4615 N N . GLY B 1 227 ? 4.741 33.946 8.246 1.00 29.70 227 GLY B N 1
ATOM 4616 C CA . GLY B 1 227 ? 5.679 32.807 8.164 1.00 29.55 227 GLY B CA 1
ATOM 4617 C C . GLY B 1 227 ? 5.228 31.636 7.304 1.00 29.76 227 GLY B C 1
ATOM 4618 O O . GLY B 1 227 ? 5.771 30.536 7.519 1.00 30.80 227 GLY B O 1
ATOM 4619 N N . GLY B 1 228 ? 4.349 31.849 6.324 1.00 30.04 228 GLY B N 1
ATOM 4620 C CA . GLY B 1 228 ? 3.905 30.817 5.367 1.00 29.27 228 GLY B CA 1
ATOM 4621 C C . GLY B 1 228 ? 4.934 30.563 4.273 1.00 27.08 228 GLY B C 1
ATOM 4622 O O . GLY B 1 228 ? 4.563 30.568 3.107 1.00 26.25 228 GLY B O 1
ATOM 4623 N N . ILE B 1 229 ? 6.195 30.332 4.650 1.00 27.86 229 ILE B N 1
ATOM 4624 C CA . ILE B 1 229 ? 7.361 30.316 3.728 1.00 29.87 229 ILE B CA 1
ATOM 4625 C C . ILE B 1 229 ? 7.423 28.953 3.021 1.00 32.29 229 ILE B C 1
ATOM 4626 O O . ILE B 1 229 ? 6.871 27.965 3.550 1.00 32.05 229 ILE B O 1
ATOM 4631 N N . LEU B 1 230 ? 8.060 28.930 1.857 1.00 28.48 230 LEU B N 1
ATOM 4632 C CA . LEU B 1 230 ? 8.439 27.685 1.160 1.00 31.15 230 LEU B CA 1
ATOM 4633 C C . LEU B 1 230 ? 9.770 27.237 1.742 1.00 29.81 230 LEU B C 1
ATOM 4634 O O . LEU B 1 230 ? 10.670 28.103 1.970 1.00 30.06 230 LEU B O 1
ATOM 4639 N N . GLY B 1 231 ? 9.907 25.943 1.998 1.00 28.30 231 GLY B N 1
ATOM 4640 C CA . GLY B 1 231 ? 11.182 25.433 2.533 1.00 27.02 231 GLY B CA 1
ATOM 4641 C C . GLY B 1 231 ? 12.232 25.269 1.440 1.00 26.83 231 GLY B C 1
ATOM 4642 O O . GLY B 1 231 ? 11.953 25.372 0.248 1.00 25.75 231 GLY B O 1
ATOM 4643 N N . PRO B 1 232 ? 13.483 24.964 1.833 1.00 26.67 232 PRO B N 1
ATOM 4644 C CA . PRO B 1 232 ? 14.600 24.963 0.891 1.00 28.17 232 PRO B CA 1
ATOM 4645 C C . PRO B 1 232 ? 14.568 23.830 -0.139 1.00 27.57 232 PRO B C 1
ATOM 4646 O O . PRO B 1 232 ? 14.904 24.104 -1.282 1.00 29.98 232 PRO B O 1
ATOM 4650 N N . GLN B 1 233 ? 14.156 22.623 0.264 1.00 29.61 233 GLN B N 1
ATOM 4651 C CA . GLN B 1 233 ? 14.013 21.459 -0.654 1.00 30.72 233 GLN B CA 1
ATOM 4652 C C . GLN B 1 233 ? 12.985 21.792 -1.746 1.00 28.33 233 GLN B C 1
ATOM 4653 O O . GLN B 1 233 ? 13.301 21.626 -2.939 1.00 28.50 233 GLN B O 1
ATOM 4659 N N . ASP B 1 234 ? 11.799 22.270 -1.369 1.00 26.41 234 ASP B N 1
ATOM 4660 C CA . ASP B 1 234 ? 10.766 22.667 -2.343 1.00 25.55 234 ASP B CA 1
ATOM 4661 C C . ASP B 1 234 ? 11.323 23.798 -3.213 1.00 25.71 234 ASP B C 1
ATOM 4662 O O . ASP B 1 234 ? 11.108 23.780 -4.443 1.00 28.32 234 ASP B O 1
ATOM 4667 N N . SER B 1 235 ? 12.022 24.758 -2.623 1.00 25.57 235 SER B N 1
ATOM 4668 C CA . SER B 1 235 ? 12.616 25.886 -3.381 1.00 25.36 235 SER B CA 1
ATOM 4669 C C . SER B 1 235 ? 13.525 25.347 -4.500 1.00 28.56 235 SER B C 1
ATOM 4670 O O . SER B 1 235 ? 13.441 25.828 -5.661 1.00 28.61 235 SER B O 1
ATOM 4673 N N . PHE B 1 236 ? 14.348 24.360 -4.162 1.00 28.97 236 PHE B N 1
ATOM 4674 C CA . PHE B 1 236 ? 15.320 23.713 -5.083 1.00 28.70 236 PHE B CA 1
ATOM 4675 C C . PHE B 1 236 ? 14.574 23.003 -6.226 1.00 29.75 236 PHE B C 1
ATOM 4676 O O . PHE B 1 236 ? 14.971 23.113 -7.395 1.00 29.21 236 PHE B O 1
ATOM 4684 N N . LEU B 1 237 ? 13.537 22.246 -5.892 1.00 31.22 237 LEU B N 1
ATOM 4685 C CA . LEU B 1 237 ? 12.768 21.452 -6.885 1.00 32.02 237 LEU B CA 1
ATOM 4686 C C . LEU B 1 237 ? 12.041 22.401 -7.839 1.00 27.98 237 LEU B C 1
ATOM 4687 O O . LEU B 1 237 ? 11.933 22.094 -9.032 1.00 27.09 237 LEU B O 1
ATOM 4692 N N . LEU B 1 238 ? 11.692 23.573 -7.351 1.00 30.62 238 LEU B N 1
ATOM 4693 C CA . LEU B 1 238 ? 10.926 24.569 -8.120 1.00 31.28 238 LEU B CA 1
ATOM 4694 C C . LEU B 1 238 ? 11.890 25.308 -9.047 1.00 28.11 238 LEU B C 1
ATOM 4695 O O . LEU B 1 238 ? 11.580 25.453 -10.225 1.00 27.32 238 LEU B O 1
ATOM 4700 N N . LEU B 1 239 ? 13.039 25.734 -8.536 1.00 30.62 239 LEU B N 1
ATOM 4701 C CA . LEU B 1 239 ? 14.166 26.197 -9.380 1.00 29.88 239 LEU B CA 1
ATOM 4702 C C . LEU B 1 239 ? 14.433 25.168 -10.484 1.00 30.59 239 LEU B C 1
ATOM 4703 O O . LEU B 1 239 ? 14.558 25.567 -11.658 1.00 31.19 239 LEU B O 1
ATOM 4708 N N . ARG B 1 240 ? 14.584 23.893 -10.116 1.00 31.72 240 ARG B N 1
ATOM 4709 C CA . ARG B 1 240 ? 14.880 22.825 -11.094 1.00 31.55 240 ARG B CA 1
ATOM 4710 C C . ARG B 1 240 ? 13.824 22.831 -12.203 1.00 31.37 240 ARG B C 1
ATOM 4711 O O . ARG B 1 240 ? 14.207 22.877 -13.384 1.00 30.50 240 ARG B O 1
ATOM 4719 N N . GLY B 1 241 ? 12.545 22.823 -11.837 1.00 30.77 241 GLY B N 1
ATOM 4720 C CA . GLY B 1 241 ? 11.439 22.814 -12.802 1.00 28.53 241 GLY B CA 1
ATOM 4721 C C . GLY B 1 241 ? 11.467 24.035 -13.692 1.00 28.47 241 GLY B C 1
ATOM 4722 O O . GLY B 1 241 ? 11.163 23.917 -14.880 1.00 27.30 241 GLY B O 1
ATOM 4723 N N . LEU B 1 242 ? 11.743 25.207 -13.125 1.00 30.30 242 LEU B N 1
ATOM 4724 C CA . LEU B 1 242 ? 11.836 26.467 -13.893 1.00 33.52 242 LEU B CA 1
ATOM 4725 C C . LEU B 1 242 ? 12.781 26.296 -15.092 1.00 33.26 242 LEU B C 1
ATOM 4726 O O . LEU B 1 242 ? 12.502 26.899 -16.130 1.00 34.51 242 LEU B O 1
ATOM 4731 N N . LYS B 1 243 ? 13.828 25.478 -14.963 1.00 34.89 243 LYS B N 1
ATOM 4732 C CA . LYS B 1 243 ? 14.868 25.315 -16.010 1.00 36.05 243 LYS B CA 1
ATOM 4733 C C . LYS B 1 243 ? 14.217 24.855 -17.325 1.00 32.51 243 LYS B C 1
ATOM 4734 O O . LYS B 1 243 ? 14.632 25.349 -18.381 1.00 31.53 243 LYS B O 1
ATOM 4740 N N . THR B 1 244 ? 13.237 23.939 -17.267 1.00 27.35 244 THR B N 1
ATOM 4741 C CA . THR B 1 244 ? 12.542 23.398 -18.454 1.00 25.13 244 THR B CA 1
ATOM 4742 C C . THR B 1 244 ? 11.183 24.078 -18.664 1.00 28.82 244 THR B C 1
ATOM 4743 O O . THR B 1 244 ? 10.402 23.572 -19.468 1.00 28.99 244 THR B O 1
ATOM 4747 N N . LEU B 1 245 ? 10.899 25.225 -18.050 1.00 30.24 245 LEU B N 1
ATOM 4748 C CA . LEU B 1 245 ? 9.551 25.815 -18.268 1.00 28.10 245 LEU B CA 1
ATOM 4749 C C . LEU B 1 245 ? 9.351 26.201 -19.742 1.00 30.39 245 LEU B C 1
ATOM 4750 O O . LEU B 1 245 ? 8.254 25.964 -20.260 1.00 29.54 245 LEU B O 1
ATOM 4755 N N . GLY B 1 246 ? 10.360 26.756 -20.429 1.00 32.26 246 GLY B N 1
ATOM 4756 C CA . GLY B 1 246 ? 10.188 27.190 -21.830 1.00 32.25 246 GLY B CA 1
ATOM 4757 C C . GLY B 1 246 ? 9.857 26.021 -22.757 1.00 30.64 246 GLY B C 1
ATOM 4758 O O . GLY B 1 246 ? 8.827 26.071 -23.469 1.00 28.92 246 GLY B O 1
ATOM 4759 N N . ILE B 1 247 ? 10.694 24.989 -22.757 1.00 27.07 247 ILE B N 1
ATOM 4760 C CA . ILE B 1 247 ? 10.529 23.801 -23.654 1.00 27.66 247 ILE B CA 1
ATOM 4761 C C . ILE B 1 247 ? 9.292 22.991 -23.255 1.00 26.62 247 ILE B C 1
ATOM 4762 O O . ILE B 1 247 ? 8.676 22.407 -24.161 1.00 31.12 247 ILE B O 1
ATOM 4767 N N . ARG B 1 248 ? 8.910 22.975 -21.976 1.00 27.21 248 ARG B N 1
ATOM 4768 C CA . ARG B 1 248 ? 7.645 22.318 -21.521 1.00 28.32 248 ARG B CA 1
ATOM 4769 C C . ARG B 1 248 ? 6.446 23.055 -22.115 1.00 29.16 248 ARG B C 1
ATOM 4770 O O . ARG B 1 248 ? 5.602 22.375 -22.686 1.00 29.72 248 ARG B O 1
ATOM 4778 N N . MET B 1 249 ? 6.385 24.388 -22.004 1.00 27.92 249 MET B N 1
ATOM 4779 C CA . MET B 1 249 ? 5.212 25.156 -22.485 1.00 31.52 249 MET B CA 1
ATOM 4780 C C . MET B 1 249 ? 5.132 25.069 -24.026 1.00 34.59 249 MET B C 1
ATOM 4781 O O . MET B 1 249 ? 3.997 24.987 -24.529 1.00 37.99 249 MET B O 1
ATOM 4786 N N . GLU B 1 250 ? 6.266 25.052 -24.763 1.00 31.15 250 GLU B N 1
ATOM 4787 C CA . GLU B 1 250 ? 6.271 24.908 -26.253 1.00 30.20 250 GLU B CA 1
ATOM 4788 C C . GLU B 1 250 ? 5.640 23.554 -26.609 1.00 28.85 250 GLU B C 1
ATOM 4789 O O . GLU B 1 250 ? 4.806 23.511 -27.509 1.00 31.29 250 GLU B O 1
ATOM 4795 N N . GLU B 1 251 ? 5.951 22.499 -25.873 1.00 29.80 251 GLU B N 1
ATOM 4796 C CA . GLU B 1 251 ? 5.409 21.149 -26.173 1.00 29.91 251 GLU B CA 1
ATOM 4797 C C . GLU B 1 251 ? 3.925 21.107 -25.779 1.00 33.54 251 GLU B C 1
ATOM 4798 O O . GLU B 1 251 ? 3.131 20.588 -26.582 1.00 36.02 251 GLU B O 1
ATOM 4804 N N . HIS B 1 252 ? 3.585 21.613 -24.590 1.00 33.08 252 HIS B N 1
ATOM 4805 C CA . HIS B 1 252 ? 2.199 21.764 -24.080 1.00 35.42 252 HIS B CA 1
ATOM 4806 C C . HIS B 1 252 ? 1.354 22.459 -25.151 1.00 34.88 252 HIS B C 1
ATOM 4807 O O . HIS B 1 252 ? 0.294 21.932 -25.516 1.00 38.82 252 HIS B O 1
ATOM 4814 N N . GLU B 1 253 ? 1.835 23.592 -25.641 1.00 37.80 253 GLU B N 1
ATOM 4815 C CA . GLU B 1 253 ? 1.145 24.437 -26.653 1.00 41.34 253 GLU B CA 1
ATOM 4816 C C . GLU B 1 253 ? 0.822 23.618 -27.916 1.00 42.07 253 GLU B C 1
ATOM 4817 O O . GLU B 1 253 ? -0.346 23.634 -28.364 1.00 39.51 253 GLU B O 1
ATOM 4823 N N . THR B 1 254 ? 1.800 22.893 -28.454 1.00 37.72 254 THR B N 1
ATOM 4824 C CA . THR B 1 254 ? 1.631 22.131 -29.714 1.00 39.57 254 THR B CA 1
ATOM 4825 C C . THR B 1 254 ? 0.587 21.038 -29.492 1.00 36.99 254 THR B C 1
ATOM 4826 O O . THR B 1 254 ? -0.297 20.912 -30.333 1.00 35.01 254 THR B O 1
ATOM 4830 N N . ASN B 1 255 ? 0.646 20.317 -28.378 1.00 36.93 255 ASN B N 1
ATOM 4831 C CA . ASN B 1 255 ? -0.326 19.224 -28.112 1.00 36.37 255 ASN B CA 1
ATOM 4832 C C . ASN B 1 255 ? -1.726 19.827 -27.970 1.00 37.27 255 ASN B C 1
ATOM 4833 O O . ASN B 1 255 ? -2.668 19.247 -28.509 1.00 38.32 255 ASN B O 1
ATOM 4838 N N . SER B 1 256 ? -1.832 20.965 -27.287 1.00 38.70 256 SER B N 1
ATOM 4839 C CA . SER B 1 256 ? -3.115 21.608 -26.913 1.00 39.47 256 SER B CA 1
ATOM 4840 C C . SER B 1 256 ? -3.814 22.206 -28.141 1.00 39.48 256 SER B C 1
ATOM 4841 O O . SER B 1 256 ? -5.013 21.933 -28.301 1.00 40.21 256 SER B O 1
ATOM 4844 N N . ARG B 1 257 ? -3.127 22.994 -28.976 1.00 39.32 257 ARG B N 1
ATOM 4845 C CA . ARG B 1 257 ? -3.747 23.518 -30.232 1.00 43.62 257 ARG B CA 1
ATOM 4846 C C . ARG B 1 257 ? -4.355 22.368 -31.069 1.00 40.07 257 ARG B C 1
ATOM 4847 O O . ARG B 1 257 ? -5.496 22.482 -31.503 1.00 41.49 257 ARG B O 1
ATOM 4855 N N . ALA B 1 258 ? -3.632 21.275 -31.254 1.00 39.86 258 ALA B N 1
ATOM 4856 C CA . ALA B 1 258 ? -4.091 20.103 -32.032 1.00 39.84 258 ALA B CA 1
ATOM 4857 C C . ALA B 1 258 ? -5.271 19.423 -31.325 1.00 37.27 258 ALA B C 1
ATOM 4858 O O . ALA B 1 258 ? -6.197 19.004 -32.026 1.00 39.90 258 ALA B O 1
ATOM 4860 N N . ILE B 1 259 ? -5.246 19.282 -29.997 1.00 37.87 259 ILE B N 1
ATOM 4861 C CA . ILE B 1 259 ? -6.346 18.596 -29.261 1.00 37.89 259 ILE B CA 1
ATOM 4862 C C . ILE B 1 259 ? -7.571 19.515 -29.263 1.00 38.44 259 ILE B C 1
ATOM 4863 O O . ILE B 1 259 ? -8.705 18.990 -29.328 1.00 38.55 259 ILE B O 1
ATOM 4868 N N . ALA B 1 260 ? -7.358 20.831 -29.151 1.00 34.24 260 ALA B N 1
ATOM 4869 C CA . ALA B 1 260 ? -8.457 21.827 -29.128 1.00 38.17 260 ALA B CA 1
ATOM 4870 C C . ALA B 1 260 ? -9.172 21.808 -30.484 1.00 40.15 260 ALA B C 1
ATOM 4871 O O . ALA B 1 260 ? -10.400 21.698 -30.477 1.00 41.52 260 ALA B O 1
ATOM 4873 N N . GLU B 1 261 ? -8.415 21.866 -31.589 1.00 45.01 261 GLU B N 1
ATOM 4874 C CA . GLU B 1 261 ? -8.946 21.670 -32.970 1.00 45.92 261 GLU B CA 1
ATOM 4875 C C . GLU B 1 261 ? -9.622 20.291 -33.049 1.00 43.19 261 GLU B C 1
ATOM 4876 O O . GLU B 1 261 ? -10.812 20.236 -33.433 1.00 42.53 261 GLU B O 1
ATOM 4882 N N . PHE B 1 262 ? -8.961 19.218 -32.620 1.00 40.10 262 PHE B N 1
ATOM 4883 C CA . PHE B 1 262 ? -9.567 17.861 -32.697 1.00 41.63 262 PHE B CA 1
ATOM 4884 C C . PHE B 1 262 ? -10.934 17.848 -32.010 1.00 44.68 262 PHE B C 1
ATOM 4885 O O . PHE B 1 262 ? -11.895 17.360 -32.599 1.00 49.96 262 PHE B O 1
ATOM 4893 N N . LEU B 1 263 ? -11.009 18.316 -30.763 1.00 49.88 263 LEU B N 1
ATOM 4894 C CA . LEU B 1 263 ? -12.244 18.212 -29.940 1.00 46.21 263 LEU B CA 1
ATOM 4895 C C . LEU B 1 263 ? -13.342 19.112 -30.521 1.00 41.84 263 LEU B C 1
ATOM 4896 O O . LEU B 1 263 ? -14.533 18.743 -30.441 1.00 40.50 263 LEU B O 1
ATOM 4901 N N . ASN B 1 264 ? -12.953 20.268 -31.048 1.00 43.02 264 ASN B N 1
ATOM 4902 C CA . ASN B 1 264 ? -13.889 21.292 -31.575 1.00 45.05 264 ASN B CA 1
ATOM 4903 C C . ASN B 1 264 ? -14.607 20.751 -32.823 1.00 50.04 264 ASN B C 1
ATOM 4904 O O . ASN B 1 264 ? -15.711 21.237 -33.112 1.00 46.97 264 ASN B O 1
ATOM 4909 N N . ASN B 1 265 ? -14.015 19.775 -33.528 1.00 52.02 265 ASN B N 1
ATOM 4910 C CA . ASN B 1 265 ? -14.591 19.184 -34.766 1.00 50.79 265 ASN B CA 1
ATOM 4911 C C . ASN B 1 265 ? -15.213 17.811 -34.476 1.00 51.29 265 ASN B C 1
ATOM 4912 O O . ASN B 1 265 ? -15.726 17.226 -35.428 1.00 46.65 265 ASN B O 1
ATOM 4917 N N . HIS B 1 266 ? -15.146 17.283 -33.250 1.00 51.67 266 HIS B N 1
ATOM 4918 C CA . HIS B 1 266 ? -15.686 15.935 -32.920 1.00 49.07 266 HIS B CA 1
ATOM 4919 C C . HIS B 1 266 ? -17.192 16.062 -32.772 1.00 52.97 266 HIS B C 1
ATOM 4920 O O . HIS B 1 266 ? -17.652 17.090 -32.286 1.00 51.95 266 HIS B O 1
ATOM 4927 N N . PRO B 1 267 ? -17.988 15.051 -33.211 1.00 59.69 267 PRO B N 1
ATOM 4928 C CA . PRO B 1 267 ? -19.453 15.107 -33.125 1.00 57.66 267 PRO B CA 1
ATOM 4929 C C . PRO B 1 267 ? -20.080 14.886 -31.738 1.00 56.47 267 PRO B C 1
ATOM 4930 O O . PRO B 1 267 ? -21.255 15.143 -31.594 1.00 58.06 267 PRO B O 1
ATOM 4934 N N . LYS B 1 268 ? -19.312 14.447 -30.742 1.00 53.55 268 LYS B N 1
ATOM 4935 C CA . LYS B 1 268 ? -19.847 14.199 -29.375 1.00 49.51 268 LYS B CA 1
ATOM 4936 C C . LYS B 1 268 ? -19.518 15.378 -28.459 1.00 46.70 268 LYS B C 1
ATOM 4937 O O . LYS B 1 268 ? -19.764 15.281 -27.254 1.00 50.78 268 LYS B O 1
ATOM 4943 N N . VAL B 1 269 ? -19.017 16.475 -29.020 1.00 44.23 269 VAL B N 1
ATOM 4944 C CA . VAL B 1 269 ? -18.506 17.634 -28.242 1.00 43.83 269 VAL B CA 1
ATOM 4945 C C . VAL B 1 269 ? -19.289 18.841 -28.737 1.00 42.06 269 VAL B C 1
ATOM 4946 O O . VAL B 1 269 ? -19.230 19.118 -29.943 1.00 47.07 269 VAL B O 1
ATOM 4950 N N . ASN B 1 270 ? -20.049 19.484 -27.853 1.00 50.92 270 ASN B N 1
ATOM 4951 C CA . ASN B 1 270 ? -20.977 20.583 -28.231 1.00 52.92 270 ASN B CA 1
ATOM 4952 C C . ASN B 1 270 ? -20.196 21.881 -28.293 1.00 56.27 270 ASN B C 1
ATOM 4953 O O . ASN B 1 270 ? -20.383 22.621 -29.259 1.00 66.29 270 ASN B O 1
ATOM 4958 N N . LYS B 1 271 ? -19.328 22.086 -27.307 1.00 59.91 271 LYS B N 1
ATOM 4959 C CA . LYS B 1 271 ? -18.660 23.377 -27.027 1.00 59.23 271 LYS B CA 1
ATOM 4960 C C . LYS B 1 271 ? -17.258 23.075 -26.487 1.00 55.07 271 LYS B C 1
ATOM 4961 O O . LYS B 1 271 ? -17.105 22.119 -25.697 1.00 59.15 271 LYS B O 1
ATOM 4967 N N . VAL B 1 272 ? -16.275 23.857 -26.920 1.00 50.98 272 VAL B N 1
ATOM 4968 C CA . VAL B 1 272 ? -14.855 23.729 -26.500 1.00 48.85 272 VAL B CA 1
ATOM 4969 C C . VAL B 1 272 ? -14.376 25.112 -26.063 1.00 51.65 272 VAL B C 1
ATOM 4970 O O . VAL B 1 272 ? -14.523 26.090 -26.840 1.00 50.23 272 VAL B O 1
ATOM 4974 N N . TYR B 1 273 ? -13.837 25.183 -24.848 1.00 46.21 273 TYR B N 1
ATOM 4975 C CA . TYR B 1 273 ? -13.214 26.404 -24.297 1.00 51.58 273 TYR B CA 1
ATOM 4976 C C . TYR B 1 273 ? -11.708 26.253 -24.512 1.00 48.54 273 TYR B C 1
ATOM 4977 O O . TYR B 1 273 ? -11.153 25.222 -24.060 1.00 51.73 273 TYR B O 1
ATOM 4986 N N . TYR B 1 274 ? -11.094 27.185 -25.239 1.00 44.68 274 TYR B N 1
ATOM 4987 C CA . TYR B 1 274 ? -9.623 27.255 -25.439 1.00 41.23 274 TYR B CA 1
ATOM 4988 C C . TYR B 1 274 ? -9.312 28.576 -26.108 1.00 46.94 274 TYR B C 1
ATOM 4989 O O . TYR B 1 274 ? -9.914 28.873 -27.133 1.00 52.16 274 TYR B O 1
ATOM 4998 N N . PRO B 1 275 ? -8.382 29.396 -25.559 1.00 45.34 275 PRO B N 1
ATOM 4999 C CA . PRO B 1 275 ? -8.163 30.748 -26.061 1.00 48.53 275 PRO B CA 1
ATOM 5000 C C . PRO B 1 275 ? -7.724 30.750 -27.532 1.00 53.14 275 PRO B C 1
ATOM 5001 O O . PRO B 1 275 ? -7.799 31.807 -28.151 1.00 43.80 275 PRO B O 1
ATOM 5005 N N . GLY B 1 276 ? -7.245 29.595 -28.012 1.00 52.20 276 GLY B N 1
ATOM 5006 C CA . GLY B 1 276 ? -6.659 29.421 -29.354 1.00 53.92 276 GLY B CA 1
ATOM 5007 C C . GLY B 1 276 ? -7.699 29.226 -30.447 1.00 46.43 276 GLY B C 1
ATOM 5008 O O . GLY B 1 276 ? -7.363 29.521 -31.575 1.00 44.06 276 GLY B O 1
ATOM 5009 N N . LEU B 1 277 ? -8.918 28.772 -30.144 1.00 45.61 277 LEU B N 1
ATOM 5010 C CA . LEU B 1 277 ? -10.017 28.751 -31.146 1.00 45.15 277 LEU B CA 1
ATOM 5011 C C . LEU B 1 277 ? -10.374 30.199 -31.513 1.00 51.30 277 LEU B C 1
ATOM 5012 O O . LEU B 1 277 ? -10.486 31.054 -30.591 1.00 50.53 277 LEU B O 1
ATOM 5017 N N . GLU B 1 278 ? -10.544 30.476 -32.811 1.00 55.94 278 GLU B N 1
ATOM 5018 C CA . GLU B 1 278 ? -10.978 31.809 -33.314 1.00 56.68 278 GLU B CA 1
ATOM 5019 C C . GLU B 1 278 ? -12.387 32.110 -32.798 1.00 48.79 278 GLU B C 1
ATOM 5020 O O . GLU B 1 278 ? -12.678 33.288 -32.602 1.00 46.66 278 GLU B O 1
ATOM 5026 N N . SER B 1 279 ? -13.189 31.073 -32.524 1.00 46.31 279 SER B N 1
ATOM 5027 C CA . SER B 1 279 ? -14.578 31.177 -32.003 1.00 48.05 279 SER B CA 1
ATOM 5028 C C . SER B 1 279 ? -14.622 31.483 -30.493 1.00 52.98 279 SER B C 1
ATOM 5029 O O . SER B 1 279 ? -15.713 31.821 -30.021 1.00 50.71 279 SER B O 1
ATOM 5032 N N . HIS B 1 280 ? -13.517 31.359 -29.741 1.00 49.74 280 HIS B N 1
ATOM 5033 C CA . HIS B 1 280 ? -13.505 31.572 -28.264 1.00 48.27 280 HIS B CA 1
ATOM 5034 C C . HIS B 1 280 ? -13.639 33.076 -27.968 1.00 50.60 280 HIS B C 1
ATOM 5035 O O . HIS B 1 280 ? -12.999 33.862 -28.677 1.00 47.99 280 HIS B O 1
ATOM 5042 N N . GLN B 1 281 ? -14.404 33.473 -26.947 1.00 49.72 281 GLN B N 1
ATOM 5043 C CA . GLN B 1 281 ? -14.575 34.908 -26.596 1.00 50.41 281 GLN B CA 1
ATOM 5044 C C . GLN B 1 281 ? -13.203 35.548 -26.330 1.00 50.36 281 GLN B C 1
ATOM 5045 O O . GLN B 1 281 ? -12.406 34.977 -25.564 1.00 53.15 281 GLN B O 1
ATOM 5051 N N . ASN B 1 282 ? -12.938 36.688 -26.961 1.00 45.06 282 ASN B N 1
ATOM 5052 C CA . ASN B 1 282 ? -11.696 37.499 -26.828 1.00 49.66 282 ASN B CA 1
ATOM 5053 C C . ASN B 1 282 ? -10.453 36.700 -27.249 1.00 51.65 282 ASN B C 1
ATOM 5054 O O . ASN B 1 282 ? -9.345 36.986 -26.706 1.00 46.11 282 ASN B O 1
ATOM 5059 N N . HIS B 1 283 ? -10.604 35.780 -28.213 1.00 52.41 283 HIS B N 1
ATOM 5060 C CA . HIS B 1 283 ? -9.472 35.149 -28.947 1.00 48.43 283 HIS B CA 1
ATOM 5061 C C . HIS B 1 283 ? -8.507 36.243 -29.416 1.00 45.21 283 HIS B C 1
ATOM 5062 O O . HIS B 1 283 ? -7.283 36.077 -29.281 1.00 42.28 283 HIS B O 1
ATOM 5069 N N . GLU B 1 284 ? -9.035 37.363 -29.902 1.00 46.66 284 GLU B N 1
ATOM 5070 C CA . GLU B 1 284 ? -8.176 38.436 -30.443 1.00 49.74 284 GLU B CA 1
ATOM 5071 C C . GLU B 1 284 ? -7.304 38.988 -29.306 1.00 51.43 284 GLU B C 1
ATOM 5072 O O . GLU B 1 284 ? -6.066 39.142 -29.503 1.00 48.81 284 GLU B O 1
ATOM 5078 N N . LEU B 1 285 ? -7.905 39.256 -28.145 1.00 49.97 285 LEU B N 1
ATOM 5079 C CA . LEU B 1 285 ? -7.171 39.740 -26.946 1.00 44.13 285 LEU B CA 1
ATOM 5080 C C . LEU B 1 285 ? -6.136 38.688 -26.514 1.00 41.71 285 LEU B C 1
ATOM 5081 O O . LEU B 1 285 ? -4.932 39.037 -26.316 1.00 37.26 285 LEU B O 1
ATOM 5086 N N . ALA B 1 286 ? -6.567 37.434 -26.405 1.00 36.34 286 ALA B N 1
ATOM 5087 C CA . ALA B 1 286 ? -5.695 36.297 -26.039 1.00 38.05 286 ALA B CA 1
ATOM 5088 C C . ALA B 1 286 ? -4.405 36.356 -26.869 1.00 40.60 286 ALA B C 1
ATOM 5089 O O . ALA B 1 286 ? -3.323 36.222 -26.263 1.00 48.56 286 ALA B O 1
ATOM 5091 N N . THR B 1 287 ? -4.504 36.601 -28.190 1.00 46.63 287 THR B N 1
ATOM 5092 C CA . THR B 1 287 ? -3.353 36.593 -29.146 1.00 44.67 287 THR B CA 1
ATOM 5093 C C . THR B 1 287 ? -2.516 37.860 -28.979 1.00 44.58 287 THR B C 1
ATOM 5094 O O . THR B 1 287 ? -1.336 37.793 -29.305 1.00 43.99 287 THR B O 1
ATOM 5098 N N . GLU B 1 288 ? -3.095 38.974 -28.515 1.00 45.93 288 GLU B N 1
ATOM 5099 C CA . GLU B 1 288 ? -2.337 40.236 -28.233 1.00 52.34 288 GLU B CA 1
ATOM 5100 C C . GLU B 1 288 ? -1.555 40.196 -26.893 1.00 48.82 288 GLU B C 1
ATOM 5101 O O . GLU B 1 288 ? -0.366 40.584 -26.925 1.00 44.20 288 GLU B O 1
ATOM 5107 N N . GLN B 1 289 ? -2.156 39.826 -25.743 1.00 48.21 289 GLN B N 1
ATOM 5108 C CA . GLN B 1 289 ? -1.512 40.059 -24.402 1.00 45.52 289 GLN B CA 1
ATOM 5109 C C . GLN B 1 289 ? -0.647 38.853 -23.968 1.00 43.35 289 GLN B C 1
ATOM 5110 O O . GLN B 1 289 ? 0.139 39.021 -23.009 1.00 40.48 289 GLN B O 1
ATOM 5116 N N . ALA B 1 290 ? -0.715 37.726 -24.691 1.00 44.43 290 ALA B N 1
ATOM 5117 C CA . ALA B 1 290 ? 0.070 36.490 -24.446 1.00 42.21 290 ALA B CA 1
ATOM 5118 C C . ALA B 1 290 ? 0.622 35.906 -25.757 1.00 41.31 290 ALA B C 1
ATOM 5119 O O . ALA B 1 290 ? -0.062 35.980 -26.778 1.00 37.64 290 ALA B O 1
ATOM 5121 N N . ASN B 1 291 ? 1.785 35.248 -25.706 1.00 42.54 291 ASN B N 1
ATOM 5122 C CA . ASN B 1 291 ? 2.456 34.664 -26.896 1.00 41.02 291 ASN B CA 1
ATOM 5123 C C . ASN B 1 291 ? 2.067 33.203 -27.071 1.00 39.90 291 ASN B C 1
ATOM 5124 O O . ASN B 1 291 ? 2.543 32.590 -28.019 1.00 45.96 291 ASN B O 1
ATOM 5129 N N . GLY B 1 292 ? 1.240 32.670 -26.188 1.00 39.73 292 GLY B N 1
ATOM 5130 C CA . GLY B 1 292 ? 0.696 31.309 -26.313 1.00 38.36 292 GLY B CA 1
ATOM 5131 C C . GLY B 1 292 ? -0.723 31.288 -25.804 1.00 37.35 292 GLY B C 1
ATOM 5132 O O . GLY B 1 292 ? -1.092 32.218 -25.078 1.00 37.43 292 GLY B O 1
ATOM 5133 N N . PHE B 1 293 ? -1.505 30.307 -26.238 1.00 38.54 293 PHE B N 1
ATOM 5134 C CA . PHE B 1 293 ? -2.775 29.884 -25.606 1.00 43.47 293 PHE B CA 1
ATOM 5135 C C . PHE B 1 293 ? -2.305 28.905 -24.539 1.00 48.97 293 PHE B C 1
ATOM 5136 O O . PHE B 1 293 ? -1.093 28.692 -24.461 1.00 64.83 293 PHE B O 1
ATOM 5144 N N . GLY B 1 294 ? -3.142 28.361 -23.683 1.00 48.31 294 GLY B N 1
ATOM 5145 C CA . GLY B 1 294 ? -2.531 27.551 -22.610 1.00 47.81 294 GLY B CA 1
ATOM 5146 C C . GLY B 1 294 ? -2.337 26.100 -23.018 1.00 40.73 294 GLY B C 1
ATOM 5147 O O . GLY B 1 294 ? -2.168 25.824 -24.211 1.00 37.72 294 GLY B O 1
ATOM 5148 N N . ALA B 1 295 ? -2.371 25.217 -22.026 1.00 34.52 295 ALA B N 1
ATOM 5149 C CA . ALA B 1 295 ? -2.413 23.751 -22.171 1.00 34.71 295 ALA B CA 1
ATOM 5150 C C . ALA B 1 295 ? -3.605 23.240 -21.375 1.00 34.11 295 ALA B C 1
ATOM 5151 O O . ALA B 1 295 ? -3.656 22.034 -21.088 1.00 36.42 295 ALA B O 1
ATOM 5153 N N . ILE B 1 296 ? -4.567 24.126 -21.111 1.00 37.43 296 ILE B N 1
ATOM 5154 C CA . ILE B 1 296 ? -5.836 23.767 -20.419 1.00 39.76 296 ILE B CA 1
ATOM 5155 C C . ILE B 1 296 ? -6.969 23.898 -21.426 1.00 40.20 296 ILE B C 1
ATOM 5156 O O . ILE B 1 296 ? -7.085 24.968 -22.062 1.00 34.98 296 ILE B O 1
ATOM 5161 N N . ILE B 1 297 ? -7.760 22.836 -21.545 1.00 38.31 297 ILE B N 1
ATOM 5162 C CA . ILE B 1 297 ? -8.939 22.783 -22.444 1.00 42.64 297 ILE B CA 1
ATOM 5163 C C . ILE B 1 297 ? -10.069 22.175 -21.627 1.00 40.90 297 ILE B C 1
ATOM 5164 O O . ILE B 1 297 ? -9.883 21.087 -21.036 1.00 43.46 297 ILE B O 1
ATOM 5169 N N . SER B 1 298 ? -11.184 22.886 -21.600 1.00 45.42 298 SER B N 1
ATOM 5170 C CA . SER B 1 298 ? -12.497 22.376 -21.154 1.00 47.46 298 SER B CA 1
ATOM 5171 C C . SER B 1 298 ? -13.380 22.152 -22.383 1.00 48.79 298 SER B C 1
ATOM 5172 O O . SER B 1 298 ? -13.300 22.945 -23.360 1.00 49.19 298 SER B O 1
ATOM 5175 N N . PHE B 1 299 ? -14.155 21.073 -22.354 1.00 51.04 299 PHE B N 1
ATOM 5176 C CA . PHE B 1 299 ? -15.066 20.706 -23.455 1.00 49.56 299 PHE B CA 1
ATOM 5177 C C . PHE B 1 299 ? -16.310 20.040 -22.864 1.00 49.77 299 PHE B C 1
ATOM 5178 O O . PHE B 1 299 ? 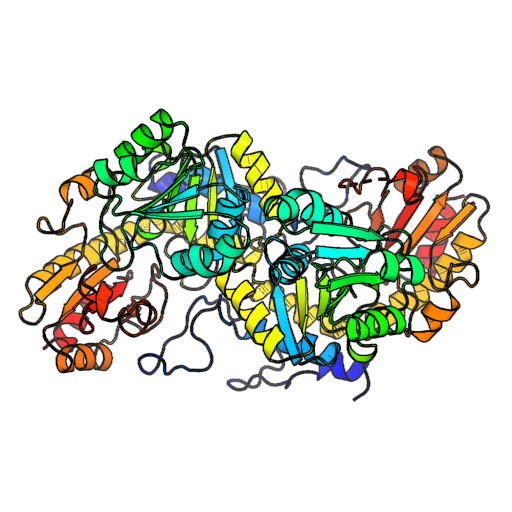-16.214 19.210 -21.935 1.00 47.84 299 PHE B O 1
ATOM 5186 N N . ASP B 1 300 ? -17.455 20.442 -23.408 1.00 54.55 300 ASP B N 1
ATOM 5187 C CA . ASP B 1 300 ? -18.808 19.959 -23.047 1.00 54.98 300 ASP B 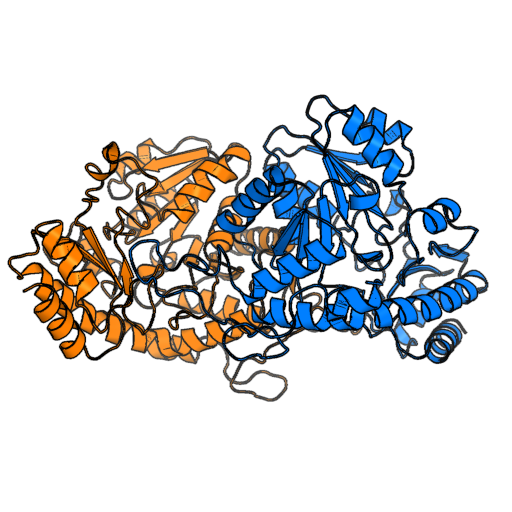CA 1
ATOM 5188 C C . ASP B 1 300 ? -19.145 18.781 -23.956 1.00 49.99 300 ASP B C 1
ATOM 5189 O O . ASP B 1 300 ? -19.317 19.001 -25.167 1.00 54.52 300 ASP B O 1
ATOM 5194 N N . VAL B 1 301 ? -19.170 17.569 -23.410 1.00 52.07 301 VAL B N 1
ATOM 5195 C CA . VAL B 1 301 ? -19.532 16.347 -24.183 1.00 52.66 301 VAL B CA 1
ATOM 5196 C C . VAL B 1 301 ? -21.058 16.270 -24.236 1.00 57.71 301 VAL B C 1
ATOM 5197 O O . VAL B 1 301 ? -21.711 17.015 -23.494 1.00 54.89 301 VAL B O 1
ATOM 5201 N N . ASP B 1 302 ? -21.583 15.364 -25.063 1.00 64.85 302 ASP B N 1
ATOM 5202 C CA . ASP B 1 302 ? -22.997 15.341 -25.520 1.00 62.54 302 ASP B CA 1
ATOM 5203 C C . ASP B 1 302 ? -23.912 14.770 -24.434 1.00 58.95 302 ASP B C 1
ATOM 5204 O O . ASP B 1 302 ? -25.094 15.056 -24.510 1.00 60.28 302 ASP B O 1
ATOM 5209 N N . SER B 1 303 ? -23.407 13.980 -23.481 1.00 62.72 303 SER B N 1
ATOM 5210 C CA . SER B 1 303 ? -24.258 13.261 -22.492 1.00 61.56 303 SER B CA 1
ATOM 5211 C C . SER B 1 303 ? -23.447 12.644 -21.351 1.00 62.69 303 SER B C 1
ATOM 5212 O O . SER B 1 303 ? -22.231 12.443 -21.495 1.00 61.24 303 SER B O 1
ATOM 5215 N N . GLU B 1 304 ? -24.164 12.273 -20.296 1.00 65.55 304 GLU B N 1
ATOM 5216 C CA . GLU B 1 304 ? -23.638 11.616 -19.081 1.00 69.06 304 GLU B CA 1
ATOM 5217 C C . GLU B 1 304 ? -22.889 10.341 -19.469 1.00 69.99 304 GLU B C 1
ATOM 5218 O O . GLU B 1 304 ? -21.845 10.058 -18.851 1.00 67.99 304 GLU B O 1
ATOM 5224 N N . GLU B 1 305 ? -23.412 9.584 -20.434 1.00 72.56 305 GLU B N 1
ATOM 5225 C CA . GLU B 1 305 ? -22.869 8.243 -20.775 1.00 77.34 305 GLU B CA 1
ATOM 5226 C C . GLU B 1 305 ? -21.523 8.412 -21.489 1.00 69.84 305 GLU B C 1
ATOM 5227 O O . GLU B 1 305 ? -20.635 7.568 -21.271 1.00 66.74 305 GLU B O 1
ATOM 5233 N N . THR B 1 306 ? -21.397 9.444 -22.329 1.00 64.17 306 THR B N 1
ATOM 5234 C CA . THR B 1 306 ? -20.131 9.830 -23.003 1.00 63.77 306 THR B CA 1
ATOM 5235 C C . THR B 1 306 ? -19.105 10.160 -21.909 1.00 63.67 306 THR B C 1
ATOM 5236 O O . THR B 1 306 ? -18.062 9.478 -21.859 1.00 57.79 306 THR B O 1
ATOM 5240 N N . LEU B 1 307 ? -19.415 11.138 -21.047 1.00 63.78 307 LEU B N 1
ATOM 5241 C CA . LEU B 1 307 ? -18.568 11.553 -19.894 1.00 61.46 307 LEU B CA 1
ATOM 5242 C C . LEU B 1 307 ? -17.989 10.300 -19.226 1.00 62.12 307 LEU B C 1
ATOM 5243 O O . LEU B 1 307 ? -16.757 10.229 -19.049 1.00 58.00 307 LEU B O 1
ATOM 5248 N N . ASN B 1 308 ? -18.849 9.336 -18.892 1.00 58.08 308 ASN B N 1
ATOM 5249 C CA . ASN B 1 308 ? -18.472 8.139 -18.100 1.00 56.32 308 ASN B CA 1
ATOM 5250 C C . ASN B 1 308 ? -17.613 7.201 -18.943 1.00 55.88 308 ASN B C 1
ATOM 5251 O O . ASN B 1 308 ? -16.707 6.585 -18.359 1.00 51.60 308 ASN B O 1
ATOM 5256 N N . LYS B 1 309 ? -17.897 7.094 -20.244 1.00 57.23 309 LYS B N 1
ATOM 5257 C CA . LYS B 1 309 ? -17.069 6.306 -21.191 1.00 62.53 309 LYS B CA 1
ATOM 5258 C C . LYS B 1 309 ? -15.667 6.938 -21.270 1.00 57.39 309 LYS B C 1
ATOM 5259 O O . LYS B 1 309 ? -14.674 6.161 -21.247 1.00 54.03 309 LYS B O 1
ATOM 5265 N N . VAL B 1 310 ? -15.541 8.272 -21.323 1.00 52.75 310 VAL B N 1
ATOM 5266 C CA . VAL B 1 310 ? -14.186 8.877 -21.507 1.00 57.78 310 VAL B CA 1
ATOM 5267 C C . VAL B 1 310 ? -13.384 8.651 -20.222 1.00 55.73 310 VAL B C 1
ATOM 5268 O O . VAL B 1 310 ? -12.210 8.230 -20.359 1.00 49.72 310 VAL B O 1
ATOM 5272 N N . LEU B 1 311 ? -13.993 8.837 -19.039 1.00 54.74 311 LEU B N 1
ATOM 5273 C CA . LEU B 1 311 ? -13.314 8.570 -17.736 1.00 54.48 311 LEU B CA 1
ATOM 5274 C C . LEU B 1 311 ? -12.935 7.097 -17.673 1.00 52.65 311 LEU B C 1
ATOM 5275 O O . LEU B 1 311 ? -11.868 6.781 -17.136 1.00 54.94 311 LEU B O 1
ATOM 5280 N N . GLU B 1 312 ? -13.804 6.242 -18.197 1.00 54.90 312 GLU B N 1
ATOM 5281 C CA . GLU B 1 312 ? -13.627 4.771 -18.192 1.00 59.41 312 GLU B CA 1
ATOM 5282 C C . GLU B 1 312 ? -12.369 4.402 -18.992 1.00 53.31 312 GLU B C 1
ATOM 5283 O O . GLU B 1 312 ? -11.637 3.546 -18.514 1.00 56.56 312 GLU B O 1
ATOM 5289 N N . LYS B 1 313 ? -12.129 5.027 -20.151 1.00 52.00 313 LYS B N 1
ATOM 5290 C CA . LYS B 1 313 ? -11.354 4.410 -21.265 1.00 50.70 313 LYS B CA 1
ATOM 5291 C C . LYS B 1 313 ? -10.015 5.114 -21.497 1.00 46.81 313 LYS B C 1
ATOM 5292 O O . LYS B 1 313 ? -9.091 4.433 -21.935 1.00 41.81 313 LYS B O 1
ATOM 5298 N N . LEU B 1 314 ? -9.910 6.425 -21.262 1.00 45.68 314 LEU B N 1
ATOM 5299 C CA . LEU B 1 314 ? -8.630 7.166 -21.426 1.00 43.52 314 LEU B CA 1
ATOM 5300 C C . LEU B 1 314 ? -7.500 6.368 -20.760 1.00 39.20 314 LEU B C 1
ATOM 5301 O O . LEU B 1 314 ? -7.672 5.933 -19.626 1.00 40.04 314 LEU B O 1
ATOM 5306 N N . GLN B 1 315 ? -6.385 6.183 -21.453 1.00 42.51 315 GLN B N 1
ATOM 5307 C CA . GLN B 1 315 ? -5.163 5.519 -20.924 1.00 46.18 315 GLN B CA 1
ATOM 5308 C C . GLN B 1 315 ? -4.130 6.550 -20.412 1.00 40.55 315 GLN B C 1
ATOM 5309 O O . GLN B 1 315 ? -3.402 6.198 -19.507 1.00 33.95 315 GLN B O 1
ATOM 5315 N N . TYR B 1 316 ? -4.019 7.752 -20.985 1.00 39.20 316 TYR B N 1
ATOM 5316 C CA . TYR B 1 316 ? -2.867 8.667 -20.748 1.00 40.86 316 TYR B CA 1
ATOM 5317 C C . TYR B 1 316 ? -3.274 9.934 -19.989 1.00 42.68 316 TYR B C 1
ATOM 5318 O O . TYR B 1 316 ? -2.374 10.716 -19.612 1.00 43.85 316 TYR B O 1
ATOM 5327 N N . PHE B 1 317 ? -4.562 10.143 -19.765 1.00 39.17 317 PHE B N 1
ATOM 5328 C CA . PHE B 1 317 ? -5.052 11.200 -18.852 1.00 42.00 317 PHE B CA 1
ATOM 5329 C C . PHE B 1 317 ? -5.377 10.550 -17.510 1.00 39.41 317 PHE B C 1
ATOM 5330 O O . PHE B 1 317 ? -6.237 9.656 -17.490 1.00 43.39 317 PHE B O 1
ATOM 5338 N N . THR B 1 318 ? -4.711 10.982 -16.441 1.00 34.92 318 THR B N 1
ATOM 5339 C CA . THR B 1 318 ? -4.967 10.535 -15.047 1.00 36.62 318 THR B CA 1
ATOM 5340 C C . THR B 1 318 ? -6.015 11.437 -14.402 1.00 34.49 318 THR B C 1
ATOM 5341 O O . THR B 1 318 ? -5.870 12.661 -14.493 1.00 39.07 318 THR B O 1
ATOM 5345 N N . LEU B 1 319 ? -7.038 10.829 -13.809 1.00 34.49 319 LEU B N 1
ATOM 5346 C CA . LEU B 1 319 ? -8.092 11.523 -13.020 1.00 37.20 319 LEU B CA 1
ATOM 5347 C C . LEU B 1 319 ? -7.464 11.934 -11.683 1.00 35.02 319 LEU B C 1
ATOM 5348 O O . LEU B 1 319 ? -7.013 11.044 -10.899 1.00 34.67 319 LEU B O 1
ATOM 5353 N N . ALA B 1 320 ? -7.421 13.240 -11.446 1.00 34.47 320 ALA B N 1
ATOM 5354 C CA . ALA B 1 320 ? -6.694 13.869 -10.325 1.00 39.43 320 ALA B CA 1
ATOM 5355 C C . ALA B 1 320 ? -6.933 15.365 -10.386 1.00 36.90 320 ALA B C 1
ATOM 5356 O O . ALA B 1 320 ? -7.144 15.891 -11.491 1.00 39.35 320 ALA B O 1
ATOM 5358 N N . GLU B 1 321 ? -6.888 16.004 -9.229 1.00 40.75 321 GLU B N 1
ATOM 5359 C CA . GLU B 1 321 ? -6.943 17.477 -9.154 1.00 44.02 321 GLU B CA 1
ATOM 5360 C C . GLU B 1 321 ? -5.548 17.968 -9.565 1.00 43.60 321 GLU B C 1
ATOM 5361 O O . GLU B 1 321 ? -4.564 17.151 -9.601 1.00 41.26 321 GLU B O 1
ATOM 5367 N N . SER B 1 322 ? -5.456 19.257 -9.842 1.00 38.07 322 SER B N 1
ATOM 5368 C CA . SER B 1 322 ? -4.211 19.961 -10.222 1.00 40.24 322 SER B CA 1
ATOM 5369 C C . SER B 1 322 ? -4.036 19.891 -11.744 1.00 39.46 322 SER B C 1
ATOM 5370 O O . SER B 1 322 ? -4.836 19.244 -12.440 1.00 36.33 322 SER B O 1
ATOM 5373 N N . LEU B 1 323 ? -3.013 20.581 -12.232 1.00 36.76 323 LEU B N 1
ATOM 5374 C CA . LEU B 1 323 ? -2.793 20.782 -13.665 1.00 36.44 323 LEU B CA 1
ATOM 5375 C C . LEU B 1 323 ? -1.380 21.326 -13.841 1.00 35.10 323 LEU B C 1
ATOM 5376 O O . LEU B 1 323 ? -0.679 21.509 -12.809 1.00 33.51 323 LEU B O 1
ATOM 5381 N N . GLY B 1 324 ? -0.948 21.455 -15.095 1.00 31.60 324 GLY B N 1
ATOM 5382 C CA . GLY B 1 324 ? 0.362 22.039 -15.423 1.00 32.10 324 GLY B CA 1
ATOM 5383 C C . GLY B 1 324 ? 1.469 21.038 -15.244 1.00 30.62 324 GLY B C 1
ATOM 5384 O O . GLY B 1 324 ? 2.611 21.462 -15.135 1.00 33.69 324 GLY B O 1
ATOM 5385 N N . ALA B 1 325 ? 1.148 19.746 -15.248 1.00 28.69 325 ALA B N 1
ATOM 5386 C CA . ALA B 1 325 ? 2.148 18.667 -15.065 1.00 30.03 325 ALA B CA 1
ATOM 5387 C C . ALA B 1 325 ? 2.554 18.118 -16.429 1.00 30.02 325 ALA B C 1
ATOM 5388 O O . ALA B 1 325 ? 1.806 18.265 -17.388 1.00 28.36 325 ALA B O 1
ATOM 5390 N N . VAL B 1 326 ? 3.736 17.501 -16.489 1.00 32.04 326 VAL B N 1
ATOM 5391 C CA . VAL B 1 326 ? 4.255 16.837 -17.715 1.00 31.71 326 VAL B CA 1
ATOM 5392 C C . VAL B 1 326 ? 3.321 15.656 -18.065 1.00 31.01 326 VAL B C 1
ATOM 5393 O O . VAL B 1 326 ? 3.196 15.320 -19.250 1.00 30.91 326 VAL B O 1
ATOM 5397 N N . GLU B 1 327 ? 2.688 15.042 -17.076 1.00 30.79 327 GLU B N 1
ATOM 5398 C CA . GLU B 1 327 ? 1.682 13.968 -17.315 1.00 33.86 327 GLU B CA 1
ATOM 5399 C C . GLU B 1 327 ? 0.310 14.631 -17.465 1.00 37.62 327 GLU B C 1
ATOM 5400 O O . GLU B 1 327 ? 0.058 15.700 -16.800 1.00 36.52 327 GLU B O 1
ATOM 5406 N N . SER B 1 328 ? -0.502 14.095 -18.377 1.00 34.61 328 SER B N 1
ATOM 5407 C CA . SER B 1 328 ? -1.827 14.656 -18.726 1.00 36.54 328 SER B CA 1
ATOM 5408 C C . SER B 1 328 ? -2.802 14.317 -17.601 1.00 35.77 328 SER B C 1
ATOM 5409 O O . SER B 1 328 ? -2.731 13.192 -17.095 1.00 35.86 328 SER B O 1
ATOM 5412 N N . LEU B 1 329 ? -3.675 15.258 -17.254 1.00 33.06 329 LEU B N 1
ATOM 5413 C CA . LEU B 1 329 ? -4.644 15.134 -16.139 1.00 37.36 329 LEU B CA 1
ATOM 5414 C C . LEU B 1 329 ? -6.033 15.513 -16.649 1.00 38.30 329 LEU B C 1
ATOM 5415 O O . LEU B 1 329 ? -6.132 16.392 -17.545 1.00 37.52 329 LEU B O 1
ATOM 5420 N N . ILE B 1 330 ? -7.049 14.861 -16.087 1.00 39.10 330 ILE B N 1
ATOM 5421 C CA . ILE B 1 330 ? -8.478 15.136 -16.403 1.00 42.99 330 ILE B CA 1
ATOM 5422 C C . ILE B 1 330 ? -9.239 15.318 -15.081 1.00 42.41 330 ILE B C 1
ATOM 5423 O O . ILE B 1 330 ? -8.911 14.634 -14.124 1.00 42.81 330 ILE B O 1
ATOM 5428 N N . SER B 1 331 ? -10.185 16.260 -15.037 1.00 45.41 331 SER B N 1
ATOM 5429 C CA . SER B 1 331 ? -11.130 16.480 -13.914 1.00 42.61 331 SER B CA 1
ATOM 5430 C C . SER B 1 331 ? -12.530 16.792 -14.466 1.00 39.89 331 SER B C 1
ATOM 5431 O O . SER B 1 331 ? -12.661 17.210 -15.629 1.00 35.84 331 SER B O 1
ATOM 5434 N N . ILE B 1 332 ? -13.556 16.564 -13.661 1.00 44.23 332 ILE B N 1
ATOM 5435 C CA . ILE B 1 332 ? -14.951 16.995 -13.961 1.00 48.98 332 ILE B CA 1
ATOM 5436 C C . ILE B 1 332 ? -15.273 18.152 -13.027 1.00 47.29 332 ILE B C 1
ATOM 5437 O O . ILE B 1 332 ? -15.539 17.925 -11.851 1.00 48.29 332 ILE B O 1
ATOM 5442 N N . PRO B 1 333 ? -15.214 19.415 -13.498 1.00 50.93 333 PRO B N 1
ATOM 5443 C CA . PRO B 1 333 ? -15.472 20.569 -12.637 1.00 52.67 333 PRO B CA 1
ATOM 5444 C C . PRO B 1 333 ? -16.757 20.452 -11.800 1.00 56.62 333 PRO B C 1
ATOM 5445 O O . PRO B 1 333 ? -16.701 20.776 -10.629 1.00 53.87 333 PRO B O 1
ATOM 5449 N N . SER B 1 334 ? -17.856 19.951 -12.371 1.00 58.30 334 SER B N 1
ATOM 5450 C CA . SER B 1 334 ? -19.170 19.898 -11.676 1.00 55.28 334 SER B CA 1
ATOM 5451 C C . SER B 1 334 ? -19.069 19.052 -10.406 1.00 57.59 334 SER B C 1
ATOM 5452 O O . SER B 1 334 ? -19.769 19.376 -9.438 1.00 62.38 334 SER B O 1
ATOM 5455 N N . GLN B 1 335 ? -18.191 18.049 -10.378 1.00 61.87 335 GLN B N 1
ATOM 5456 C CA . GLN B 1 335 ? -18.123 17.079 -9.251 1.00 63.46 335 GLN B CA 1
ATOM 5457 C C . GLN B 1 335 ? -16.822 17.224 -8.453 1.00 61.67 335 GLN B C 1
ATOM 5458 O O . GLN B 1 335 ? -16.700 16.504 -7.459 1.00 59.57 335 GLN B O 1
ATOM 5464 N N . MET B 1 336 ? -15.892 18.099 -8.854 1.00 66.85 336 MET B N 1
ATOM 5465 C CA . MET B 1 336 ? -14.510 18.118 -8.290 1.00 66.71 336 MET B CA 1
ATOM 5466 C C . MET B 1 336 ? -14.045 19.531 -7.905 1.00 73.17 336 MET B C 1
ATOM 5467 O O . MET B 1 336 ? -13.188 19.605 -7.008 1.00 79.00 336 MET B O 1
ATOM 5472 N N . THR B 1 337 ? -14.517 20.599 -8.558 1.00 70.62 337 THR B N 1
ATOM 5473 C CA . THR B 1 337 ? -14.075 21.994 -8.256 1.00 75.55 337 THR B CA 1
ATOM 5474 C C . THR B 1 337 ? -15.306 22.865 -7.995 1.00 73.84 337 THR B C 1
ATOM 5475 O O . THR B 1 337 ? -15.327 23.522 -6.950 1.00 86.22 337 THR B O 1
ATOM 5479 N N . HIS B 1 338 ? -16.290 22.845 -8.899 1.00 79.42 338 HIS B N 1
ATOM 5480 C CA . HIS B 1 338 ? -17.530 23.672 -8.855 1.00 83.02 338 HIS B CA 1
ATOM 5481 C C . HIS B 1 338 ? -18.716 22.830 -8.348 1.00 83.67 338 HIS B C 1
ATOM 5482 O O . HIS B 1 338 ? -19.852 23.050 -8.818 1.00 77.40 338 HIS B O 1
ATOM 5489 N N . ALA B 1 339 ? -18.458 21.904 -7.416 1.00 88.64 339 ALA B N 1
ATOM 5490 C CA . ALA B 1 339 ? -19.484 21.187 -6.623 1.00 92.30 339 ALA B CA 1
ATOM 5491 C C . ALA B 1 339 ? -20.058 22.145 -5.564 1.00 95.81 339 ALA B C 1
ATOM 5492 O O . ALA B 1 339 ? -21.272 22.038 -5.281 1.00 88.63 339 ALA B O 1
ATOM 5494 N N . SER B 1 340 ? -19.221 23.056 -5.031 1.00 105.56 340 SER B N 1
ATOM 5495 C CA . SER B 1 340 ? -19.557 24.099 -4.015 1.00 102.83 340 SER B CA 1
ATOM 5496 C C . SER B 1 340 ? -20.719 24.971 -4.520 1.00 99.64 340 SER B C 1
ATOM 5497 O O . SER B 1 340 ? -21.788 24.980 -3.876 1.00 101.11 340 SER B O 1
ATOM 5500 N N . ILE B 1 341 ? -20.507 25.679 -5.632 1.00 95.53 341 ILE B N 1
ATOM 5501 C CA . ILE B 1 341 ? -21.519 26.567 -6.282 1.00 98.48 341 ILE B CA 1
ATOM 5502 C C . ILE B 1 341 ? -22.804 25.763 -6.523 1.00 93.16 341 ILE B C 1
ATOM 5503 O O . ILE B 1 341 ? -22.773 24.552 -6.731 1.00 78.24 341 ILE B O 1
ATOM 5508 N N . PRO B 1 342 ? -23.995 26.396 -6.435 1.00 96.37 342 PRO B N 1
ATOM 5509 C CA . PRO B 1 342 ? -25.243 25.746 -6.848 1.00 101.93 342 PRO B CA 1
ATOM 5510 C C . PRO B 1 342 ? -25.359 25.543 -8.369 1.00 107.41 342 PRO B C 1
ATOM 5511 O O . PRO B 1 342 ? -24.629 26.221 -9.077 1.00 116.04 342 PRO B O 1
ATOM 5515 N N . ALA B 1 343 ? -26.264 24.653 -8.825 1.00 105.74 343 ALA B N 1
ATOM 5516 C CA . ALA B 1 343 ? -26.620 24.421 -10.256 1.00 100.67 343 ALA B CA 1
ATOM 5517 C C . ALA B 1 343 ? -27.232 25.706 -10.847 1.00 99.31 343 ALA B C 1
ATOM 5518 O O . ALA B 1 343 ? -27.259 25.862 -12.091 1.00 97.53 343 ALA B O 1
ATOM 5520 N N . ASP B 1 344 ? -27.718 26.574 -9.956 1.00 100.51 344 ASP B N 1
ATOM 5521 C CA . ASP B 1 344 ? -28.236 27.950 -10.187 1.00 99.45 344 ASP B CA 1
ATOM 5522 C C . ASP B 1 344 ? -27.257 28.772 -11.052 1.00 102.67 344 ASP B C 1
ATOM 5523 O O . ASP B 1 344 ? -27.616 29.089 -12.202 1.00 99.74 344 ASP B O 1
ATOM 5528 N N . ARG B 1 345 ? -26.072 29.111 -10.520 1.00 108.00 345 ARG B N 1
ATOM 5529 C CA . ARG B 1 345 ? -25.061 29.996 -11.170 1.00 103.88 345 ARG B CA 1
ATOM 5530 C C . ARG B 1 345 ? -24.109 29.161 -12.037 1.00 100.23 345 ARG B C 1
ATOM 5531 O O . ARG B 1 345 ? -23.252 29.764 -12.709 1.00 105.62 345 ARG B O 1
ATOM 5539 N N . ARG B 1 346 ? -24.259 27.835 -12.037 1.00 91.67 346 ARG B N 1
ATOM 5540 C CA . ARG B 1 346 ? -23.457 26.905 -12.876 1.00 93.14 346 ARG B CA 1
ATOM 5541 C C . ARG B 1 346 ? -24.006 26.867 -14.310 1.00 98.48 346 ARG B C 1
ATOM 5542 O O . ARG B 1 346 ? -23.312 26.311 -15.180 1.00 94.46 346 ARG B O 1
ATOM 5550 N N . LYS B 1 347 ? -25.202 27.411 -14.555 1.00 103.51 347 LYS B N 1
ATOM 5551 C CA . LYS B 1 347 ? -25.727 27.631 -15.933 1.00 103.69 347 LYS B CA 1
ATOM 5552 C C . LYS B 1 347 ? -25.374 29.058 -16.379 1.00 108.04 347 LYS B C 1
ATOM 5553 O O . LYS B 1 347 ? -25.178 29.260 -17.592 1.00 104.34 347 LYS B O 1
ATOM 5559 N N . GLU B 1 348 ? -25.259 29.995 -15.430 1.00 114.78 348 GLU B N 1
ATOM 5560 C CA . GLU B 1 348 ? -24.765 31.385 -15.657 1.00 119.77 348 GLU B CA 1
ATOM 5561 C C . GLU B 1 348 ? -23.346 31.355 -16.255 1.00 116.40 348 GLU B C 1
ATOM 5562 O O . GLU B 1 348 ? -23.238 31.563 -17.483 1.00 117.83 348 GLU B O 1
ATOM 5568 N N . LEU B 1 349 ? -22.301 31.141 -15.437 1.00 103.25 349 LEU B N 1
ATOM 5569 C CA . LEU B 1 349 ? -20.956 30.718 -15.931 1.00 93.21 349 LEU B CA 1
ATOM 5570 C C . LEU B 1 349 ? -21.078 29.243 -16.352 1.00 86.41 349 LEU B C 1
ATOM 5571 O O . LEU B 1 349 ? -21.093 28.377 -15.457 1.00 91.77 349 LEU B O 1
ATOM 5576 N N . GLY B 1 350 ? -21.208 28.987 -17.665 1.00 76.42 350 GLY B N 1
ATOM 5577 C CA . GLY B 1 350 ? -21.784 27.759 -18.261 1.00 64.00 350 GLY B CA 1
ATOM 5578 C C . GLY B 1 350 ? -21.030 26.487 -17.900 1.00 65.54 350 GLY B C 1
ATOM 5579 O O . GLY B 1 350 ? -20.432 25.889 -18.820 1.00 72.72 350 GLY B O 1
ATOM 5580 N N . ILE B 1 351 ? -21.106 26.065 -16.626 1.00 62.75 351 ILE B N 1
ATOM 5581 C CA . ILE B 1 351 ? -20.466 24.841 -16.042 1.00 59.70 351 ILE B CA 1
ATOM 5582 C C . ILE B 1 35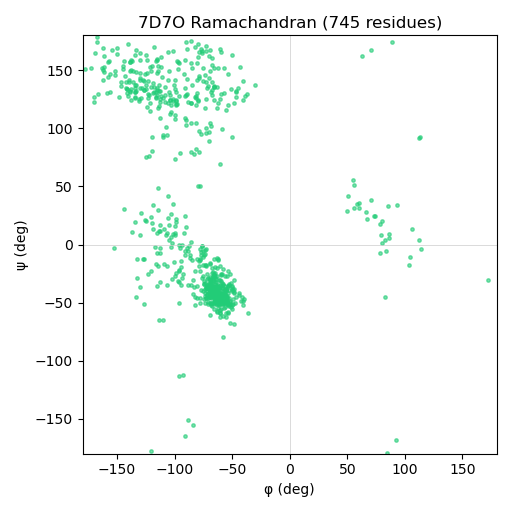1 ? -21.504 23.715 -15.956 1.00 58.38 351 ILE B C 1
ATOM 5583 O O . ILE B 1 351 ? -21.974 23.377 -14.837 1.00 51.89 351 ILE B O 1
ATOM 5588 N N . THR B 1 352 ? -21.834 23.158 -17.119 1.00 59.37 352 THR B N 1
ATOM 5589 C CA . THR B 1 352 ? -22.622 21.910 -17.275 1.00 61.10 352 THR B CA 1
ATOM 5590 C C . THR B 1 352 ? -22.016 20.818 -16.378 1.00 65.30 352 THR B C 1
ATOM 5591 O O . THR B 1 352 ? -20.861 20.995 -15.924 1.00 69.37 352 THR B O 1
ATOM 5595 N N . ASP B 1 353 ? -22.758 19.735 -16.108 1.00 64.63 353 ASP B N 1
ATOM 5596 C CA . ASP B 1 353 ? -22.199 18.524 -15.435 1.00 68.84 353 ASP B CA 1
ATOM 5597 C C . ASP B 1 353 ? -21.860 17.466 -16.503 1.00 59.74 353 ASP B C 1
ATOM 5598 O O . ASP B 1 353 ? -21.741 16.276 -16.157 1.00 61.50 353 ASP B O 1
ATOM 5603 N N . THR B 1 354 ? -21.673 17.906 -17.751 1.00 52.85 354 THR B N 1
ATOM 5604 C CA . THR B 1 354 ? -20.963 17.185 -18.842 1.00 52.84 354 THR B CA 1
ATOM 5605 C C . THR B 1 354 ? -19.697 17.959 -19.256 1.00 49.56 354 THR B C 1
ATOM 5606 O O . THR B 1 354 ? -19.134 17.632 -20.329 1.00 45.62 354 THR B O 1
ATOM 5610 N N . LEU B 1 355 ? -19.284 18.992 -18.501 1.00 51.84 355 LEU B N 1
ATOM 5611 C CA . LEU B 1 355 ? -18.017 19.714 -18.810 1.00 51.44 355 LEU B CA 1
ATOM 5612 C C . LEU B 1 355 ? -16.862 18.893 -18.228 1.00 52.92 355 LEU B C 1
ATOM 5613 O O . LEU B 1 355 ? -16.943 18.492 -17.032 1.00 51.93 355 LEU B O 1
ATOM 5618 N N . ILE B 1 356 ? -15.879 18.607 -19.082 1.00 51.59 356 ILE B N 1
ATOM 5619 C CA . ILE B 1 356 ? -14.597 17.923 -18.759 1.00 42.59 356 ILE B CA 1
ATOM 5620 C C . ILE B 1 356 ? -13.492 18.976 -18.833 1.00 42.58 356 ILE B C 1
ATOM 5621 O O . ILE B 1 356 ? -13.518 19.770 -19.787 1.00 40.78 356 ILE B O 1
ATOM 5626 N N . ARG B 1 357 ? -12.575 18.995 -17.864 1.00 41.19 357 ARG B N 1
ATOM 5627 C CA . ARG B 1 357 ? -11.330 19.799 -17.958 1.00 41.16 357 ARG B CA 1
ATOM 5628 C C . ARG B 1 357 ? -10.160 18.836 -18.155 1.00 37.26 357 ARG B C 1
ATOM 5629 O O . ARG B 1 357 ? -10.046 17.880 -17.366 1.00 36.70 357 ARG B O 1
ATOM 5637 N N . ILE B 1 358 ? -9.331 19.080 -19.170 1.00 36.65 358 ILE B N 1
ATOM 5638 C CA . ILE B 1 358 ? -8.074 18.301 -19.371 1.00 35.69 358 ILE B CA 1
ATOM 5639 C C . ILE B 1 358 ? -6.922 19.297 -19.278 1.00 36.28 358 ILE B C 1
ATOM 5640 O O . ILE B 1 358 ? -7.103 20.445 -19.716 1.00 34.96 358 ILE B O 1
ATOM 5645 N N . SER B 1 359 ? -5.844 18.883 -18.617 1.00 36.38 359 SER B N 1
ATOM 5646 C CA . SER B 1 359 ? -4.528 19.568 -18.616 1.00 39.88 359 SER B CA 1
ATOM 5647 C C . SER B 1 359 ? -3.613 18.749 -19.525 1.00 36.13 359 SER B C 1
ATOM 5648 O O . SER B 1 359 ? -3.359 17.579 -19.208 1.00 37.53 359 SER B O 1
ATOM 5651 N N . VAL B 1 360 ? -3.227 19.311 -20.662 1.00 36.89 360 VAL B N 1
ATOM 5652 C CA . VAL B 1 360 ? -2.467 18.575 -21.718 1.00 37.44 360 VAL B CA 1
ATOM 5653 C C . VAL B 1 360 ? -0.989 18.560 -21.322 1.00 33.61 360 VAL B C 1
ATOM 5654 O O . VAL B 1 360 ? -0.385 19.649 -21.131 1.00 33.50 360 VAL B O 1
ATOM 5658 N N . GLY B 1 361 ? -0.448 17.356 -21.149 1.00 35.77 361 GLY B N 1
ATOM 5659 C CA . GLY B 1 361 ? 0.965 17.141 -20.797 1.00 33.86 361 GLY B CA 1
ATOM 5660 C C . GLY B 1 361 ? 1.852 17.168 -22.026 1.00 32.88 361 GLY B C 1
ATOM 5661 O O . GLY B 1 361 ? 1.455 17.771 -23.041 1.00 33.91 361 GLY B O 1
ATOM 5662 N N . ILE B 1 362 ? 3.012 16.514 -21.938 1.00 34.09 362 ILE B N 1
ATOM 5663 C CA . ILE B 1 362 ? 4.096 16.563 -22.959 1.00 35.52 362 ILE B CA 1
ATOM 5664 C C . ILE B 1 362 ? 4.339 15.141 -23.468 1.00 35.70 362 ILE B C 1
ATOM 5665 O O . ILE B 1 362 ? 5.443 14.884 -23.972 1.00 34.72 362 ILE B O 1
ATOM 5670 N N . GLU B 1 363 ? 3.326 14.279 -23.341 1.00 34.17 363 GLU B N 1
ATOM 5671 C CA . GLU B 1 363 ? 3.261 12.980 -24.040 1.00 35.44 363 GLU B CA 1
ATOM 5672 C C . GLU B 1 363 ? 3.294 13.273 -25.541 1.00 38.29 363 GLU B C 1
ATOM 5673 O O . GLU B 1 363 ? 3.007 14.430 -25.935 1.00 41.21 363 GLU B O 1
ATOM 5679 N N . ASP B 1 364 ? 3.533 12.263 -26.374 1.00 38.83 364 ASP B N 1
ATOM 5680 C CA . ASP B 1 364 ? 3.325 12.426 -27.834 1.00 36.66 364 ASP B CA 1
ATOM 5681 C C . ASP B 1 364 ? 1.904 12.930 -28.127 1.00 35.34 364 ASP B C 1
ATOM 5682 O O . ASP B 1 364 ? 0.929 12.203 -27.817 1.00 32.55 364 ASP B O 1
ATOM 5687 N N . GLY B 1 365 ? 1.807 14.102 -28.764 1.00 35.60 365 GLY B N 1
ATOM 5688 C CA . GLY B 1 365 ? 0.551 14.703 -29.248 1.00 36.43 365 GLY B CA 1
ATOM 5689 C C . GLY B 1 365 ? -0.388 13.669 -29.853 1.00 40.87 365 GLY B C 1
ATOM 5690 O O . GLY B 1 365 ? -1.597 13.672 -29.471 1.00 41.01 365 GLY B O 1
ATOM 5691 N N . GLU B 1 366 ? 0.143 12.792 -30.717 1.00 40.79 366 GLU B N 1
ATOM 5692 C CA . GLU B 1 366 ? -0.661 11.852 -31.545 1.00 46.27 366 GLU B CA 1
ATOM 5693 C C . GLU B 1 366 ? -1.171 10.725 -30.651 1.00 40.31 366 GLU B C 1
ATOM 5694 O O . GLU B 1 366 ? -2.303 10.284 -30.850 1.00 37.70 366 GLU B O 1
ATOM 5700 N N . ASP B 1 367 ? -0.393 10.319 -29.655 1.00 41.81 367 ASP B N 1
ATOM 5701 C CA . ASP B 1 367 ? -0.883 9.410 -28.585 1.00 40.71 367 ASP B CA 1
ATOM 5702 C C . ASP B 1 367 ? -2.082 10.034 -27.854 1.00 39.17 367 ASP B C 1
ATOM 5703 O O . ASP B 1 367 ? -3.044 9.316 -27.625 1.00 36.16 367 ASP B O 1
ATOM 5708 N N . LEU B 1 368 ? -2.027 11.320 -27.492 1.00 36.87 368 LEU B N 1
ATOM 5709 C CA . LEU B 1 368 ? -3.096 11.937 -26.664 1.00 41.26 368 LEU B CA 1
ATOM 5710 C C . LEU B 1 368 ? -4.376 12.071 -27.499 1.00 40.72 368 LEU B C 1
ATOM 5711 O O . LEU B 1 368 ? -5.458 11.849 -26.943 1.00 45.68 368 LEU B O 1
ATOM 5716 N N . ILE B 1 369 ? -4.255 12.412 -28.779 1.00 40.66 369 ILE B N 1
ATOM 5717 C CA . ILE B 1 369 ? -5.432 12.593 -29.678 1.00 44.45 369 ILE B CA 1
ATOM 5718 C C . ILE B 1 369 ? -6.055 11.220 -29.931 1.00 40.27 369 ILE B C 1
ATOM 5719 O O . ILE B 1 369 ? -7.266 11.089 -29.761 1.00 37.31 369 ILE B O 1
ATOM 5724 N N . GLU B 1 370 ? -5.238 10.214 -30.226 1.00 45.48 370 GLU B N 1
ATOM 5725 C CA . GLU B 1 370 ? -5.704 8.809 -30.408 1.00 48.42 370 GLU B CA 1
ATOM 5726 C C . GLU B 1 370 ? -6.468 8.350 -29.161 1.00 48.67 370 GLU B C 1
ATOM 5727 O O . GLU B 1 370 ? -7.434 7.560 -29.305 1.00 48.09 370 GLU B O 1
ATOM 5733 N N . ASP B 1 371 ? -5.996 8.764 -27.976 1.00 52.07 371 ASP B N 1
ATOM 5734 C CA . ASP B 1 371 ? -6.519 8.321 -26.657 1.00 45.16 371 ASP B CA 1
ATOM 5735 C C . ASP B 1 371 ? -7.905 8.936 -26.435 1.00 40.79 371 ASP B C 1
ATOM 5736 O O . ASP B 1 371 ? -8.805 8.193 -25.974 1.00 38.83 371 ASP B O 1
ATOM 5741 N N . LEU B 1 372 ? -8.041 10.237 -26.719 1.00 38.61 372 LEU B N 1
ATOM 5742 C CA . LEU B 1 372 ? -9.317 10.996 -26.643 1.00 40.99 372 LEU B CA 1
ATOM 5743 C C . LEU B 1 372 ? -10.285 10.378 -27.667 1.00 44.09 372 LEU B C 1
ATOM 5744 O O . LEU B 1 372 ? -11.423 10.078 -27.287 1.00 47.44 372 LEU B O 1
ATOM 5749 N N . ALA B 1 373 ? -9.827 10.172 -28.914 1.00 49.97 373 ALA B N 1
ATOM 5750 C CA . ALA B 1 373 ? -10.601 9.569 -30.032 1.00 49.49 373 ALA B CA 1
ATOM 5751 C C . ALA B 1 373 ? -11.184 8.211 -29.610 1.00 51.13 373 ALA B C 1
ATOM 5752 O O . ALA B 1 373 ? -12.423 8.097 -29.621 1.00 52.94 373 ALA B O 1
ATOM 5754 N N . GLN B 1 374 ? -10.361 7.236 -29.202 1.00 45.71 374 GLN B N 1
ATOM 5755 C CA . GLN B 1 374 ? -10.878 5.899 -28.786 1.00 46.72 374 GLN B CA 1
ATOM 5756 C C . GLN B 1 374 ? -11.876 6.047 -27.623 1.00 54.02 374 GLN B C 1
ATOM 5757 O O . GLN B 1 374 ? -12.889 5.315 -27.599 1.00 56.79 374 GLN B O 1
ATOM 5763 N N . ALA B 1 375 ? -11.613 6.939 -26.666 1.00 55.51 375 ALA B N 1
ATOM 5764 C CA . ALA B 1 375 ? -12.426 7.062 -25.437 1.00 56.10 375 ALA B CA 1
ATOM 5765 C C . ALA B 1 375 ? -13.818 7.595 -25.798 1.00 54.62 375 ALA B C 1
ATOM 5766 O O . ALA B 1 375 ? -14.799 7.110 -25.218 1.00 51.73 375 ALA B O 1
ATOM 5768 N N . LEU B 1 376 ? -13.880 8.518 -26.764 1.00 55.00 376 LEU B N 1
ATOM 5769 C CA . LEU B 1 376 ? -15.087 9.304 -27.136 1.00 56.24 376 LEU B CA 1
ATOM 5770 C C . LEU B 1 376 ? -16.032 8.504 -28.049 1.00 63.62 376 LEU B C 1
ATOM 5771 O O . LEU B 1 376 ? -17.259 8.714 -27.924 1.00 75.02 376 LEU B O 1
ATOM 5776 N N . ALA B 1 377 ? -15.510 7.664 -28.952 1.00 68.74 377 ALA B N 1
ATOM 5777 C CA . ALA B 1 377 ? -16.316 6.793 -29.850 1.00 69.28 377 ALA B CA 1
ATOM 5778 C C . ALA B 1 377 ? -16.565 5.455 -29.148 1.00 66.19 377 ALA B C 1
ATOM 5779 O O . ALA B 1 377 ? -17.589 4.842 -29.423 1.00 69.40 377 ALA B O 1
#

Secondary structure (DSSP, 8-state):
--HHHHHHHSS-SS-TTT--SS------SB---SSTT---S-SBTTT--HHHHHHHHHHHHHHT-SEEEEESSHHHHHHHHHTTS-TT-EEEEETT--HHHHHIIIIIGGGGT-EEEEE-TT-HHHHHHT--TTEEEEEEESS-TTT-----HHHHHHHHHHTT-EEEEE-TTTHHHHB-TTTTT-SEEEEETTTTTT-SS----EEEEESSHHHHHHHHHHHHHH--BPPHHHHHHHHHHHHTHHHHHHHHHHHHHHHHHHHTT-TTEEEEE-TTSTTSTTHHHHHHHBS---SEEEEEES-HHHHHHHHHH-SSEEE-S---SSSEEEE-HHHH----HHHHT--TTEEEEE--SS-HHHHHHHHHHHH-/--HHHHHHHSS-SS-TTT--SS------SB---SBTTB-TT-SBTTT--HHHHHHHHHHHHHTT-SEEEEESSHHHHHHHHHTTS-TT-EEEEETT--HHHHHIIIIIGGGGT-EEEEE-TT-HHHHHTT--TTEEEEEEESSPTTT-----HHHHHHHHHHTT-EEEEE-TTTHHHHB-TTTTT-SEEEEETTTTTT-SS----EEEEESSHHHHHHHHHHHHHH--BPPHHHHHHHHHHHHTHHHHHHHHHHHHHHHHHHHHT-TTEEEEE-TTSTTSTTHHHHHHHBSS--SEEEEEES-HHHHHHHHHH-SSEEE-S----SSEEEE-HHHHTTTSS-TTTTTTTT--TTEEEEE--SS-HHHHHHHHHHHH-

B-factor: mean 43.4, std 15.81, range [21.12, 123.02]